Protein AF-A0A9J6DPT8-F1 (afdb_monomer_lite)

Sequence (399 aa):
MNATWRTLDKHESSLDIMFRYYDQLTSLESKVPPNDIQIPFKWKDAFDKGGFFSGTASLTLSSLSYEKLCILFNIAAMQSQIAAGLGADISDDEGLKTCAKYFQQASGIFQQMKHCAPNVHHDLTPDLEADTVSALQALMLAQAQESFFRKATADKMKDMIIAKVASQCEELYGDAAKQMGRDSLKSIWDRIRSLQPIGKAVLAKPLPVPEKFSTTGQDLFGALLPVSVSQAVQKFEVRRTEIVNGEIGRLRQQTQYLNGVLASMNLPAALEDTTGNSLPPSIRDKAEAVRSKGGIQAIRKLISDLPVLLERNREILNEGERLLKEEEESDQELRTQFRERWTRSPSEKLNEPLRNSLAKYKEIMRVATDADKTVQEKFQKHQRYIEMLSASDVSGLLV

Secondary structure (DSSP, 8-state):
--TTSS---SSHHHHHHHHHHHHHHHHHHHHS-GGG--PPEEEE-SS---BTTBPPPEEEE--HHHHHHHHHHHHHHHHHHHHHHHTT-TT-HHHHHHHHHHHHHHHHHHHHHHHHGGGG-SPPPGGGSHHHHHHHHHHHHHHHHHHHHHHHHHTT--HHHHHHHHHHHHHHHHHHHHHHTSTTTTTT-----------------PPPPPS-S-SS---TTTTSPPHHHHHHHHHHHHHHHHHHHHHHHHHHHHHHHHHHHHHHTTTTHHHH-SSSSS--HHHHHHHHHHHHTTHHHHHHHHHHHHHHHHHHHHHHHHHHHHHHHHHHHHHHHHHHHHGGG--SPPHHHHSHHHHHHHHHHHHHHHHHHHHHHHHHHHHHHHHHHHHHHHS-GGGS---

Organism: Rhipicephalus microplus (NCBI:txid6941)

pLDDT: mean 85.17, std 13.57, range [30.81, 97.56]

Structure (mmCIF, N/CA/C/O backbone):
data_AF-A0A9J6DPT8-F1
#
_entry.id   AF-A0A9J6DPT8-F1
#
loop_
_atom_site.group_PDB
_atom_site.id
_atom_site.type_symbol
_atom_site.label_atom_id
_atom_site.label_alt_id
_atom_site.label_comp_id
_atom_site.label_asym_id
_atom_site.label_entity_id
_atom_site.label_seq_id
_atom_site.pdbx_PDB_ins_code
_atom_site.Cartn_x
_atom_site.Cartn_y
_atom_site.Cartn_z
_atom_site.occupancy
_atom_site.B_iso_or_equiv
_atom_site.auth_seq_id
_atom_site.auth_comp_id
_atom_site.auth_asym_id
_atom_site.auth_atom_id
_atom_site.pdbx_PDB_model_num
ATOM 1 N N . MET A 1 1 ? 18.240 -5.782 3.300 1.00 34.09 1 MET A N 1
ATOM 2 C CA . MET A 1 1 ? 19.312 -5.346 2.376 1.00 34.09 1 MET A CA 1
ATOM 3 C C . MET A 1 1 ? 18.772 -5.467 0.961 1.00 34.09 1 MET A C 1
ATOM 5 O O . MET A 1 1 ? 18.344 -6.559 0.611 1.00 34.09 1 MET A O 1
ATOM 9 N N . ASN A 1 2 ? 18.715 -4.369 0.199 1.00 42.44 2 ASN A N 1
ATOM 10 C CA . ASN A 1 2 ? 18.157 -4.349 -1.160 1.00 42.44 2 ASN A CA 1
ATOM 11 C C . ASN A 1 2 ? 18.975 -5.244 -2.104 1.00 42.44 2 ASN A C 1
ATOM 13 O O . ASN A 1 2 ? 20.189 -5.077 -2.220 1.00 42.44 2 ASN A O 1
ATOM 17 N N . ALA A 1 3 ? 18.311 -6.184 -2.780 1.00 44.59 3 ALA A N 1
ATOM 18 C CA . ALA A 1 3 ? 18.941 -7.129 -3.709 1.00 44.59 3 ALA A CA 1
ATOM 19 C C . ALA A 1 3 ? 19.548 -6.447 -4.955 1.00 44.59 3 ALA A C 1
ATOM 21 O O . ALA A 1 3 ? 20.343 -7.051 -5.667 1.00 44.59 3 ALA A O 1
ATOM 22 N N . THR A 1 4 ? 19.210 -5.178 -5.185 1.00 52.84 4 THR A N 1
ATOM 23 C CA . THR A 1 4 ? 19.617 -4.354 -6.331 1.00 52.84 4 THR A CA 1
ATOM 24 C C . THR A 1 4 ? 20.822 -3.447 -6.062 1.00 52.84 4 THR A C 1
ATOM 26 O O . THR A 1 4 ? 21.231 -2.706 -6.948 1.00 52.84 4 THR A O 1
ATOM 29 N N . TRP A 1 5 ? 21.421 -3.485 -4.863 1.00 46.91 5 TRP A N 1
ATOM 30 C CA . TRP A 1 5 ? 22.552 -2.605 -4.520 1.00 46.91 5 TRP A CA 1
ATOM 31 C C . TRP A 1 5 ? 23.904 -3.096 -5.076 1.00 46.91 5 TRP A C 1
ATOM 33 O O . TRP A 1 5 ? 24.865 -2.336 -5.168 1.00 46.91 5 TRP A O 1
ATOM 43 N N . ARG A 1 6 ? 24.020 -4.369 -5.463 1.00 57.00 6 ARG A N 1
ATOM 44 C CA . ARG A 1 6 ? 25.233 -4.856 -6.138 1.00 57.00 6 ARG A CA 1
ATOM 45 C C . ARG A 1 6 ? 25.145 -4.526 -7.622 1.00 57.00 6 ARG A C 1
ATOM 47 O O . ARG A 1 6 ? 24.069 -4.640 -8.196 1.00 57.00 6 ARG A O 1
ATOM 54 N N . THR A 1 7 ? 26.269 -4.164 -8.242 1.00 61.62 7 THR A N 1
ATOM 55 C CA . THR A 1 7 ? 26.364 -4.128 -9.705 1.00 61.62 7 THR A CA 1
ATOM 56 C C . THR A 1 7 ? 25.987 -5.511 -10.217 1.00 61.62 7 THR A C 1
ATOM 58 O O . THR A 1 7 ? 26.681 -6.485 -9.934 1.00 61.62 7 THR A O 1
ATOM 61 N N . LEU A 1 8 ? 24.837 -5.603 -10.872 1.00 68.31 8 LEU A N 1
ATOM 62 C CA . LEU A 1 8 ? 24.326 -6.859 -11.388 1.00 68.31 8 LEU A CA 1
ATOM 63 C C . LEU A 1 8 ? 24.950 -7.133 -12.754 1.00 68.31 8 LEU A C 1
ATOM 65 O O . LEU A 1 8 ? 25.038 -6.233 -13.592 1.00 68.31 8 LEU A O 1
ATOM 69 N N . ASP A 1 9 ? 25.361 -8.379 -12.977 1.00 73.19 9 ASP A N 1
ATOM 70 C CA . ASP A 1 9 ? 25.873 -8.806 -14.275 1.00 73.19 9 ASP A CA 1
ATOM 71 C C . ASP A 1 9 ? 24.775 -8.695 -15.338 1.00 73.19 9 ASP A C 1
ATOM 73 O O . ASP A 1 9 ? 23.590 -8.885 -15.045 1.00 73.19 9 ASP A O 1
ATOM 77 N N . LYS A 1 10 ? 25.166 -8.400 -16.582 1.00 76.44 10 LYS A N 1
ATOM 78 C CA . LYS A 1 10 ? 24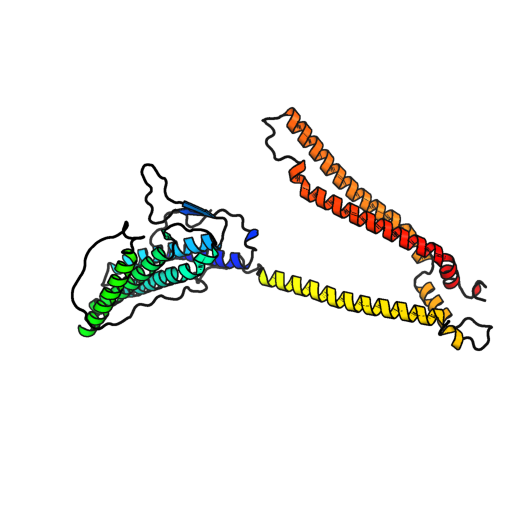.260 -8.215 -17.728 1.00 76.44 10 LYS A CA 1
ATOM 79 C C . LYS A 1 10 ? 23.736 -9.562 -18.231 1.00 76.44 10 LYS A C 1
ATOM 81 O O . LYS A 1 10 ? 24.103 -10.018 -19.309 1.00 76.44 10 LYS A O 1
ATOM 86 N N . HIS A 1 11 ? 22.937 -10.227 -17.408 1.00 81.94 11 HIS A N 1
ATOM 87 C CA . HIS A 1 11 ? 22.482 -11.594 -17.626 1.00 81.94 11 HIS A CA 1
ATOM 88 C C . HIS A 1 11 ? 21.028 -11.772 -17.175 1.00 81.94 11 HIS A C 1
ATOM 90 O O . HIS A 1 11 ? 20.559 -11.090 -16.260 1.00 81.94 11 HIS A O 1
ATOM 96 N N . GLU A 1 12 ? 20.313 -12.723 -17.776 1.00 81.81 12 GLU A N 1
ATOM 97 C CA . GLU A 1 12 ? 18.896 -12.988 -17.481 1.00 81.81 12 GLU A CA 1
ATOM 98 C C . GLU A 1 12 ? 18.644 -13.340 -16.007 1.00 81.81 12 GLU A C 1
ATOM 100 O O . GLU A 1 12 ? 17.617 -12.973 -15.441 1.00 81.81 12 GLU A O 1
ATOM 105 N N . SER A 1 13 ? 19.607 -13.980 -15.340 1.00 85.56 13 SER A N 1
ATOM 106 C CA . SER A 1 13 ? 19.518 -14.288 -13.906 1.00 85.56 13 SER A CA 1
ATOM 107 C C . SER A 1 13 ? 19.438 -13.035 -13.030 1.00 85.56 13 SER A C 1
ATOM 109 O O . SER A 1 13 ? 18.739 -13.031 -12.020 1.00 85.56 13 SER A O 1
ATOM 111 N N . SER A 1 14 ? 20.133 -11.961 -13.412 1.00 86.56 14 SER A N 1
ATOM 112 C CA . SER A 1 14 ? 20.046 -10.667 -12.730 1.00 86.56 14 SER A CA 1
ATOM 113 C C . SER A 1 14 ? 18.691 -10.007 -12.958 1.00 86.56 14 SER A C 1
ATOM 115 O O . SER A 1 14 ? 18.131 -9.399 -12.045 1.00 86.56 14 SER A O 1
ATOM 117 N N . LEU A 1 15 ? 18.149 -10.153 -14.169 1.00 88.44 15 LEU A N 1
ATOM 118 C CA . LEU A 1 15 ? 16.835 -9.641 -14.529 1.00 88.44 15 LEU A CA 1
ATOM 119 C C . LEU A 1 15 ? 15.724 -10.341 -13.728 1.00 88.44 15 LEU A C 1
ATOM 121 O O . LEU A 1 15 ? 14.836 -9.670 -13.209 1.00 88.44 15 LEU A O 1
ATOM 125 N N . ASP A 1 16 ? 15.821 -11.658 -13.530 1.00 89.94 16 ASP A N 1
ATOM 126 C CA . ASP A 1 16 ? 14.881 -12.421 -12.696 1.00 89.94 16 ASP A CA 1
ATOM 127 C C . ASP A 1 16 ? 14.871 -11.963 -11.224 1.00 89.94 16 ASP A C 1
ATOM 129 O O . ASP A 1 16 ? 13.815 -11.919 -10.590 1.00 89.94 16 ASP A O 1
ATOM 133 N N . ILE A 1 17 ? 16.018 -11.556 -10.670 1.00 90.50 17 ILE A N 1
ATOM 134 C CA . ILE A 1 17 ? 16.071 -10.979 -9.315 1.00 90.50 17 ILE A CA 1
ATOM 135 C C . ILE A 1 17 ? 15.268 -9.673 -9.259 1.00 90.50 17 ILE A C 1
ATOM 137 O O . ILE A 1 17 ? 14.491 -9.473 -8.322 1.00 90.50 17 ILE A O 1
ATOM 141 N N . MET A 1 18 ? 15.424 -8.798 -10.258 1.00 92.31 18 MET A N 1
ATOM 142 C CA . MET A 1 18 ? 14.665 -7.545 -10.337 1.00 92.31 18 MET A CA 1
ATOM 143 C C . MET A 1 18 ? 13.166 -7.801 -10.535 1.00 92.31 18 MET A C 1
ATOM 145 O O . MET A 1 18 ? 12.351 -7.152 -9.882 1.00 92.31 18 MET A O 1
ATOM 149 N N . PHE A 1 19 ? 12.804 -8.772 -11.378 1.00 94.25 19 PHE A N 1
ATOM 150 C CA . PHE A 1 19 ? 11.421 -9.202 -11.594 1.00 94.25 19 PHE A CA 1
ATOM 151 C C . PHE A 1 19 ? 10.763 -9.670 -10.302 1.00 94.25 19 PHE A C 1
ATOM 153 O O . PHE A 1 19 ? 9.726 -9.138 -9.911 1.00 94.25 19 PHE A O 1
ATOM 160 N N . ARG A 1 20 ? 11.404 -10.600 -9.586 1.00 92.94 20 ARG A N 1
ATOM 161 C CA . ARG A 1 20 ? 10.899 -11.082 -8.296 1.00 92.94 20 ARG A CA 1
ATOM 162 C C . ARG A 1 20 ? 10.756 -9.947 -7.295 1.00 92.94 20 ARG A C 1
ATOM 164 O O . ARG A 1 20 ? 9.759 -9.888 -6.589 1.00 92.94 20 ARG A O 1
ATOM 171 N N . TYR A 1 21 ? 11.726 -9.038 -7.235 1.00 94.19 21 TYR A N 1
ATOM 172 C CA . TYR A 1 21 ? 11.648 -7.898 -6.328 1.00 94.19 21 TYR A CA 1
ATOM 173 C C . TYR A 1 21 ? 10.458 -6.982 -6.653 1.00 94.19 21 TYR A C 1
ATOM 175 O O . TYR A 1 21 ? 9.679 -6.664 -5.755 1.00 94.19 21 TYR A O 1
ATOM 183 N N . TYR A 1 22 ? 10.264 -6.626 -7.926 1.00 95.00 22 TYR A N 1
ATOM 184 C CA . TYR A 1 22 ? 9.124 -5.816 -8.365 1.00 95.00 22 TYR A CA 1
ATOM 185 C C . TYR A 1 22 ? 7.774 -6.479 -8.055 1.00 95.00 22 TYR A C 1
ATOM 187 O O . TYR A 1 22 ? 6.855 -5.819 -7.556 1.00 95.00 22 TYR A O 1
ATOM 195 N N . ASP A 1 23 ? 7.661 -7.784 -8.308 1.00 94.62 23 ASP A N 1
ATOM 196 C CA . ASP A 1 23 ? 6.441 -8.544 -8.034 1.00 94.62 23 ASP A CA 1
ATOM 197 C C . ASP A 1 23 ? 6.114 -8.538 -6.529 1.00 94.62 23 ASP A C 1
ATOM 199 O O . ASP A 1 23 ? 4.958 -8.329 -6.152 1.00 94.62 23 ASP A O 1
ATOM 203 N N . GLN A 1 24 ? 7.123 -8.650 -5.653 1.00 93.75 24 GLN A N 1
ATOM 204 C CA . GLN A 1 24 ? 6.903 -8.565 -4.204 1.00 93.75 24 GLN A CA 1
ATOM 205 C C . GLN A 1 24 ? 6.519 -7.173 -3.724 1.00 93.75 24 GLN A C 1
ATOM 207 O O . GLN A 1 24 ? 5.681 -7.064 -2.828 1.00 93.75 24 GLN A O 1
ATOM 212 N N . LEU A 1 25 ? 7.082 -6.114 -4.308 1.00 92.94 25 LEU A N 1
ATOM 213 C CA . LEU A 1 25 ? 6.654 -4.748 -3.999 1.00 92.94 25 LEU A CA 1
ATOM 214 C C . LEU A 1 25 ? 5.190 -4.530 -4.391 1.00 92.94 25 LEU A C 1
ATOM 216 O O . LEU A 1 25 ? 4.431 -3.934 -3.630 1.00 92.94 25 LEU A O 1
ATOM 220 N N . THR A 1 26 ? 4.782 -5.056 -5.547 1.00 91.75 26 THR A N 1
ATOM 221 C CA . THR A 1 26 ? 3.394 -4.976 -6.021 1.00 91.75 26 THR A CA 1
ATOM 222 C C . THR A 1 26 ? 2.444 -5.776 -5.136 1.00 91.75 26 THR A C 1
ATOM 224 O O . THR A 1 26 ? 1.362 -5.287 -4.809 1.00 91.75 26 THR A O 1
ATOM 227 N N . SER A 1 27 ? 2.854 -6.966 -4.690 1.00 91.25 27 SER A N 1
ATOM 228 C CA . SER A 1 27 ? 2.077 -7.732 -3.715 1.00 91.25 27 SER A CA 1
ATOM 229 C C . SER A 1 27 ? 1.913 -6.945 -2.412 1.00 91.25 27 SER A C 1
ATOM 231 O O . SER A 1 27 ? 0.783 -6.707 -1.984 1.00 91.25 27 SER A O 1
ATOM 233 N N . 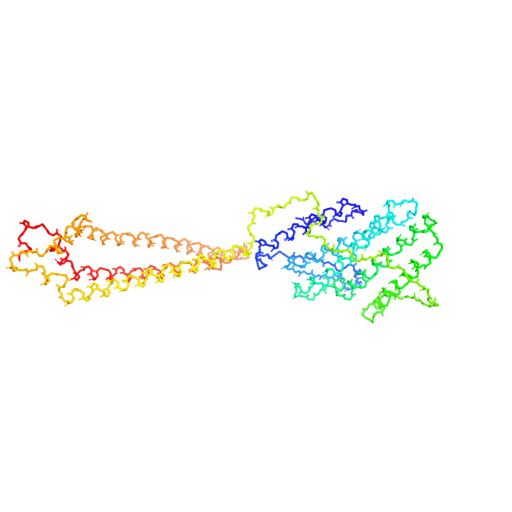LEU A 1 28 ? 3.014 -6.448 -1.837 1.00 91.50 28 LEU A N 1
ATOM 234 C CA . LEU A 1 28 ? 3.030 -5.714 -0.569 1.00 91.50 28 LEU A CA 1
ATOM 235 C C . LEU A 1 28 ? 2.153 -4.453 -0.590 1.00 91.50 28 LEU A C 1
ATOM 237 O O . LEU A 1 28 ? 1.399 -4.226 0.356 1.00 91.50 28 LEU A O 1
ATOM 241 N N . GLU A 1 29 ? 2.213 -3.665 -1.666 1.00 89.94 29 GLU A N 1
ATOM 242 C CA . GLU A 1 29 ? 1.434 -2.428 -1.840 1.00 89.94 29 GLU A CA 1
ATOM 243 C C . GLU A 1 29 ? -0.076 -2.657 -1.668 1.00 89.94 29 GLU A C 1
ATOM 245 O O . GLU A 1 29 ? -0.776 -1.833 -1.086 1.00 89.94 29 GLU A O 1
ATOM 250 N N . SER A 1 30 ? -0.589 -3.809 -2.106 1.00 87.88 30 SER A N 1
ATOM 251 C CA . SER A 1 30 ? -2.013 -4.142 -1.957 1.00 87.88 30 SER A CA 1
ATOM 252 C C . SER A 1 30 ? -2.424 -4.503 -0.520 1.00 87.88 30 SER A C 1
ATOM 254 O O . SER A 1 30 ? -3.613 -4.464 -0.178 1.00 87.88 30 SER A O 1
ATOM 256 N N . LYS A 1 31 ? -1.460 -4.894 0.325 1.00 89.38 31 LYS A N 1
ATOM 257 C CA . LYS A 1 31 ? -1.691 -5.467 1.664 1.00 89.38 31 LYS A CA 1
ATOM 258 C C . LYS A 1 31 ? -1.489 -4.476 2.799 1.00 89.38 31 LYS A C 1
ATOM 260 O O . LYS A 1 31 ? -1.995 -4.722 3.890 1.00 89.38 31 LYS A O 1
ATOM 265 N N . VAL A 1 32 ? -0.771 -3.382 2.562 1.00 88.06 32 VAL A N 1
ATOM 266 C CA . VAL A 1 32 ? -0.379 -2.439 3.615 1.00 88.06 32 VAL A CA 1
ATOM 267 C C . VAL A 1 32 ? -0.829 -1.023 3.253 1.00 88.06 32 VAL A C 1
ATOM 269 O O . VAL A 1 32 ? -0.664 -0.610 2.105 1.00 88.06 32 VAL A O 1
ATOM 272 N N . PRO A 1 33 ? -1.402 -0.254 4.197 1.00 84.69 33 PRO A N 1
ATOM 273 C CA . PRO A 1 33 ? -1.719 1.148 3.963 1.00 84.69 33 PRO A CA 1
ATOM 274 C C . PRO A 1 33 ? -0.459 1.958 3.608 1.00 84.69 33 PRO A C 1
ATOM 276 O O . PRO A 1 33 ? 0.568 1.786 4.266 1.00 84.69 33 PRO A O 1
ATOM 279 N N . PRO A 1 34 ? -0.520 2.895 2.641 1.00 77.00 34 PRO A N 1
ATOM 280 C CA . PRO A 1 34 ? 0.650 3.678 2.233 1.00 77.00 34 PRO A CA 1
ATOM 281 C C . PRO A 1 34 ? 1.339 4.424 3.386 1.00 77.00 34 PRO A C 1
ATOM 283 O O . PRO A 1 34 ? 2.560 4.517 3.416 1.00 77.00 34 PRO A O 1
ATOM 286 N N . ASN A 1 35 ? 0.564 4.902 4.367 1.00 79.19 35 ASN A N 1
ATOM 287 C CA . ASN A 1 35 ? 1.082 5.664 5.508 1.00 79.19 35 ASN A CA 1
ATOM 288 C C . ASN A 1 35 ? 1.839 4.806 6.532 1.00 79.19 35 ASN A C 1
ATOM 290 O O . ASN A 1 35 ? 2.622 5.352 7.309 1.00 79.19 35 ASN A O 1
ATOM 294 N N . ASP A 1 36 ? 1.635 3.489 6.532 1.00 83.31 36 ASP A N 1
ATOM 295 C CA . ASP A 1 36 ? 2.283 2.590 7.492 1.00 83.31 36 ASP A CA 1
ATOM 296 C C . ASP A 1 36 ? 3.705 2.217 7.036 1.00 83.31 36 ASP A C 1
ATOM 298 O O . ASP A 1 36 ? 4.532 1.784 7.840 1.00 83.31 36 ASP A O 1
ATOM 302 N N . ILE A 1 37 ? 4.028 2.424 5.752 1.00 82.31 37 ILE A N 1
ATOM 303 C CA . ILE A 1 37 ? 5.354 2.150 5.191 1.00 82.31 37 ILE A CA 1
ATOM 304 C C . ILE A 1 37 ? 6.202 3.418 5.240 1.00 82.31 37 ILE A C 1
ATOM 306 O O . ILE A 1 37 ? 6.245 4.216 4.310 1.00 82.31 37 ILE A O 1
ATOM 310 N N . GLN A 1 38 ? 6.945 3.565 6.332 1.00 85.94 38 GLN A N 1
ATOM 311 C CA . GLN A 1 38 ? 7.879 4.676 6.553 1.00 85.94 38 GLN A CA 1
ATOM 312 C C . GLN A 1 38 ? 9.331 4.286 6.225 1.00 85.94 38 GLN A C 1
ATOM 314 O O . GLN A 1 38 ? 10.268 4.696 6.908 1.00 85.94 38 GLN A O 1
ATOM 319 N N . ILE A 1 39 ? 9.528 3.444 5.205 1.00 90.19 39 ILE A N 1
ATOM 320 C CA . ILE A 1 39 ? 10.860 2.983 4.788 1.00 90.19 39 ILE A CA 1
ATOM 321 C C . ILE A 1 39 ? 11.424 3.973 3.761 1.00 90.19 39 ILE A C 1
ATOM 323 O O . ILE A 1 39 ? 10.851 4.078 2.679 1.00 90.19 39 ILE A O 1
ATOM 327 N N . PRO A 1 40 ? 12.539 4.671 4.047 1.00 92.62 40 PRO A N 1
ATOM 328 C CA . PRO A 1 40 ? 13.126 5.609 3.101 1.00 92.62 40 PRO A CA 1
ATOM 329 C C . PRO A 1 40 ? 13.866 4.869 1.980 1.00 92.62 40 PRO A C 1
ATOM 331 O O . PRO A 1 40 ? 14.840 4.152 2.226 1.00 92.62 40 PRO A O 1
ATOM 334 N N . PHE A 1 41 ? 13.448 5.095 0.737 1.00 94.19 41 PHE A N 1
ATOM 335 C CA . PHE A 1 41 ? 14.112 4.599 -0.466 1.00 94.19 41 PHE A CA 1
ATOM 336 C C . PHE A 1 41 ? 14.937 5.716 -1.093 1.00 94.19 41 PHE A C 1
ATOM 338 O O . PHE A 1 41 ? 14.392 6.764 -1.431 1.00 94.19 41 PHE A O 1
ATOM 345 N N . LYS A 1 42 ? 16.249 5.511 -1.247 1.00 94.44 42 LYS A N 1
ATOM 346 C CA . LYS A 1 42 ? 17.165 6.491 -1.844 1.00 94.44 42 LYS A CA 1
ATOM 347 C C . LYS A 1 42 ? 17.699 5.988 -3.180 1.00 94.44 42 LYS A C 1
ATOM 349 O O . LYS A 1 42 ? 18.426 4.996 -3.204 1.00 94.44 42 LYS A O 1
ATOM 354 N N . TRP A 1 43 ? 17.426 6.736 -4.246 1.00 94.12 43 TRP A N 1
ATOM 355 C CA . TRP A 1 43 ? 17.953 6.486 -5.590 1.00 94.12 43 TRP A CA 1
ATOM 356 C C . TRP A 1 43 ? 18.769 7.671 -6.096 1.00 94.12 43 TRP A C 1
ATOM 358 O O . TRP A 1 43 ? 18.608 8.801 -5.631 1.00 94.12 43 TRP A O 1
ATOM 368 N N . LYS A 1 44 ? 19.698 7.380 -7.005 1.00 88.75 44 LYS A N 1
ATOM 369 C CA . LYS A 1 44 ? 20.504 8.369 -7.722 1.00 88.75 44 LYS A CA 1
ATOM 370 C C . LYS A 1 44 ? 20.016 8.443 -9.158 1.00 88.75 44 LYS A C 1
ATOM 372 O O . LYS A 1 44 ? 19.605 7.414 -9.687 1.00 88.75 44 LYS A O 1
ATOM 377 N N . ASP A 1 45 ? 20.139 9.621 -9.750 1.00 85.38 45 ASP A N 1
ATOM 378 C CA . ASP A 1 45 ? 19.877 9.813 -11.170 1.00 85.38 45 ASP A CA 1
ATOM 379 C C . ASP A 1 45 ? 20.824 8.941 -12.020 1.00 85.38 45 ASP A C 1
ATOM 381 O O . ASP A 1 45 ? 22.020 8.820 -11.725 1.00 85.38 45 ASP A O 1
ATOM 385 N N . ALA A 1 46 ? 20.278 8.296 -13.049 1.00 82.00 46 ALA A N 1
ATOM 386 C CA . ALA A 1 46 ? 20.995 7.371 -13.923 1.00 82.00 46 ALA A CA 1
ATOM 387 C C . ALA A 1 46 ? 21.987 8.048 -14.886 1.00 82.00 46 ALA A C 1
ATOM 389 O O . ALA A 1 46 ? 22.904 7.387 -15.388 1.00 82.00 46 ALA A O 1
ATOM 390 N N . PHE A 1 47 ? 21.805 9.335 -15.180 1.00 79.44 47 PHE A N 1
ATOM 391 C CA . PHE A 1 47 ? 22.551 10.076 -16.199 1.00 79.44 47 PHE A CA 1
ATOM 392 C C . PHE A 1 47 ? 23.487 11.130 -15.605 1.00 79.44 47 PHE A C 1
ATOM 394 O O . PHE A 1 47 ? 24.482 11.490 -16.245 1.00 79.44 47 PHE A O 1
ATOM 401 N N . ASP A 1 48 ? 23.223 11.583 -14.382 1.00 72.44 48 ASP A N 1
ATOM 402 C CA . ASP A 1 48 ? 24.089 12.506 -13.668 1.00 72.44 48 ASP A CA 1
ATOM 403 C C . ASP A 1 48 ? 25.378 11.813 -13.205 1.00 72.44 48 ASP A C 1
ATOM 405 O O . ASP A 1 48 ? 25.399 10.918 -12.357 1.00 72.44 48 ASP A O 1
ATOM 409 N N . LYS A 1 49 ? 26.505 12.263 -13.756 1.00 62.47 49 LYS A N 1
ATOM 410 C CA . LYS A 1 49 ? 27.839 11.772 -13.384 1.00 62.47 49 LYS A CA 1
ATOM 411 C C . LYS A 1 49 ? 28.438 12.529 -12.196 1.00 62.47 49 LYS A C 1
ATOM 413 O O . LYS A 1 49 ? 29.530 12.172 -11.754 1.00 62.47 49 LYS A O 1
ATOM 418 N N . GLY A 1 50 ? 27.722 13.514 -11.651 1.00 58.28 50 GLY A N 1
ATOM 419 C CA . GLY A 1 50 ? 28.208 14.422 -10.622 1.00 58.28 50 GLY A CA 1
ATOM 420 C C . GLY A 1 50 ? 29.203 15.440 -11.185 1.00 58.28 50 GLY A C 1
ATOM 421 O O . GLY A 1 50 ? 29.991 15.160 -12.090 1.00 58.28 50 GLY A O 1
ATOM 422 N N . GLY A 1 51 ? 29.178 16.650 -10.635 1.00 56.81 51 GLY A N 1
ATOM 423 C CA . GLY A 1 51 ? 30.185 17.675 -10.897 1.00 56.81 51 GLY A CA 1
ATOM 424 C C . GLY A 1 51 ? 31.308 17.633 -9.860 1.00 56.81 51 GLY A C 1
ATOM 425 O O . GLY A 1 51 ? 31.121 17.170 -8.740 1.00 56.81 51 GLY A O 1
ATOM 426 N N . PHE A 1 52 ? 32.468 18.214 -10.180 1.00 54.22 52 PHE A N 1
ATOM 427 C CA . PHE A 1 52 ? 33.588 18.360 -9.230 1.00 54.22 52 PHE A CA 1
ATOM 428 C C . PHE A 1 52 ? 33.205 19.067 -7.911 1.00 54.22 52 PHE A C 1
ATOM 430 O O . PHE A 1 52 ? 33.850 18.846 -6.891 1.00 54.22 52 PHE A O 1
ATOM 437 N N . PHE A 1 53 ? 32.154 19.896 -7.930 1.00 56.62 53 PHE A N 1
ATOM 438 C CA . PHE A 1 53 ? 31.663 20.669 -6.781 1.00 56.62 53 PHE A CA 1
ATOM 439 C C . PHE A 1 53 ? 30.200 20.373 -6.408 1.00 56.62 53 PHE A C 1
ATOM 441 O O . PHE A 1 53 ? 29.699 20.927 -5.434 1.00 56.62 53 PHE A O 1
ATOM 448 N N . SER A 1 54 ? 29.512 19.507 -7.158 1.00 58.22 54 SER A N 1
ATOM 449 C CA . SER A 1 54 ? 28.116 19.131 -6.914 1.00 58.22 54 SER A CA 1
ATOM 450 C C . SER A 1 54 ? 28.015 17.614 -6.927 1.00 58.22 54 SER A C 1
ATOM 452 O O . SER A 1 54 ? 28.339 16.986 -7.932 1.00 58.22 54 SER A O 1
ATOM 454 N N . GLY A 1 55 ? 27.591 17.018 -5.812 1.00 64.44 55 GLY A N 1
ATOM 455 C CA . GLY A 1 55 ? 27.360 15.575 -5.747 1.00 64.44 55 GLY A CA 1
ATOM 456 C C . GLY A 1 55 ? 26.306 15.117 -6.762 1.00 64.44 55 GLY A C 1
ATOM 457 O O . GLY A 1 55 ? 25.548 15.931 -7.282 1.00 64.44 55 GLY A O 1
ATOM 458 N N . THR A 1 56 ? 26.257 13.811 -7.028 1.00 68.81 56 THR A N 1
ATOM 459 C CA . THR A 1 56 ? 25.239 13.205 -7.898 1.00 68.81 56 THR A CA 1
ATOM 460 C C . THR A 1 56 ? 23.832 13.491 -7.376 1.00 68.81 56 THR A C 1
ATOM 462 O O . THR A 1 56 ? 23.559 13.245 -6.193 1.00 68.81 56 THR A O 1
ATOM 465 N N . ALA A 1 57 ? 22.942 13.948 -8.252 1.00 79.25 57 ALA A N 1
ATOM 466 C CA . ALA A 1 57 ? 21.524 14.116 -7.984 1.00 79.25 57 ALA A CA 1
ATOM 467 C C . ALA A 1 57 ? 20.945 12.821 -7.396 1.00 79.25 57 ALA A C 1
ATOM 469 O O . ALA A 1 57 ? 21.130 11.720 -7.920 1.00 79.25 57 ALA A O 1
ATOM 470 N N . SER A 1 58 ? 20.288 12.942 -6.243 1.00 89.62 58 SER A N 1
ATOM 471 C CA . SER A 1 58 ? 19.680 11.809 -5.551 1.00 89.62 58 SER A CA 1
ATOM 472 C C . SER A 1 58 ? 18.406 12.239 -4.851 1.00 89.62 58 SER A C 1
ATOM 474 O O . SER A 1 58 ? 18.353 13.336 -4.295 1.00 89.62 58 SER A O 1
ATOM 476 N N . LEU A 1 59 ? 17.419 11.352 -4.829 1.00 91.94 59 LEU A N 1
ATOM 477 C CA . LEU A 1 59 ? 16.112 11.587 -4.234 1.00 91.94 59 LEU A CA 1
ATOM 478 C C . LEU A 1 59 ? 15.790 10.455 -3.255 1.00 91.94 59 LEU A C 1
ATOM 480 O O . LEU A 1 59 ? 15.969 9.271 -3.561 1.00 91.94 59 LEU A O 1
ATOM 484 N N . THR A 1 60 ? 15.360 10.834 -2.050 1.00 94.94 60 THR A N 1
ATOM 485 C CA . THR A 1 60 ? 14.968 9.904 -0.984 1.00 94.94 60 THR A CA 1
ATOM 486 C C . THR A 1 60 ? 13.497 10.096 -0.655 1.00 94.94 60 THR A C 1
ATOM 488 O O . THR A 1 60 ? 13.132 11.179 -0.207 1.00 94.94 60 THR A O 1
ATOM 491 N N . LEU A 1 61 ? 12.674 9.063 -0.842 1.00 92.81 61 LEU A N 1
ATOM 492 C CA . LEU A 1 61 ? 11.240 9.096 -0.540 1.00 92.81 61 LEU A CA 1
ATOM 493 C C . LEU A 1 61 ? 10.809 7.827 0.197 1.00 92.81 61 LEU A C 1
ATOM 495 O O . LEU A 1 61 ? 11.257 6.729 -0.128 1.00 92.81 61 LEU A O 1
ATOM 499 N N . SER A 1 62 ? 9.888 7.969 1.148 1.00 92.88 62 SER A N 1
ATOM 500 C CA . SER A 1 62 ? 9.218 6.841 1.807 1.00 92.88 62 SER A CA 1
ATOM 501 C C . SER A 1 62 ? 7.949 6.463 1.045 1.00 92.88 62 SER A C 1
ATOM 503 O O . SER A 1 62 ? 6.840 6.724 1.496 1.00 92.88 62 SER A O 1
ATOM 505 N N . SER A 1 63 ? 8.111 5.928 -0.167 1.00 91.81 63 SER A N 1
ATOM 506 C CA . SER A 1 63 ? 6.994 5.594 -1.058 1.00 91.81 63 SER A CA 1
ATOM 507 C C . SER A 1 63 ? 7.275 4.318 -1.846 1.00 91.81 63 SER A C 1
ATOM 509 O O . SER A 1 63 ? 8.268 4.233 -2.570 1.00 91.81 63 SER A O 1
ATOM 511 N N . LEU A 1 64 ? 6.372 3.335 -1.745 1.00 92.44 64 LEU A N 1
ATOM 512 C CA . LEU A 1 64 ? 6.437 2.125 -2.572 1.00 92.44 64 LEU A CA 1
ATOM 513 C C . LEU A 1 64 ? 6.250 2.437 -4.059 1.00 92.44 64 LEU A C 1
ATOM 515 O O . LEU A 1 64 ? 6.897 1.804 -4.890 1.00 92.44 64 LEU A O 1
ATOM 519 N N . SER A 1 65 ? 5.413 3.422 -4.400 1.00 92.69 65 SER A N 1
ATOM 520 C CA . SER A 1 65 ? 5.222 3.868 -5.785 1.00 92.69 65 SER A CA 1
ATOM 521 C C . SER A 1 65 ? 6.536 4.359 -6.389 1.00 92.69 65 SER A C 1
ATOM 523 O O . SER A 1 65 ? 6.850 4.026 -7.531 1.00 92.69 65 SER A O 1
ATOM 525 N N . TYR A 1 66 ? 7.323 5.110 -5.608 1.00 94.50 66 TYR A N 1
ATOM 526 C CA . TYR A 1 66 ? 8.645 5.579 -6.018 1.00 94.50 66 TYR A CA 1
ATOM 527 C C . TYR A 1 66 ? 9.627 4.418 -6.196 1.00 94.50 66 TYR A C 1
ATOM 529 O O . TYR A 1 66 ? 10.240 4.301 -7.255 1.00 94.50 66 TYR A O 1
ATOM 537 N N . GLU A 1 67 ? 9.717 3.510 -5.218 1.00 95.38 67 GLU A N 1
ATOM 538 C CA . GLU A 1 67 ? 10.585 2.330 -5.322 1.00 95.38 67 GLU A CA 1
ATOM 539 C C . GLU A 1 67 ? 10.243 1.495 -6.565 1.00 95.38 67 GLU A C 1
ATOM 541 O O . GLU A 1 67 ? 11.119 1.161 -7.361 1.00 95.38 67 GLU A O 1
ATOM 546 N N . LYS A 1 68 ? 8.955 1.213 -6.794 1.00 94.75 68 LYS A N 1
ATOM 547 C CA . LYS A 1 68 ? 8.481 0.475 -7.973 1.00 94.75 68 LYS A CA 1
ATOM 548 C C . LYS A 1 68 ? 8.856 1.168 -9.280 1.00 94.75 68 LYS A C 1
ATOM 550 O O . LYS A 1 68 ? 9.229 0.480 -10.231 1.00 94.75 68 LYS A O 1
ATOM 555 N N . LEU A 1 69 ? 8.764 2.497 -9.339 1.00 95.56 69 LEU A N 1
ATOM 556 C CA . LEU A 1 69 ? 9.130 3.278 -10.520 1.00 95.56 69 LEU A CA 1
ATOM 557 C C . LEU A 1 69 ? 10.627 3.136 -10.841 1.00 95.56 69 LEU A C 1
ATOM 559 O O . LEU A 1 69 ? 10.976 2.830 -11.981 1.00 95.56 69 LEU A O 1
ATOM 563 N N . CYS A 1 70 ? 11.496 3.261 -9.835 1.00 95.50 70 CYS A N 1
ATOM 564 C CA . CYS A 1 70 ? 12.943 3.083 -9.986 1.00 95.50 70 CYS A CA 1
ATOM 565 C C . CYS A 1 70 ? 13.316 1.649 -10.392 1.00 95.50 70 CYS A C 1
ATOM 567 O O . CYS A 1 70 ? 14.189 1.432 -11.234 1.00 95.50 70 CYS A O 1
ATOM 569 N N . ILE A 1 71 ? 12.638 0.645 -9.831 1.00 95.94 71 ILE A N 1
ATOM 570 C CA . ILE A 1 71 ? 12.872 -0.757 -10.195 1.00 95.94 71 ILE A CA 1
ATOM 571 C C . ILE A 1 71 ? 12.425 -1.048 -11.630 1.00 95.94 71 ILE A C 1
ATOM 573 O O . ILE A 1 71 ? 13.155 -1.728 -12.350 1.00 95.94 71 ILE A O 1
ATOM 577 N N . LEU A 1 72 ? 11.292 -0.502 -12.088 1.00 96.12 72 LEU A N 1
ATOM 578 C CA . LEU A 1 72 ? 10.882 -0.605 -13.495 1.00 96.12 72 LEU A CA 1
ATOM 579 C C . LEU A 1 72 ? 11.913 0.019 -14.437 1.00 96.12 72 LEU A C 1
ATOM 581 O O . LEU A 1 72 ? 12.261 -0.602 -15.442 1.00 96.12 72 LEU A O 1
ATOM 585 N N . PHE A 1 73 ? 12.443 1.197 -14.095 1.00 94.69 73 PHE A N 1
ATOM 586 C CA . PHE A 1 73 ? 13.518 1.821 -14.866 1.00 94.69 73 PHE A CA 1
ATOM 587 C C . PHE A 1 73 ? 14.723 0.882 -14.996 1.00 94.69 73 PHE A C 1
ATOM 589 O O . PHE A 1 73 ? 15.208 0.639 -16.101 1.00 94.69 73 PHE A O 1
ATOM 596 N N . ASN A 1 74 ? 15.165 0.286 -13.885 1.00 94.06 74 ASN A N 1
ATOM 597 C CA . ASN A 1 74 ? 16.300 -0.639 -13.873 1.00 94.06 74 ASN A CA 1
ATOM 598 C C . ASN A 1 74 ? 16.035 -1.921 -14.666 1.00 94.06 74 ASN A C 1
ATOM 600 O O . ASN A 1 74 ? 16.936 -2.407 -15.350 1.00 94.06 74 ASN A O 1
ATOM 604 N N . ILE A 1 75 ? 14.810 -2.449 -14.621 1.00 95.25 75 ILE A N 1
ATOM 605 C CA . ILE A 1 75 ? 14.399 -3.586 -15.449 1.00 95.25 75 ILE A CA 1
ATOM 606 C C . ILE A 1 75 ? 14.528 -3.223 -16.933 1.00 95.25 75 ILE A C 1
ATOM 608 O O . ILE A 1 75 ? 15.164 -3.962 -17.685 1.00 95.25 75 ILE A O 1
ATOM 612 N N . ALA A 1 76 ? 13.978 -2.082 -17.355 1.00 92.75 76 ALA A N 1
ATOM 613 C CA . ALA A 1 76 ? 14.052 -1.631 -18.745 1.00 92.75 76 ALA A CA 1
ATOM 614 C C . ALA A 1 76 ? 15.503 -1.367 -19.188 1.00 92.75 76 ALA A C 1
ATOM 616 O O . ALA A 1 76 ? 15.903 -1.759 -20.285 1.00 92.75 76 ALA A O 1
ATOM 617 N N . ALA A 1 77 ? 16.318 -0.767 -18.316 1.00 87.69 77 ALA A N 1
ATOM 618 C CA . ALA A 1 77 ? 17.737 -0.523 -18.561 1.00 87.69 77 ALA A CA 1
ATOM 619 C C . ALA A 1 77 ? 18.568 -1.817 -18.625 1.00 87.69 77 ALA A C 1
ATOM 621 O O . ALA A 1 77 ? 19.529 -1.897 -19.388 1.00 87.69 77 ALA A O 1
ATOM 622 N N . MET A 1 78 ? 18.227 -2.842 -17.843 1.00 89.38 78 MET A N 1
ATOM 623 C CA . MET A 1 78 ? 18.880 -4.152 -17.909 1.00 89.38 78 MET A CA 1
ATOM 624 C C . MET A 1 78 ? 18.477 -4.897 -19.187 1.00 89.38 78 MET A C 1
ATOM 626 O O . MET A 1 78 ? 19.338 -5.432 -19.885 1.00 89.38 78 MET A O 1
ATOM 630 N N . GLN A 1 79 ? 17.189 -4.875 -19.541 1.00 92.12 79 GLN A N 1
ATOM 631 C CA . GLN A 1 79 ? 16.686 -5.449 -20.793 1.00 92.12 79 GLN A CA 1
ATOM 632 C C . GLN A 1 79 ? 17.359 -4.819 -22.015 1.00 92.12 79 GLN A C 1
ATOM 634 O O . GLN A 1 79 ? 17.776 -5.549 -22.911 1.00 92.12 79 GLN A O 1
ATOM 639 N N . SER A 1 80 ? 17.525 -3.493 -22.040 1.00 88.94 80 SER A N 1
ATOM 640 C CA . SER A 1 80 ? 18.198 -2.808 -23.149 1.00 88.94 80 SER A CA 1
ATOM 641 C C . SER A 1 80 ? 19.678 -3.186 -23.262 1.00 88.94 80 SER A C 1
ATOM 643 O O . SER A 1 80 ? 20.181 -3.384 -24.367 1.00 88.94 80 SER A O 1
ATOM 645 N N . GLN A 1 81 ? 20.371 -3.366 -22.134 1.00 85.94 81 GLN A N 1
ATOM 646 C CA . GLN A 1 81 ? 21.769 -3.804 -22.110 1.00 85.94 81 GLN A CA 1
ATOM 647 C C . GLN A 1 81 ? 21.945 -5.247 -22.591 1.00 85.94 81 GLN A C 1
ATOM 649 O O . GLN A 1 81 ? 22.856 -5.512 -23.376 1.00 85.94 81 GLN A O 1
ATOM 654 N N . ILE A 1 82 ? 21.081 -6.166 -22.147 1.00 86.88 82 ILE A N 1
ATOM 655 C CA . ILE A 1 82 ? 21.083 -7.561 -22.612 1.00 86.88 82 ILE A CA 1
ATOM 656 C C . ILE A 1 82 ? 20.775 -7.599 -24.114 1.00 86.88 82 ILE A C 1
ATOM 658 O O . ILE A 1 82 ? 21.512 -8.219 -24.879 1.00 86.88 82 ILE A O 1
ATOM 662 N N . ALA A 1 83 ? 19.744 -6.873 -24.557 1.00 88.06 83 ALA A N 1
ATOM 663 C CA . ALA A 1 83 ? 19.361 -6.795 -25.964 1.00 88.06 83 ALA A CA 1
ATOM 664 C C . ALA A 1 83 ? 20.493 -6.256 -26.850 1.00 88.06 83 ALA A C 1
ATOM 666 O O . ALA A 1 83 ? 20.748 -6.813 -27.917 1.00 88.06 83 ALA A O 1
ATOM 667 N N . ALA A 1 84 ? 21.202 -5.215 -26.406 1.00 83.19 84 ALA A N 1
ATOM 668 C CA . ALA A 1 84 ? 22.345 -4.664 -27.129 1.00 83.19 84 ALA A CA 1
ATOM 669 C C . ALA A 1 84 ? 23.498 -5.674 -27.270 1.00 83.19 84 ALA A C 1
ATOM 671 O O . ALA A 1 84 ? 24.146 -5.707 -28.315 1.00 83.19 84 ALA A O 1
ATOM 672 N N . GLY A 1 85 ? 23.733 -6.510 -26.251 1.00 82.62 85 GLY A N 1
ATOM 673 C CA . GLY A 1 85 ? 24.715 -7.596 -26.310 1.00 82.62 85 GLY A CA 1
ATOM 674 C C . GLY A 1 85 ? 24.325 -8.691 -27.306 1.00 82.62 85 GLY A C 1
ATOM 675 O O . GLY A 1 85 ? 25.142 -9.074 -28.138 1.00 82.62 85 GLY A O 1
ATOM 676 N N . LEU A 1 86 ? 23.066 -9.139 -27.271 1.00 85.81 86 LEU A N 1
ATOM 677 C CA . LEU A 1 86 ? 22.540 -10.161 -28.187 1.00 85.81 86 LEU A CA 1
ATOM 678 C C . LEU A 1 86 ? 22.521 -9.688 -29.646 1.00 85.81 86 LEU A C 1
ATOM 680 O O . LEU A 1 86 ? 22.808 -10.453 -30.556 1.00 85.81 86 LEU A O 1
ATOM 684 N N . GLY A 1 87 ? 22.216 -8.410 -29.878 1.00 78.62 87 GLY A N 1
ATOM 685 C CA . GLY A 1 87 ? 22.150 -7.836 -31.223 1.00 78.62 87 GLY A CA 1
ATOM 686 C C . GLY A 1 87 ? 23.504 -7.673 -31.924 1.00 78.62 87 GLY A C 1
ATOM 687 O O . GLY A 1 87 ? 23.518 -7.247 -33.082 1.00 78.62 87 GLY A O 1
ATOM 688 N N . ALA A 1 88 ? 24.626 -7.955 -31.249 1.00 80.69 88 ALA A N 1
ATOM 689 C CA . ALA A 1 88 ? 25.969 -7.844 -31.818 1.00 80.69 88 ALA A CA 1
ATOM 690 C C . ALA A 1 88 ? 26.295 -8.975 -32.809 1.00 80.69 88 ALA A C 1
ATOM 692 O O . ALA A 1 88 ? 27.011 -8.732 -33.781 1.00 80.69 88 ALA A O 1
ATOM 693 N N . ASP A 1 89 ? 25.753 -10.177 -32.594 1.00 84.19 89 ASP A N 1
ATOM 694 C CA . ASP A 1 89 ? 25.901 -11.309 -33.508 1.00 84.19 89 ASP A CA 1
ATOM 695 C C . ASP A 1 89 ? 24.648 -11.457 -34.378 1.00 84.19 89 ASP A C 1
ATOM 697 O O . ASP A 1 89 ? 23.599 -11.919 -33.942 1.00 84.19 89 ASP A O 1
ATOM 701 N N . ILE A 1 90 ? 24.760 -11.050 -35.642 1.00 80.56 90 ILE A N 1
ATOM 702 C CA . ILE A 1 90 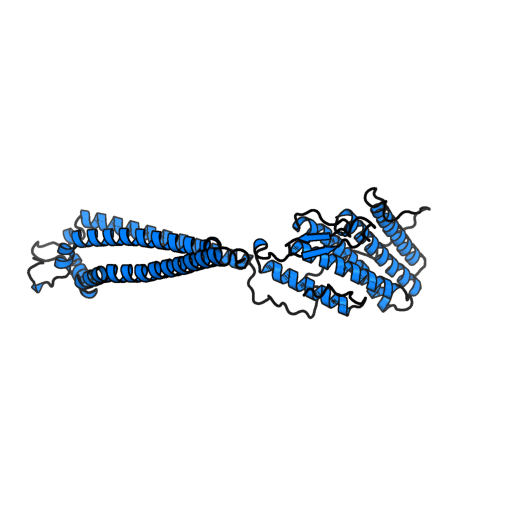? 23.658 -11.125 -36.610 1.00 80.56 90 ILE A CA 1
ATOM 703 C C . ILE A 1 90 ? 23.411 -12.541 -37.150 1.00 80.56 90 ILE A C 1
ATOM 705 O O . ILE A 1 90 ? 22.467 -12.733 -37.916 1.00 80.56 90 ILE A O 1
ATOM 709 N N . SER A 1 91 ? 24.266 -13.511 -36.812 1.00 83.94 91 SER A N 1
ATOM 710 C CA . SER A 1 91 ? 24.113 -14.909 -37.225 1.00 83.94 91 SER A CA 1
ATOM 711 C C . SER A 1 91 ? 23.280 -15.742 -36.246 1.00 83.94 91 SER A C 1
ATOM 713 O O . SER A 1 91 ? 22.766 -16.793 -36.632 1.00 83.94 91 SER A O 1
ATOM 715 N N . ASP A 1 92 ? 23.092 -15.259 -35.015 1.00 88.19 92 ASP A N 1
ATOM 716 C CA . ASP A 1 92 ? 22.255 -15.901 -34.005 1.00 88.19 92 ASP A CA 1
ATOM 717 C C . ASP A 1 92 ? 20.784 -15.471 -34.151 1.00 88.19 92 ASP A C 1
ATOM 719 O O . ASP A 1 92 ? 20.353 -14.418 -33.673 1.00 88.19 92 ASP A O 1
ATOM 723 N N . ASP A 1 93 ? 19.991 -16.304 -34.830 1.00 86.44 93 ASP A N 1
ATOM 724 C CA . ASP A 1 93 ? 18.564 -16.054 -35.057 1.00 86.44 93 ASP A CA 1
ATOM 725 C C . ASP A 1 93 ? 17.759 -15.936 -33.748 1.00 86.44 93 ASP A C 1
ATOM 727 O O . ASP A 1 93 ? 16.880 -15.074 -33.625 1.00 86.44 93 ASP A O 1
ATOM 731 N N . GLU A 1 94 ? 18.059 -16.775 -32.753 1.00 87.62 94 GLU A N 1
ATOM 732 C CA . GLU A 1 94 ? 17.370 -16.735 -31.457 1.00 87.62 94 GLU A CA 1
ATOM 733 C C . GLU A 1 94 ? 17.806 -15.520 -30.632 1.00 87.62 94 GLU A C 1
ATOM 735 O O . GLU A 1 94 ? 16.966 -14.851 -30.010 1.00 87.62 94 GLU A O 1
ATOM 740 N N . GLY A 1 95 ? 19.087 -15.154 -30.710 1.00 88.19 95 GLY A N 1
ATOM 741 C CA . GLY A 1 95 ? 19.621 -13.908 -30.166 1.00 88.19 95 GLY A CA 1
ATOM 742 C C . GLY A 1 95 ? 18.921 -12.673 -30.736 1.00 88.19 95 GLY A C 1
ATOM 743 O O . GLY A 1 95 ? 18.469 -11.813 -29.974 1.00 88.19 95 GLY A O 1
ATOM 744 N N . LEU A 1 96 ? 18.724 -12.599 -32.057 1.00 86.81 96 LEU A N 1
ATOM 745 C CA . LEU A 1 96 ? 18.040 -11.478 -32.719 1.00 86.81 96 LEU A CA 1
ATOM 746 C C . LEU A 1 96 ? 16.546 -11.385 -32.372 1.00 86.81 96 LEU A C 1
ATOM 748 O O . LEU A 1 96 ? 16.030 -10.280 -32.162 1.00 86.81 96 LEU A O 1
ATOM 752 N N . LYS A 1 97 ? 15.839 -12.518 -32.266 1.00 89.06 97 LYS A N 1
ATOM 753 C CA . LYS A 1 97 ? 14.441 -12.544 -31.790 1.00 89.06 97 LYS A CA 1
ATOM 754 C C . LYS A 1 97 ? 14.337 -12.039 -30.353 1.00 89.06 97 LYS A C 1
ATOM 756 O O . LYS A 1 97 ? 13.466 -11.222 -30.041 1.00 89.06 97 LYS A O 1
ATOM 761 N N . THR A 1 98 ? 15.234 -12.502 -29.488 1.00 90.56 98 THR A N 1
ATOM 762 C CA . THR A 1 98 ? 15.267 -12.125 -28.070 1.00 90.56 98 THR A CA 1
ATOM 763 C C . THR A 1 98 ? 15.659 -10.657 -27.892 1.00 90.56 98 THR A C 1
ATOM 765 O O . THR A 1 98 ? 15.029 -9.941 -27.114 1.00 90.56 98 THR A O 1
ATOM 768 N N . CYS A 1 99 ? 16.601 -10.164 -28.697 1.00 90.00 99 CYS A N 1
ATOM 769 C CA . CYS A 1 99 ? 16.964 -8.752 -28.809 1.00 90.00 99 CYS A CA 1
ATOM 770 C C . CYS A 1 99 ? 15.737 -7.877 -29.129 1.00 90.00 99 CYS A C 1
ATOM 772 O O . CYS A 1 99 ? 15.404 -6.966 -28.366 1.00 90.00 99 CYS A O 1
ATOM 774 N N . ALA A 1 100 ? 14.995 -8.208 -30.195 1.00 91.44 100 ALA A N 1
ATOM 775 C CA . ALA A 1 100 ? 13.779 -7.484 -30.573 1.00 91.44 100 ALA A CA 1
ATOM 776 C C . ALA A 1 100 ? 12.704 -7.538 -29.473 1.00 91.44 100 ALA A C 1
ATOM 778 O O . ALA A 1 100 ? 11.996 -6.558 -29.228 1.00 91.44 100 ALA A O 1
ATOM 779 N N . LYS A 1 101 ? 12.560 -8.681 -28.792 1.00 94.94 101 LYS A N 1
ATOM 780 C CA . LYS A 1 101 ? 11.622 -8.848 -27.674 1.00 94.94 101 LYS A CA 1
ATOM 781 C C . LYS A 1 101 ? 11.979 -7.933 -26.502 1.00 94.94 101 LYS A C 1
ATOM 783 O O . LYS A 1 101 ? 11.101 -7.216 -26.025 1.00 94.94 101 LYS A O 1
ATOM 788 N N . TYR A 1 102 ? 13.232 -7.927 -26.052 1.00 94.19 102 TYR A N 1
ATOM 789 C CA . TYR A 1 102 ? 13.648 -7.129 -24.898 1.00 94.19 102 TYR A CA 1
ATOM 790 C C . TYR A 1 102 ? 13.562 -5.626 -25.149 1.00 94.19 102 TYR A C 1
ATOM 792 O O . TYR A 1 102 ? 13.086 -4.905 -24.276 1.00 94.19 102 TYR A O 1
ATOM 800 N N . PHE A 1 103 ? 13.907 -5.147 -26.346 1.00 95.12 103 PHE A N 1
ATOM 801 C CA . PHE A 1 103 ? 13.705 -3.737 -26.687 1.00 95.12 103 PHE A CA 1
ATOM 802 C C . PHE A 1 103 ? 12.218 -3.340 -26.702 1.00 95.12 103 PHE A C 1
ATOM 804 O O . PHE A 1 103 ? 11.849 -2.288 -26.178 1.00 95.12 103 PHE A O 1
ATOM 811 N N . GLN A 1 104 ? 11.329 -4.199 -27.215 1.00 96.44 104 GLN A N 1
ATOM 812 C CA . GLN A 1 104 ? 9.883 -3.944 -27.157 1.00 96.44 104 GLN A CA 1
ATOM 813 C C . GLN A 1 104 ? 9.331 -3.961 -25.722 1.00 96.44 104 GLN A C 1
ATOM 815 O O . GLN A 1 104 ? 8.454 -3.156 -25.397 1.00 96.44 104 GLN A O 1
ATOM 820 N N . GLN A 1 105 ? 9.840 -4.850 -24.860 1.00 96.69 105 GLN A N 1
ATOM 821 C CA . GLN A 1 105 ? 9.492 -4.890 -23.435 1.00 96.69 105 GLN A CA 1
ATOM 822 C C . GLN A 1 105 ? 9.977 -3.636 -22.702 1.00 96.69 105 GLN A C 1
ATOM 824 O O . GLN A 1 105 ? 9.176 -2.997 -22.025 1.00 96.69 105 GLN A O 1
ATOM 829 N N . ALA A 1 106 ? 11.232 -3.228 -22.901 1.00 94.00 106 ALA A N 1
ATOM 830 C CA . ALA A 1 106 ? 11.787 -2.015 -22.304 1.00 94.00 106 ALA A CA 1
ATOM 831 C C . ALA A 1 106 ? 11.001 -0.764 -22.735 1.00 94.00 106 ALA A C 1
ATOM 833 O O . ALA A 1 106 ? 10.645 0.063 -21.898 1.00 94.00 106 ALA A O 1
ATOM 834 N N . SER A 1 107 ? 10.644 -0.657 -24.023 1.00 94.81 107 SER A N 1
ATOM 835 C CA . SER A 1 107 ? 9.766 0.412 -24.526 1.00 94.81 107 SER A CA 1
ATOM 836 C C . SER A 1 107 ? 8.403 0.412 -23.818 1.00 94.81 107 SER A C 1
ATOM 838 O O . SER A 1 107 ? 7.924 1.454 -23.371 1.00 94.81 107 SER A O 1
ATOM 840 N N . GLY A 1 108 ? 7.798 -0.764 -23.651 1.00 96.75 108 GLY A N 1
ATOM 841 C CA . GLY A 1 108 ? 6.551 -0.945 -22.910 1.00 96.75 108 GLY A CA 1
ATOM 842 C C . GLY A 1 108 ? 6.623 -0.525 -21.444 1.00 96.75 108 GLY A C 1
ATOM 843 O O . GLY A 1 108 ? 5.724 0.148 -20.938 1.00 96.75 108 GLY A O 1
ATOM 844 N N . ILE A 1 109 ? 7.722 -0.860 -20.769 1.00 97.25 109 ILE A N 1
ATOM 845 C CA . ILE A 1 109 ? 7.969 -0.455 -19.384 1.00 97.25 109 ILE A CA 1
ATOM 846 C C . ILE A 1 109 ? 8.088 1.064 -19.281 1.00 97.25 109 ILE A C 1
ATOM 848 O O . ILE A 1 109 ? 7.388 1.663 -18.467 1.00 97.25 109 ILE A O 1
ATOM 852 N N . PHE A 1 110 ? 8.886 1.711 -20.134 1.00 95.19 110 PHE A N 1
ATOM 853 C CA . PHE A 1 110 ? 8.969 3.174 -20.150 1.00 95.19 110 PHE A CA 1
ATOM 854 C C . PHE A 1 110 ? 7.606 3.816 -20.449 1.00 95.19 110 PHE A C 1
ATOM 856 O O . PHE A 1 110 ? 7.240 4.816 -19.836 1.00 95.19 110 PHE A O 1
ATOM 863 N N . GLN A 1 111 ? 6.783 3.214 -21.311 1.00 94.94 111 GLN A N 1
ATOM 864 C CA . GLN A 1 111 ? 5.411 3.677 -21.521 1.00 94.94 111 GLN A CA 1
ATOM 865 C C . GLN A 1 111 ? 4.560 3.591 -20.242 1.00 94.94 111 GLN A C 1
ATOM 867 O O . GLN A 1 111 ? 3.847 4.545 -19.918 1.00 94.94 111 GLN A O 1
ATOM 872 N N . GLN A 1 112 ? 4.633 2.479 -19.510 1.00 94.38 112 GLN A N 1
ATOM 873 C CA . GLN A 1 112 ? 3.925 2.274 -18.242 1.00 94.38 112 GLN A CA 1
ATOM 874 C C . GLN A 1 112 ? 4.386 3.267 -17.170 1.00 94.38 112 GLN A C 1
ATOM 876 O O . GLN A 1 112 ? 3.557 3.846 -16.471 1.00 94.38 112 GLN A O 1
ATOM 881 N N . MET A 1 113 ? 5.693 3.518 -17.074 1.00 94.75 113 MET A N 1
ATOM 882 C CA . MET A 1 113 ? 6.272 4.442 -16.097 1.00 94.75 113 MET A CA 1
ATOM 883 C C . MET A 1 113 ? 5.645 5.838 -16.170 1.00 94.75 113 MET A C 1
ATOM 885 O O . MET A 1 113 ? 5.366 6.426 -15.131 1.00 94.75 113 MET A O 1
ATOM 889 N N . LYS A 1 114 ? 5.317 6.332 -17.370 1.00 91.88 114 LYS A N 1
ATOM 890 C CA . LYS A 1 114 ? 4.636 7.630 -17.543 1.00 91.88 114 LYS A CA 1
ATOM 891 C C . LYS A 1 114 ? 3.247 7.677 -16.907 1.00 91.88 114 LYS A C 1
ATOM 893 O O . LYS A 1 114 ? 2.820 8.733 -16.458 1.00 91.88 114 LYS A O 1
ATOM 898 N N . HIS A 1 115 ? 2.549 6.543 -16.862 1.00 91.06 115 HIS A N 1
ATOM 899 C CA . HIS A 1 115 ? 1.234 6.432 -16.230 1.00 91.06 115 HIS A CA 1
ATOM 900 C C . HIS A 1 115 ? 1.342 6.271 -14.709 1.00 91.06 115 HIS A C 1
ATOM 902 O O . HIS A 1 115 ? 0.443 6.688 -13.986 1.00 91.06 115 HIS A O 1
ATOM 908 N N . CYS A 1 116 ? 2.432 5.673 -14.217 1.00 90.62 116 CYS A N 1
ATOM 909 C CA . CYS A 1 116 ? 2.647 5.431 -12.790 1.00 90.62 116 CYS A CA 1
ATOM 910 C C . CYS A 1 116 ? 3.333 6.600 -12.066 1.00 90.62 116 CYS A C 1
ATOM 912 O O . CYS A 1 116 ? 3.091 6.785 -10.876 1.00 90.62 116 CYS A O 1
ATOM 914 N N . ALA A 1 117 ? 4.160 7.391 -12.757 1.00 90.62 117 ALA A N 1
ATOM 915 C CA . ALA A 1 117 ? 4.912 8.508 -12.180 1.00 90.62 117 ALA A CA 1
ATOM 916 C C . ALA A 1 117 ? 4.046 9.521 -11.395 1.00 90.62 117 ALA A C 1
ATOM 918 O O . ALA A 1 117 ? 4.453 9.897 -10.294 1.00 90.62 117 ALA A O 1
ATOM 919 N N . PRO A 1 118 ? 2.829 9.902 -11.847 1.00 91.62 118 PRO A N 1
ATOM 920 C CA . PRO A 1 118 ? 1.960 10.802 -11.082 1.00 91.62 118 PRO A CA 1
ATOM 921 C C . PRO A 1 118 ? 1.577 10.294 -9.681 1.00 91.62 118 PRO A C 1
ATOM 923 O O . PRO A 1 118 ? 1.317 11.107 -8.797 1.00 91.62 118 PRO A O 1
ATOM 926 N N . ASN A 1 119 ? 1.586 8.975 -9.446 1.00 88.19 119 ASN A N 1
ATOM 927 C CA . ASN A 1 119 ? 1.246 8.375 -8.147 1.00 88.19 119 ASN A CA 1
ATOM 928 C C . ASN A 1 119 ? 2.345 8.564 -7.086 1.00 88.19 119 ASN A C 1
ATOM 930 O O . ASN A 1 119 ? 2.156 8.186 -5.930 1.00 88.19 119 ASN A O 1
ATOM 934 N N . VAL A 1 120 ? 3.514 9.093 -7.463 1.00 88.69 120 VAL A N 1
ATOM 935 C CA . VAL A 1 120 ? 4.603 9.394 -6.522 1.00 88.69 120 VAL A CA 1
ATOM 936 C C . VAL A 1 120 ? 4.347 10.709 -5.776 1.00 88.69 120 VAL A C 1
ATOM 938 O O . VAL A 1 120 ? 4.827 10.864 -4.656 1.00 88.69 120 VAL A O 1
ATOM 941 N N . HIS A 1 121 ? 3.549 11.621 -6.352 1.00 86.81 121 HIS A N 1
ATOM 942 C CA . HIS A 1 121 ? 3.191 12.924 -5.768 1.00 86.81 121 HIS A CA 1
ATOM 943 C C . HIS A 1 121 ? 4.397 13.773 -5.318 1.00 86.81 121 HIS A C 1
ATOM 945 O O . HIS A 1 121 ? 4.314 14.517 -4.343 1.00 86.81 121 HIS A O 1
ATOM 951 N N . HIS A 1 122 ? 5.520 13.657 -6.026 1.00 89.94 122 HIS A N 1
ATOM 952 C CA . HIS A 1 122 ? 6.745 14.404 -5.766 1.00 89.94 122 HIS A CA 1
ATOM 953 C C . HIS A 1 122 ? 7.490 14.642 -7.081 1.00 89.94 122 HIS A C 1
ATOM 955 O O . HIS A 1 122 ? 7.378 13.827 -8.000 1.00 89.94 122 HIS A O 1
ATOM 961 N N . ASP A 1 123 ? 8.275 15.717 -7.148 1.00 88.81 123 ASP A N 1
ATOM 962 C CA . ASP A 1 123 ? 9.187 15.952 -8.266 1.00 88.81 123 ASP A CA 1
ATOM 963 C C . ASP A 1 123 ? 10.240 14.841 -8.310 1.00 88.81 123 ASP A C 1
ATOM 965 O O . ASP A 1 123 ? 10.824 14.474 -7.281 1.00 88.81 123 ASP A O 1
ATOM 969 N N . LEU A 1 124 ? 10.427 14.272 -9.498 1.00 91.50 124 LEU A N 1
ATOM 970 C CA . LEU A 1 124 ? 11.322 13.148 -9.744 1.00 91.50 124 LEU A CA 1
ATOM 971 C C . LEU A 1 124 ? 12.698 13.643 -10.194 1.00 91.50 124 LEU A C 1
ATOM 973 O O . LEU A 1 124 ? 12.873 14.800 -10.567 1.00 91.50 124 LEU A O 1
ATOM 977 N N . THR A 1 125 ? 13.688 12.756 -10.161 1.00 88.69 125 THR A N 1
ATOM 978 C CA . THR A 1 125 ? 14.976 13.016 -10.809 1.00 88.69 125 THR A CA 1
ATOM 979 C C . THR A 1 125 ? 14.813 13.061 -12.339 1.00 88.69 125 THR A C 1
ATOM 981 O O . THR A 1 125 ? 13.913 12.397 -12.867 1.00 88.69 125 THR A O 1
ATOM 984 N N . PRO A 1 126 ? 15.649 13.836 -13.061 1.00 85.81 126 PRO A N 1
ATOM 985 C CA . PRO A 1 126 ? 15.536 14.025 -14.512 1.00 85.81 126 PRO A CA 1
ATOM 986 C C . PRO A 1 126 ? 15.458 12.733 -15.334 1.00 85.81 126 PRO A C 1
ATOM 988 O O . PRO A 1 126 ? 14.772 12.688 -16.356 1.00 85.81 126 PRO A O 1
ATOM 991 N N . ASP A 1 127 ? 16.129 11.667 -14.904 1.00 83.88 127 ASP A N 1
ATOM 992 C CA . ASP A 1 127 ? 16.060 10.339 -15.520 1.00 83.88 127 ASP A CA 1
ATOM 993 C C . ASP A 1 127 ? 14.659 9.698 -15.524 1.00 83.88 127 ASP A C 1
ATOM 995 O O . ASP A 1 127 ? 14.315 8.968 -16.460 1.00 83.88 127 ASP A O 1
ATOM 999 N N . LEU A 1 128 ? 13.840 9.994 -14.515 1.00 91.50 128 LEU A N 1
ATOM 1000 C CA . LEU A 1 128 ? 12.483 9.472 -14.334 1.00 91.50 128 LEU A CA 1
ATOM 1001 C C . LEU A 1 128 ? 11.390 10.440 -14.816 1.00 91.50 128 LEU A C 1
ATOM 1003 O O . LEU A 1 128 ? 10.205 10.090 -14.788 1.00 91.50 128 LEU A O 1
ATOM 1007 N N . GLU A 1 129 ? 11.755 11.640 -15.274 1.00 89.38 129 GLU A N 1
ATOM 1008 C CA . GLU A 1 129 ? 10.806 12.613 -15.816 1.00 89.38 129 GLU A CA 1
ATOM 1009 C C . GLU A 1 129 ? 10.151 12.136 -17.122 1.00 89.38 129 GLU A C 1
ATOM 1011 O O . GLU A 1 129 ? 10.717 11.386 -17.922 1.00 89.38 129 GLU A O 1
ATOM 1016 N N . ALA A 1 130 ? 8.928 12.613 -17.372 1.00 90.06 130 ALA A N 1
ATOM 1017 C CA . ALA A 1 130 ? 8.097 12.157 -18.485 1.00 90.06 130 ALA A CA 1
ATOM 1018 C C . ALA A 1 130 ? 8.744 12.362 -19.867 1.00 90.06 130 ALA A C 1
ATOM 1020 O O . ALA A 1 130 ? 8.550 11.528 -20.759 1.00 90.06 130 ALA A O 1
ATOM 1021 N N . ASP A 1 131 ? 9.504 13.444 -20.049 1.00 87.12 131 ASP A N 1
ATOM 1022 C CA . ASP A 1 131 ? 10.213 13.736 -21.297 1.00 87.12 131 ASP A CA 1
ATOM 1023 C C . ASP A 1 131 ? 11.370 12.755 -21.521 1.00 87.12 131 ASP A C 1
ATOM 1025 O O . ASP A 1 131 ? 11.459 12.149 -22.594 1.00 87.12 131 ASP A O 1
ATOM 1029 N N . THR A 1 132 ? 12.196 12.517 -20.498 1.00 86.56 132 THR A N 1
ATOM 1030 C CA . THR A 1 132 ? 13.309 11.558 -20.553 1.00 86.56 132 THR A CA 1
ATOM 1031 C C . THR A 1 132 ? 12.808 10.141 -20.799 1.00 86.56 132 THR A C 1
ATOM 1033 O O . THR A 1 132 ? 13.257 9.466 -21.728 1.00 86.56 132 THR A O 1
ATOM 1036 N N . VAL A 1 133 ? 11.802 9.705 -20.042 1.00 90.75 133 VAL A N 1
ATOM 1037 C CA . VAL A 1 133 ? 11.182 8.384 -20.201 1.00 90.75 133 VAL A CA 1
ATOM 1038 C C . VAL A 1 133 ? 10.533 8.234 -21.585 1.00 90.75 133 VAL A C 1
ATOM 1040 O O . VAL A 1 133 ? 10.602 7.159 -22.182 1.00 90.75 133 VAL A O 1
ATOM 1043 N N . SER A 1 134 ? 9.947 9.297 -22.149 1.00 90.94 134 SER A N 1
ATOM 1044 C CA . SER A 1 134 ? 9.404 9.268 -23.519 1.00 90.94 134 SER A CA 1
ATOM 1045 C C . SER A 1 134 ? 10.500 9.127 -24.575 1.00 90.94 134 SER A C 1
ATOM 1047 O O . SER A 1 134 ? 10.359 8.319 -25.495 1.00 90.94 134 SER A O 1
ATOM 1049 N N . ALA A 1 135 ? 11.615 9.842 -24.413 1.00 85.25 135 ALA A N 1
ATOM 1050 C CA . ALA A 1 135 ? 12.762 9.720 -25.304 1.00 85.25 135 ALA A CA 1
ATOM 1051 C C . ALA A 1 135 ? 13.369 8.306 -25.256 1.00 85.25 135 ALA A C 1
ATOM 1053 O O . ALA A 1 135 ? 13.639 7.714 -26.304 1.00 85.25 135 ALA A O 1
ATOM 1054 N N . LEU A 1 136 ? 13.512 7.726 -24.059 1.00 87.38 136 LEU A N 1
ATOM 1055 C CA . LEU A 1 136 ? 13.974 6.346 -23.877 1.00 87.38 136 LEU A CA 1
ATOM 1056 C C . LEU A 1 136 ? 12.994 5.336 -24.484 1.00 87.38 136 LEU A C 1
ATOM 1058 O O . LEU A 1 136 ? 13.422 4.434 -25.201 1.00 87.38 136 LEU A O 1
ATOM 1062 N N . GLN A 1 137 ? 11.684 5.509 -24.279 1.00 94.00 137 GLN A N 1
ATOM 1063 C CA . GLN A 1 137 ? 10.659 4.676 -24.914 1.00 94.00 137 GLN A CA 1
ATOM 1064 C C . GLN A 1 137 ? 10.817 4.661 -26.441 1.00 94.00 137 GLN A C 1
ATOM 1066 O O . GLN A 1 137 ? 10.774 3.585 -27.050 1.00 94.00 137 GLN A O 1
ATOM 1071 N N . ALA A 1 138 ? 10.962 5.843 -27.051 1.00 87.25 138 ALA A N 1
ATOM 1072 C CA . ALA A 1 138 ? 11.108 5.999 -28.494 1.00 87.25 138 ALA A CA 1
ATOM 1073 C C . ALA A 1 138 ? 12.405 5.353 -29.001 1.00 87.25 138 ALA A C 1
ATOM 1075 O O . ALA A 1 138 ? 12.381 4.651 -30.013 1.00 87.25 138 ALA A O 1
ATOM 1076 N N . LEU A 1 139 ? 13.509 5.513 -28.264 1.00 86.50 139 LEU A N 1
ATOM 1077 C CA . LEU A 1 139 ? 14.786 4.873 -28.578 1.00 86.50 139 LEU A CA 1
ATOM 1078 C C . LEU A 1 139 ? 14.684 3.344 -28.547 1.00 86.50 139 LEU A C 1
ATOM 1080 O O . LEU A 1 139 ? 15.099 2.690 -29.501 1.00 86.50 139 LEU A O 1
ATOM 1084 N N . MET A 1 140 ? 14.100 2.776 -27.488 1.00 93.50 140 MET A N 1
ATOM 1085 C CA . MET A 1 140 ? 13.920 1.324 -27.371 1.00 93.50 140 MET A CA 1
ATOM 1086 C C . MET A 1 140 ? 13.064 0.781 -28.521 1.00 93.50 140 MET A C 1
ATOM 1088 O O . MET A 1 140 ? 13.353 -0.277 -29.075 1.00 93.50 140 MET A O 1
ATOM 1092 N N . LEU A 1 141 ? 12.026 1.518 -28.928 1.00 92.12 141 LEU A N 1
ATOM 1093 C CA . LEU A 1 141 ? 11.174 1.117 -30.046 1.00 92.12 141 LEU A CA 1
ATOM 1094 C C . LEU A 1 141 ? 11.921 1.149 -31.389 1.00 92.12 141 LEU A C 1
ATOM 1096 O O . LEU A 1 141 ? 11.752 0.243 -32.207 1.00 92.12 141 LEU A O 1
ATOM 1100 N N . ALA A 1 142 ? 12.765 2.160 -31.604 1.00 87.69 142 ALA A N 1
ATOM 1101 C CA . ALA A 1 142 ? 13.616 2.251 -32.787 1.00 87.69 142 ALA A CA 1
ATOM 1102 C C . ALA A 1 142 ? 14.627 1.093 -32.846 1.00 87.69 142 ALA A C 1
ATOM 1104 O O . ALA A 1 142 ? 14.743 0.434 -33.879 1.00 87.69 142 ALA A O 1
ATOM 1105 N N . GLN A 1 143 ? 15.275 0.775 -31.721 1.00 87.94 143 GLN A N 1
ATOM 1106 C CA . GLN A 1 143 ? 16.212 -0.349 -31.609 1.00 87.94 143 GLN A CA 1
ATOM 1107 C C . GLN A 1 143 ? 15.533 -1.704 -31.843 1.00 87.94 143 GLN A C 1
ATOM 1109 O O . GLN A 1 143 ? 16.087 -2.555 -32.534 1.00 87.94 143 GLN A O 1
ATOM 1114 N N . ALA A 1 144 ? 14.298 -1.894 -31.368 1.00 92.25 144 ALA A N 1
ATOM 1115 C CA . ALA A 1 144 ? 13.516 -3.087 -31.691 1.00 92.25 144 ALA A CA 1
ATOM 1116 C C . ALA A 1 144 ? 13.248 -3.224 -33.200 1.00 92.25 144 ALA A C 1
ATOM 1118 O O . ALA A 1 144 ? 13.356 -4.318 -33.758 1.00 92.25 144 ALA A O 1
ATOM 1119 N N . GLN A 1 145 ? 12.896 -2.122 -33.871 1.00 90.19 145 GLN A N 1
ATOM 1120 C CA . GLN A 1 145 ? 12.689 -2.110 -35.321 1.00 90.19 145 GLN A CA 1
ATOM 1121 C C . GLN A 1 145 ? 13.996 -2.408 -36.073 1.00 90.19 145 GLN A C 1
ATOM 1123 O O . GLN A 1 145 ? 13.978 -3.120 -37.080 1.00 90.19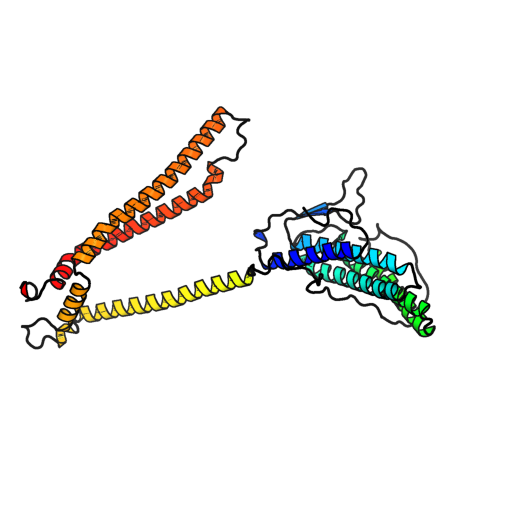 145 GLN A O 1
ATOM 1128 N N . GLU A 1 146 ? 15.129 -1.924 -35.564 1.00 89.56 146 GLU A N 1
ATOM 1129 C CA . GLU A 1 146 ? 16.452 -2.237 -36.102 1.00 89.56 146 GLU A CA 1
ATOM 1130 C C . GLU A 1 146 ? 16.777 -3.732 -35.993 1.00 89.56 146 GLU A C 1
ATOM 1132 O O . GLU A 1 146 ? 17.278 -4.319 -36.952 1.00 89.56 146 GLU A O 1
ATOM 1137 N N . SER A 1 147 ? 16.438 -4.386 -34.878 1.00 90.00 147 SER A N 1
ATOM 1138 C CA . SER A 1 147 ? 16.604 -5.839 -34.730 1.00 90.00 147 SER A CA 1
ATOM 1139 C C . SER A 1 147 ? 15.838 -6.606 -35.814 1.00 90.00 147 SER A C 1
ATOM 1141 O O . SER A 1 147 ? 16.379 -7.539 -36.409 1.00 90.00 147 SER A O 1
ATOM 1143 N N . PHE A 1 148 ? 14.611 -6.180 -36.145 1.00 92.00 148 PHE A N 1
ATOM 1144 C CA . PHE A 1 148 ? 13.850 -6.760 -37.258 1.00 92.00 148 PHE A CA 1
ATOM 1145 C C . PHE A 1 148 ? 14.490 -6.487 -38.622 1.00 92.00 148 PHE A C 1
ATOM 1147 O O . PHE A 1 148 ? 14.471 -7.364 -39.483 1.00 92.00 148 PHE A O 1
ATOM 1154 N N . PHE A 1 149 ? 15.078 -5.306 -38.831 1.00 91.38 149 PHE A N 1
ATOM 1155 C CA . PHE A 1 149 ? 15.826 -4.992 -40.052 1.00 91.38 149 PHE A CA 1
ATOM 1156 C C . PHE A 1 149 ? 17.057 -5.894 -40.216 1.00 91.38 149 PHE A C 1
ATOM 1158 O O . PHE A 1 149 ? 17.258 -6.482 -41.285 1.00 91.38 149 PHE A O 1
ATOM 1165 N N . ARG A 1 150 ? 17.854 -6.047 -39.151 1.00 88.94 150 ARG A N 1
ATOM 1166 C CA . ARG A 1 150 ? 19.030 -6.929 -39.132 1.00 88.94 150 ARG A CA 1
ATOM 1167 C C . ARG A 1 150 ? 18.623 -8.370 -39.419 1.00 88.94 150 ARG A C 1
ATOM 1169 O O . ARG A 1 150 ? 19.219 -9.001 -40.288 1.00 88.94 150 ARG A O 1
ATOM 1176 N N . LYS A 1 151 ? 17.546 -8.845 -38.787 1.00 89.88 151 LYS A N 1
ATOM 1177 C CA . LYS A 1 151 ? 16.981 -10.174 -39.040 1.00 89.88 151 LYS A CA 1
ATOM 1178 C C . LYS A 1 151 ? 16.501 -10.351 -40.481 1.00 89.88 151 LYS A C 1
ATOM 1180 O O . LYS A 1 151 ? 16.883 -11.317 -41.125 1.00 89.88 151 LYS A O 1
ATOM 1185 N N . ALA A 1 152 ? 15.726 -9.412 -41.023 1.00 90.56 152 ALA A N 1
ATOM 1186 C CA . ALA A 1 152 ? 15.254 -9.484 -42.409 1.00 90.56 152 ALA A CA 1
ATOM 1187 C C . ALA A 1 152 ? 16.414 -9.540 -43.421 1.00 90.56 152 ALA A C 1
ATOM 1189 O O . ALA A 1 152 ? 16.311 -10.201 -44.456 1.00 90.56 152 ALA A O 1
ATOM 1190 N N . THR A 1 153 ? 17.522 -8.866 -43.102 1.00 89.75 153 THR A N 1
ATOM 1191 C CA . THR A 1 153 ? 18.758 -8.893 -43.893 1.00 89.75 153 THR A CA 1
ATOM 1192 C C . THR A 1 153 ? 19.480 -10.237 -43.764 1.00 89.75 153 THR A C 1
ATOM 1194 O O . THR A 1 153 ? 19.861 -10.817 -44.780 1.00 89.75 153 THR A O 1
ATOM 1197 N N . ALA A 1 154 ? 19.621 -10.763 -42.543 1.00 88.31 154 ALA A N 1
ATOM 1198 C CA . ALA A 1 154 ? 20.221 -12.074 -42.281 1.00 88.31 154 ALA A CA 1
ATOM 1199 C C . ALA A 1 154 ? 19.441 -13.213 -42.965 1.00 88.31 154 ALA A C 1
ATOM 1201 O O . ALA A 1 154 ? 20.038 -14.081 -43.603 1.00 88.31 154 ALA A O 1
ATOM 1202 N N . ASP A 1 155 ? 18.108 -13.136 -42.939 1.00 90.19 155 ASP A N 1
ATOM 1203 C CA . ASP A 1 155 ? 17.189 -14.084 -43.580 1.00 90.19 155 ASP A CA 1
ATOM 1204 C C . ASP A 1 155 ? 17.139 -13.942 -45.116 1.00 90.19 155 ASP A C 1
ATOM 1206 O O . ASP A 1 155 ? 16.437 -14.701 -45.787 1.00 90.19 155 ASP A O 1
ATOM 1210 N N . LYS A 1 156 ? 17.856 -12.965 -45.695 1.00 91.38 156 LYS A N 1
ATOM 1211 C CA . LYS A 1 156 ? 17.860 -12.647 -47.137 1.00 91.38 156 LYS A CA 1
ATOM 1212 C C . LYS A 1 156 ? 16.444 -12.472 -47.699 1.00 91.38 156 LYS A C 1
ATOM 1214 O O . LYS A 1 156 ? 16.106 -12.984 -48.771 1.00 91.38 156 LYS A O 1
ATOM 1219 N N . MET A 1 157 ? 15.595 -11.755 -46.960 1.00 93.31 157 MET A N 1
ATOM 1220 C CA . MET A 1 157 ? 14.257 -11.396 -47.430 1.00 93.31 157 MET A CA 1
ATOM 1221 C C . MET A 1 157 ? 14.336 -10.521 -48.692 1.00 93.31 157 MET A C 1
ATOM 1223 O O . MET A 1 157 ? 15.373 -9.956 -49.020 1.00 93.31 157 MET A O 1
ATOM 1227 N N . LYS A 1 158 ? 13.216 -10.371 -49.411 1.00 94.56 158 LYS A N 1
ATOM 1228 C CA . LYS A 1 158 ? 13.160 -9.518 -50.612 1.00 94.56 158 LYS A CA 1
ATOM 1229 C C . LYS A 1 158 ? 13.603 -8.085 -50.286 1.00 94.56 158 LYS A C 1
ATOM 1231 O O . LYS A 1 158 ? 13.089 -7.509 -49.327 1.00 94.56 158 LYS A O 1
ATOM 1236 N N . ASP A 1 159 ? 14.414 -7.473 -51.149 1.00 91.62 159 ASP A N 1
ATOM 1237 C CA . ASP A 1 159 ? 14.944 -6.107 -50.972 1.00 91.62 159 ASP A CA 1
ATOM 1238 C C . ASP A 1 159 ? 13.861 -5.065 -50.667 1.00 91.62 159 ASP A C 1
ATOM 1240 O O . ASP A 1 159 ? 14.036 -4.196 -49.821 1.00 91.62 159 ASP A O 1
ATOM 1244 N N . MET A 1 160 ? 12.688 -5.191 -51.296 1.00 87.06 160 MET A N 1
ATOM 1245 C CA . MET A 1 160 ? 11.530 -4.328 -51.031 1.00 87.06 160 MET A CA 1
ATOM 1246 C C . MET A 1 160 ? 11.041 -4.409 -49.573 1.00 87.06 160 MET A C 1
ATOM 1248 O O . MET A 1 160 ? 10.569 -3.416 -49.026 1.00 87.06 160 MET A O 1
ATOM 1252 N N . ILE A 1 161 ? 11.114 -5.582 -48.937 1.00 89.25 161 ILE A N 1
ATOM 1253 C CA . ILE A 1 161 ? 10.749 -5.763 -47.524 1.00 89.25 161 ILE A CA 1
ATOM 1254 C C . ILE A 1 161 ? 11.822 -5.123 -46.647 1.00 89.25 161 ILE A C 1
ATOM 1256 O O . ILE A 1 161 ? 11.489 -4.306 -45.793 1.00 89.25 161 ILE A O 1
ATOM 1260 N N . ILE A 1 162 ? 13.095 -5.429 -46.907 1.00 92.12 162 ILE A N 1
ATOM 1261 C CA . ILE A 1 162 ? 14.238 -4.870 -46.172 1.00 92.12 162 ILE A CA 1
ATOM 1262 C C . ILE A 1 162 ? 14.206 -3.334 -46.217 1.00 92.12 162 ILE A C 1
ATOM 1264 O O . ILE A 1 162 ? 14.278 -2.688 -45.172 1.00 92.12 162 ILE A O 1
ATOM 1268 N N . ALA A 1 163 ? 13.985 -2.744 -47.395 1.00 87.31 163 ALA A N 1
ATOM 1269 C CA . ALA A 1 163 ? 13.879 -1.299 -47.581 1.00 87.31 163 ALA A CA 1
ATOM 1270 C C . ALA A 1 163 ? 12.721 -0.674 -46.784 1.00 87.31 163 ALA A C 1
ATOM 1272 O O . ALA A 1 163 ? 12.889 0.388 -46.186 1.00 87.31 163 ALA A O 1
ATOM 1273 N N . LYS A 1 164 ? 11.556 -1.335 -46.717 1.00 87.69 164 LYS A N 1
ATOM 1274 C CA . LYS A 1 164 ? 10.409 -0.850 -45.928 1.00 87.69 164 LYS A CA 1
ATOM 1275 C C . LYS A 1 164 ? 10.660 -0.896 -44.422 1.00 87.69 164 LYS A C 1
ATOM 1277 O O . LYS A 1 164 ? 10.247 0.017 -43.705 1.00 87.69 164 LYS A O 1
ATOM 1282 N N . VAL A 1 165 ? 11.321 -1.950 -43.940 1.00 88.81 165 VAL A N 1
ATOM 1283 C CA . VAL A 1 165 ? 11.686 -2.094 -42.521 1.00 88.81 165 VAL A CA 1
ATOM 1284 C C . VAL A 1 165 ? 12.755 -1.063 -42.144 1.00 88.81 165 VAL A C 1
ATOM 1286 O O . VAL A 1 165 ? 12.612 -0.405 -41.114 1.00 88.81 165 VAL A O 1
ATOM 1289 N N . ALA A 1 166 ? 13.758 -0.857 -43.005 1.00 87.56 166 ALA A N 1
ATOM 1290 C CA . ALA A 1 166 ? 14.791 0.167 -42.844 1.00 87.56 166 ALA A CA 1
ATOM 1291 C C . ALA A 1 166 ? 14.203 1.584 -42.823 1.00 87.56 166 ALA A C 1
ATOM 1293 O O . ALA A 1 166 ? 14.547 2.382 -41.955 1.00 87.56 166 ALA A O 1
ATOM 1294 N N . SER A 1 167 ? 13.268 1.885 -43.730 1.00 83.69 167 SER A N 1
ATOM 1295 C CA . SER A 1 167 ? 12.599 3.187 -43.768 1.00 83.69 167 SER A CA 1
ATOM 1296 C C . SER A 1 167 ? 11.810 3.474 -42.492 1.00 83.69 167 SER A C 1
ATOM 1298 O O . SER A 1 167 ? 11.801 4.608 -42.027 1.00 83.69 167 SER A O 1
ATOM 1300 N N . GLN A 1 168 ? 11.152 2.467 -41.912 1.00 87.75 168 GLN A N 1
ATOM 1301 C CA . GLN A 1 168 ? 10.475 2.641 -40.628 1.00 87.75 168 GLN A CA 1
ATOM 1302 C C . GLN A 1 168 ? 11.470 2.822 -39.476 1.00 87.75 168 GLN A C 1
ATOM 1304 O O . GLN A 1 168 ? 11.204 3.580 -38.546 1.00 87.75 168 GLN A O 1
ATOM 1309 N N . CYS A 1 169 ? 12.603 2.121 -39.529 1.00 87.56 169 CYS A N 1
ATOM 1310 C CA . CYS A 1 169 ? 13.675 2.257 -38.550 1.00 87.56 169 CYS A CA 1
ATOM 1311 C C . CYS A 1 169 ? 14.248 3.684 -38.547 1.00 87.56 169 CYS A C 1
ATOM 1313 O O . CYS A 1 169 ? 14.421 4.264 -37.477 1.00 87.56 169 CYS A O 1
ATOM 1315 N N . GLU A 1 170 ? 14.486 4.263 -39.729 1.00 86.00 170 GLU A N 1
ATOM 1316 C CA . GLU A 1 170 ? 14.949 5.649 -39.890 1.00 86.00 170 GLU A CA 1
ATOM 1317 C C . GLU A 1 170 ? 13.964 6.651 -39.286 1.00 86.00 170 GLU A C 1
ATOM 1319 O O . GLU A 1 170 ? 14.381 7.514 -38.519 1.00 86.00 170 GLU A O 1
ATOM 1324 N N . GLU A 1 171 ? 12.664 6.499 -39.543 1.00 84.94 171 GLU A N 1
ATOM 1325 C CA . GLU A 1 171 ? 11.650 7.377 -38.956 1.00 84.94 171 GLU A CA 1
ATOM 1326 C C . GLU A 1 171 ? 11.621 7.283 -37.427 1.00 84.94 171 GLU A C 1
ATOM 1328 O O . GLU A 1 171 ? 11.626 8.314 -36.756 1.00 84.94 171 GLU A O 1
ATOM 1333 N N . LEU A 1 172 ? 11.626 6.066 -36.870 1.00 84.25 172 LEU A N 1
ATOM 1334 C CA . LEU A 1 172 ? 11.590 5.864 -35.418 1.00 84.25 172 LEU A CA 1
ATOM 1335 C C . LEU A 1 172 ? 12.824 6.465 -34.737 1.00 84.25 172 LEU A C 1
ATOM 1337 O O . LEU A 1 172 ? 12.689 7.140 -33.715 1.00 84.25 172 LEU A O 1
ATOM 1341 N N . TYR A 1 173 ? 14.013 6.293 -35.321 1.00 84.75 173 TYR A N 1
ATOM 1342 C CA . TYR A 1 173 ? 15.219 6.977 -34.849 1.00 84.75 173 TYR A CA 1
ATOM 1343 C C . TYR A 1 173 ? 15.135 8.491 -35.043 1.00 84.75 173 TYR A C 1
ATOM 1345 O O . TYR A 1 173 ? 15.551 9.251 -34.171 1.00 84.75 173 TYR A O 1
ATOM 1353 N N . GLY A 1 174 ? 14.554 8.946 -36.150 1.00 81.38 174 GLY A N 1
ATOM 1354 C CA . GLY A 1 174 ? 14.310 10.352 -36.430 1.00 81.38 174 GLY A CA 1
ATOM 1355 C C . GLY A 1 174 ? 13.369 11.009 -35.421 1.00 81.38 174 GLY A C 1
ATOM 1356 O O . GLY A 1 174 ? 13.556 12.189 -35.120 1.00 81.38 174 GLY A O 1
ATOM 1357 N N . ASP A 1 175 ? 12.389 10.281 -34.894 1.00 82.50 175 ASP A N 1
ATOM 1358 C CA . ASP A 1 175 ? 11.473 10.743 -33.852 1.00 82.50 175 ASP A CA 1
ATOM 1359 C C . ASP A 1 175 ? 12.092 10.654 -32.456 1.00 82.50 175 ASP A C 1
ATOM 1361 O O . ASP A 1 175 ? 11.950 11.601 -31.681 1.00 82.50 175 ASP A O 1
ATOM 1365 N N . ALA A 1 176 ? 12.848 9.593 -32.157 1.00 79.56 176 ALA A N 1
ATOM 1366 C CA . ALA A 1 176 ? 13.650 9.509 -30.936 1.00 79.56 176 ALA A CA 1
ATOM 1367 C C . ALA A 1 176 ? 14.641 10.684 -30.852 1.00 79.56 176 ALA A C 1
ATOM 1369 O O . ALA A 1 176 ? 14.677 11.391 -29.848 1.00 79.56 176 ALA A O 1
ATOM 1370 N N . ALA A 1 177 ? 15.351 10.981 -31.945 1.00 76.00 177 ALA A N 1
ATOM 1371 C CA . ALA A 1 177 ? 16.276 12.108 -32.036 1.00 76.00 177 ALA A CA 1
ATOM 1372 C C . ALA A 1 177 ? 15.579 13.469 -31.870 1.00 76.00 177 ALA A C 1
ATOM 1374 O O . ALA A 1 177 ? 16.121 14.356 -31.220 1.00 76.00 177 ALA A O 1
ATOM 1375 N N . LYS A 1 178 ? 14.363 13.658 -32.410 1.00 80.62 178 LYS A N 1
ATOM 1376 C CA . LYS A 1 178 ? 13.575 14.887 -32.168 1.00 80.62 178 LYS A CA 1
ATOM 1377 C C . LYS A 1 178 ? 13.186 15.031 -30.699 1.00 80.62 178 LYS A C 1
ATOM 1379 O O . LYS A 1 178 ? 13.228 16.140 -30.177 1.00 80.62 178 LYS A O 1
ATOM 1384 N N . GLN A 1 179 ? 12.778 13.939 -30.051 1.00 76.62 179 GLN A N 1
ATOM 1385 C CA . GLN A 1 179 ? 12.418 13.953 -28.631 1.00 76.62 179 GLN A CA 1
ATOM 1386 C C . GLN A 1 179 ? 13.640 14.263 -27.764 1.00 76.62 179 GLN A C 1
ATOM 1388 O O . GLN A 1 179 ? 13.549 15.117 -26.892 1.00 76.62 179 GLN A O 1
ATOM 1393 N N . MET A 1 180 ? 14.791 13.666 -28.078 1.00 69.88 180 MET A N 1
ATOM 1394 C CA . MET A 1 180 ? 16.075 13.955 -27.426 1.00 69.88 180 MET A CA 1
ATOM 1395 C C . MET A 1 180 ? 16.608 15.365 -27.726 1.00 69.88 180 MET A C 1
ATOM 1397 O O . MET A 1 180 ? 17.344 15.920 -26.923 1.00 69.88 180 MET A O 1
ATOM 1401 N N . GLY A 1 181 ? 16.227 15.961 -28.860 1.00 58.81 181 GLY A N 1
ATOM 1402 C CA . GLY A 1 181 ? 16.617 17.312 -29.277 1.00 58.81 181 GLY A CA 1
ATOM 1403 C C . GLY A 1 181 ? 15.710 18.444 -28.775 1.00 58.81 181 GLY A C 1
ATOM 1404 O O . GLY A 1 181 ? 15.865 19.579 -29.233 1.00 58.81 181 GLY A O 1
ATOM 1405 N N . ARG A 1 182 ? 14.748 18.173 -27.878 1.00 65.56 182 ARG A N 1
ATOM 1406 C CA . ARG A 1 182 ? 13.987 19.222 -27.167 1.00 65.56 182 ARG A CA 1
ATOM 1407 C C . ARG A 1 182 ? 14.939 20.056 -26.305 1.00 65.56 182 ARG A C 1
ATOM 1409 O O . ARG A 1 182 ? 15.897 19.513 -25.769 1.00 65.56 182 ARG A O 1
ATOM 1416 N N . ASP A 1 183 ? 14.683 21.358 -26.146 1.00 58.81 183 ASP A N 1
ATOM 1417 C CA . ASP A 1 183 ? 15.596 22.276 -25.433 1.00 58.81 183 ASP A CA 1
ATOM 1418 C C . ASP A 1 183 ? 15.945 21.821 -24.000 1.00 58.81 183 ASP A C 1
ATOM 1420 O O . ASP A 1 183 ? 17.052 22.084 -23.539 1.00 58.81 183 ASP A O 1
ATOM 1424 N N . SER A 1 184 ? 15.056 21.069 -23.336 1.00 56.81 184 SER A N 1
ATOM 1425 C CA . SER A 1 184 ? 15.283 20.430 -22.029 1.00 56.81 184 SER A CA 1
ATOM 1426 C C . SER A 1 184 ? 16.305 19.280 -22.044 1.00 56.81 184 SER A C 1
ATOM 1428 O O . SER A 1 184 ? 16.943 19.021 -21.029 1.00 56.81 184 SER A O 1
ATOM 1430 N N . LEU A 1 185 ? 16.496 18.608 -23.182 1.00 57.16 185 LEU A N 1
ATOM 1431 C CA . LEU A 1 185 ? 17.352 17.423 -23.356 1.00 57.16 185 LEU A CA 1
ATOM 1432 C C . LEU A 1 185 ? 18.574 17.691 -24.262 1.00 57.16 185 LEU A C 1
ATOM 1434 O O . LEU A 1 185 ? 19.470 16.852 -24.378 1.00 57.16 185 LEU A O 1
ATOM 1438 N N . LYS A 1 186 ? 18.656 18.891 -24.856 1.00 52.69 186 LYS A N 1
ATOM 1439 C CA . LYS A 1 186 ? 19.726 19.324 -25.774 1.00 52.69 186 LYS A CA 1
ATOM 1440 C C . LYS A 1 186 ? 21.135 19.298 -25.187 1.00 52.69 186 LYS A C 1
ATOM 1442 O O . LYS A 1 186 ? 22.081 19.124 -25.948 1.00 52.69 186 LYS A O 1
ATOM 1447 N N . SER A 1 187 ? 21.312 19.441 -23.869 1.00 57.09 187 SER A N 1
ATOM 1448 C CA . SER A 1 187 ? 22.652 19.333 -23.262 1.00 57.09 187 SER A CA 1
ATOM 1449 C C . SER A 1 187 ? 23.239 17.921 -23.371 1.00 57.09 187 SER A C 1
ATOM 1451 O O . SER A 1 187 ? 24.431 17.739 -23.126 1.00 57.09 187 SER A O 1
ATOM 1453 N N . ILE A 1 188 ? 22.417 16.934 -23.750 1.00 57.66 188 ILE A N 1
ATOM 1454 C CA . ILE A 1 188 ? 22.760 15.529 -23.623 1.00 57.66 188 ILE A CA 1
ATOM 1455 C C . ILE A 1 188 ? 23.244 14.906 -24.967 1.00 57.66 188 ILE A C 1
ATOM 1457 O O . ILE A 1 188 ? 24.158 14.089 -24.890 1.00 57.66 188 ILE A O 1
ATOM 1461 N N . TRP A 1 189 ? 22.764 15.269 -26.189 1.00 61.44 189 TRP A N 1
ATOM 1462 C CA . TRP A 1 189 ? 23.005 14.409 -27.398 1.00 61.44 189 TRP A CA 1
ATOM 1463 C C . TRP A 1 189 ? 22.934 14.982 -28.872 1.00 61.44 189 TRP A C 1
ATOM 1465 O O . TRP A 1 189 ? 22.231 14.418 -29.709 1.00 61.44 189 TRP A O 1
ATOM 1475 N N . ASP A 1 190 ? 23.685 16.006 -29.315 1.00 43.41 190 ASP A N 1
ATOM 1476 C CA . ASP A 1 190 ? 23.585 16.564 -30.707 1.00 43.41 190 ASP A CA 1
ATOM 1477 C C . ASP A 1 190 ? 24.438 15.889 -31.838 1.00 43.41 190 ASP A C 1
ATOM 1479 O O . ASP A 1 190 ? 25.667 15.936 -31.743 1.00 43.41 190 ASP A O 1
ATOM 1483 N N . ARG A 1 191 ? 23.831 15.413 -32.972 1.00 44.66 191 ARG A N 1
ATOM 1484 C CA . ARG A 1 191 ? 24.183 15.743 -34.411 1.00 44.66 191 ARG A CA 1
ATOM 1485 C C . ARG A 1 191 ? 23.540 14.909 -35.579 1.00 44.66 191 ARG A C 1
ATOM 1487 O O . ARG A 1 191 ? 23.717 13.701 -35.656 1.00 44.66 191 ARG A O 1
ATOM 1494 N N . ILE A 1 192 ? 23.039 15.653 -36.597 1.00 38.78 192 ILE A N 1
ATOM 1495 C CA . ILE A 1 192 ? 22.973 15.435 -38.089 1.00 38.78 192 ILE A CA 1
ATOM 1496 C C . ILE A 1 192 ? 21.717 14.790 -38.764 1.00 38.78 192 ILE A C 1
ATOM 1498 O O . ILE A 1 192 ? 21.198 13.765 -38.341 1.00 38.78 192 ILE A O 1
ATOM 1502 N N . ARG A 1 193 ? 21.272 15.403 -39.891 1.00 38.47 193 ARG A N 1
ATOM 1503 C CA . ARG A 1 193 ? 20.237 14.993 -40.896 1.00 38.47 193 ARG A CA 1
ATOM 1504 C C . ARG A 1 193 ? 20.696 15.461 -42.316 1.00 38.47 193 ARG A C 1
ATOM 1506 O O . ARG A 1 193 ? 21.560 16.332 -42.351 1.00 38.47 193 ARG A O 1
ATOM 1513 N N . SER A 1 194 ? 20.254 15.003 -43.512 1.00 40.59 194 SER A N 1
ATOM 1514 C CA . SER A 1 194 ? 18.939 14.532 -44.049 1.00 40.59 194 SER A CA 1
ATOM 1515 C C . SER A 1 194 ? 19.013 13.984 -45.512 1.00 40.59 194 SER A C 1
ATOM 1517 O O . SER A 1 194 ? 19.953 14.389 -46.192 1.00 40.59 194 SER A O 1
ATOM 1519 N N . LEU A 1 195 ? 18.010 13.200 -46.009 1.00 35.75 195 LEU A N 1
ATOM 1520 C CA . LEU A 1 195 ? 17.489 13.081 -47.419 1.00 35.75 195 LEU A CA 1
ATOM 1521 C C . LEU A 1 195 ? 16.179 12.205 -47.528 1.00 35.75 195 LEU A C 1
ATOM 1523 O O . LEU A 1 195 ? 15.719 11.704 -46.512 1.00 35.75 195 LEU A O 1
ATOM 1527 N N . GLN A 1 196 ? 15.548 12.097 -48.723 1.00 30.81 196 GLN A N 1
ATOM 1528 C CA . GLN A 1 196 ? 14.105 11.818 -49.038 1.00 30.81 196 GLN A CA 1
ATOM 1529 C C . GLN A 1 196 ? 13.478 10.415 -48.725 1.00 30.81 196 GLN A C 1
ATOM 1531 O O . GLN A 1 196 ? 14.195 9.419 -48.718 1.00 30.81 196 GLN A O 1
ATOM 1536 N N . PRO A 1 197 ? 12.129 10.312 -48.538 1.00 42.88 197 PRO A N 1
ATOM 1537 C CA . PRO A 1 197 ? 11.475 9.180 -47.853 1.00 42.88 197 PRO A CA 1
ATOM 1538 C C . PRO A 1 197 ? 10.996 7.999 -48.730 1.00 42.88 197 PRO A C 1
ATOM 1540 O O . PRO A 1 197 ? 10.496 8.168 -49.842 1.00 42.88 197 PRO A O 1
ATOM 1543 N N . ILE A 1 198 ? 11.073 6.795 -48.152 1.00 40.72 198 ILE A N 1
ATOM 1544 C CA . ILE A 1 198 ? 10.662 5.486 -48.697 1.00 40.72 198 ILE A CA 1
ATOM 1545 C C . ILE A 1 198 ? 9.357 5.022 -47.994 1.00 40.72 198 ILE A C 1
ATOM 1547 O O . ILE A 1 198 ? 8.966 5.552 -46.954 1.00 40.72 198 ILE A O 1
ATOM 1551 N N . GLY A 1 199 ? 8.622 4.063 -48.573 1.00 51.84 199 GLY A N 1
ATOM 1552 C CA . GLY A 1 199 ? 7.446 3.446 -47.931 1.00 51.84 199 GLY A CA 1
ATOM 1553 C C . GLY A 1 199 ? 7.807 2.597 -46.699 1.00 51.84 199 GLY A C 1
ATOM 1554 O O . GLY A 1 199 ? 8.918 2.091 -46.603 1.00 51.84 199 GLY A O 1
ATOM 1555 N N . LYS A 1 200 ? 6.866 2.405 -45.765 1.00 72.06 200 LYS A N 1
ATOM 1556 C CA . LYS A 1 200 ? 7.162 1.994 -44.376 1.00 72.06 200 LYS A CA 1
ATOM 1557 C C . LYS A 1 200 ? 6.514 0.667 -43.965 1.00 72.06 200 LYS A C 1
ATOM 1559 O O . LYS A 1 200 ? 5.425 0.340 -44.437 1.00 72.06 200 LYS A O 1
ATOM 1564 N N . ALA A 1 201 ? 7.160 -0.082 -43.069 1.00 70.12 201 ALA A N 1
ATOM 1565 C CA . ALA A 1 201 ? 6.596 -1.271 -42.421 1.00 70.12 201 ALA A CA 1
ATOM 1566 C C . ALA A 1 201 ? 6.914 -1.294 -40.915 1.00 70.12 201 ALA A C 1
ATOM 1568 O O . ALA A 1 201 ? 8.062 -1.502 -40.527 1.00 70.12 201 ALA A O 1
ATOM 1569 N N . VAL A 1 202 ? 5.892 -1.118 -40.071 1.00 78.06 202 VAL A N 1
ATOM 1570 C CA . VAL A 1 202 ? 5.998 -1.195 -38.603 1.00 78.06 202 VAL A CA 1
ATOM 1571 C C . VAL A 1 202 ? 5.948 -2.653 -38.161 1.00 78.06 202 VAL A C 1
ATOM 1573 O O . VAL A 1 202 ? 4.933 -3.320 -38.353 1.00 78.06 202 VAL A O 1
ATOM 1576 N N . LEU A 1 203 ? 7.040 -3.145 -37.575 1.00 79.81 203 LEU A N 1
ATOM 1577 C CA . LEU A 1 203 ? 7.128 -4.495 -37.007 1.00 79.81 203 LEU A CA 1
ATOM 1578 C C . LEU A 1 203 ? 7.261 -4.453 -35.482 1.00 79.81 203 LEU A C 1
ATOM 1580 O O . LEU A 1 203 ? 6.703 -5.308 -34.797 1.00 79.81 203 LEU A O 1
ATOM 1584 N N . ALA A 1 204 ? 7.950 -3.443 -34.950 1.00 78.00 204 ALA A N 1
ATOM 1585 C CA . ALA A 1 204 ? 8.090 -3.236 -33.519 1.00 78.00 204 ALA A CA 1
ATOM 1586 C C . ALA A 1 204 ? 6.894 -2.479 -32.926 1.00 78.00 204 ALA A C 1
ATOM 1588 O O . ALA A 1 204 ? 6.420 -1.486 -33.482 1.00 78.00 204 ALA A O 1
ATOM 1589 N N . LYS A 1 205 ? 6.441 -2.920 -31.752 1.00 90.31 205 LYS A N 1
ATOM 1590 C CA . LYS A 1 205 ? 5.458 -2.210 -30.924 1.00 90.31 205 LYS A CA 1
ATOM 1591 C C . LYS A 1 205 ? 5.834 -2.308 -29.442 1.00 90.31 205 LYS A C 1
ATOM 1593 O O . LYS A 1 205 ? 6.392 -3.330 -29.043 1.00 90.31 205 LYS A O 1
ATOM 1598 N N . PRO A 1 206 ? 5.509 -1.306 -28.607 1.00 85.75 206 PRO A N 1
ATOM 1599 C CA . PRO A 1 206 ? 5.643 -1.446 -27.161 1.00 85.75 206 PRO A CA 1
ATOM 1600 C C . PRO A 1 206 ? 4.807 -2.633 -26.668 1.00 85.75 206 PRO A C 1
ATOM 1602 O O . PRO A 1 206 ? 3.640 -2.775 -27.048 1.00 85.75 206 PRO A O 1
ATOM 1605 N N . LEU A 1 207 ? 5.399 -3.504 -25.851 1.00 91.94 207 LEU A N 1
ATOM 1606 C CA . LEU A 1 207 ? 4.673 -4.621 -25.245 1.00 91.94 207 LEU A CA 1
ATOM 1607 C C . LEU A 1 207 ? 4.045 -4.186 -23.916 1.00 91.94 207 LEU A C 1
ATOM 1609 O O . LEU A 1 207 ? 4.688 -3.463 -23.162 1.00 91.94 207 LEU A O 1
ATOM 1613 N N . PRO A 1 208 ? 2.814 -4.613 -23.591 1.00 91.12 208 PRO A N 1
ATOM 1614 C CA . PRO A 1 208 ? 2.226 -4.294 -22.297 1.00 91.12 208 PRO A CA 1
ATOM 1615 C C . PRO A 1 208 ? 3.081 -4.882 -21.170 1.00 91.12 208 PRO A C 1
ATOM 1617 O O . PRO A 1 208 ? 3.595 -5.999 -21.285 1.00 91.12 208 PRO A O 1
ATOM 1620 N N . VAL A 1 209 ? 3.215 -4.129 -20.078 1.00 90.56 209 VAL A N 1
ATOM 1621 C CA . VAL A 1 209 ? 3.855 -4.627 -18.860 1.00 90.56 209 VAL A CA 1
ATOM 1622 C C . VAL A 1 209 ? 3.012 -5.784 -18.312 1.00 90.56 209 VAL A C 1
ATOM 1624 O O . VAL A 1 209 ? 1.802 -5.613 -18.147 1.00 90.56 209 VAL A O 1
ATOM 1627 N N . PRO A 1 210 ? 3.602 -6.970 -18.081 1.00 89.75 210 PRO A N 1
ATOM 1628 C CA . PRO A 1 210 ? 2.858 -8.102 -17.548 1.00 89.75 210 PRO A CA 1
ATOM 1629 C C . PRO A 1 210 ? 2.420 -7.832 -16.102 1.00 89.75 210 PRO A C 1
ATOM 1631 O O . PRO A 1 210 ? 3.073 -7.090 -15.376 1.00 89.75 210 PRO A O 1
ATOM 1634 N N . GLU A 1 211 ? 1.333 -8.473 -15.666 1.00 85.94 211 GLU A N 1
ATOM 1635 C CA . GLU A 1 211 ? 0.853 -8.372 -14.276 1.00 85.94 211 GLU A CA 1
ATOM 1636 C C . GLU A 1 211 ? 1.856 -8.965 -13.271 1.00 85.94 211 GLU A C 1
ATOM 1638 O O . GLU A 1 211 ? 1.990 -8.469 -12.154 1.00 85.94 211 GLU A O 1
ATOM 1643 N N . LYS A 1 212 ? 2.584 -10.008 -13.689 1.00 89.06 212 LYS A N 1
ATOM 1644 C CA . LYS A 1 212 ? 3.717 -10.594 -12.969 1.00 89.06 212 LYS A CA 1
ATOM 1645 C C . LYS A 1 212 ? 4.884 -10.777 -13.921 1.00 89.06 212 LYS A C 1
ATOM 1647 O O . LYS A 1 212 ? 4.705 -11.326 -15.011 1.00 89.06 212 LYS A O 1
ATOM 1652 N N . PHE A 1 213 ? 6.068 -10.346 -13.511 1.00 89.38 213 PHE A N 1
ATOM 1653 C CA . PHE A 1 213 ? 7.271 -10.511 -14.318 1.00 89.38 213 PHE A CA 1
ATOM 1654 C C . PHE A 1 213 ? 7.922 -11.884 -14.130 1.00 89.38 213 PHE A C 1
ATOM 1656 O O . PHE A 1 213 ? 8.371 -12.487 -15.106 1.00 89.38 213 PHE A O 1
ATOM 1663 N N . SER A 1 214 ? 7.980 -12.388 -12.897 1.00 87.44 214 SER A N 1
ATOM 1664 C CA . SER A 1 214 ? 8.567 -13.689 -12.584 1.00 87.44 214 SER A CA 1
ATOM 1665 C C . SER A 1 214 ? 7.523 -14.799 -12.690 1.00 87.44 214 SER A C 1
ATOM 1667 O O . SER A 1 214 ? 6.443 -14.736 -12.103 1.00 87.44 214 SER A O 1
ATOM 1669 N N . THR A 1 215 ? 7.865 -15.868 -13.408 1.00 79.56 215 THR A N 1
ATOM 1670 C CA . THR A 1 215 ? 7.022 -17.068 -13.535 1.00 79.56 215 THR A CA 1
ATOM 1671 C C . THR A 1 215 ? 7.246 -18.082 -12.411 1.00 79.56 215 THR A C 1
ATOM 1673 O O . THR A 1 215 ? 6.476 -19.030 -12.284 1.00 79.56 215 THR A O 1
ATOM 1676 N N . THR A 1 216 ? 8.302 -17.916 -11.610 1.00 78.44 216 THR A N 1
ATOM 1677 C CA . THR A 1 216 ? 8.730 -18.864 -10.563 1.00 78.44 216 THR A CA 1
ATOM 1678 C C . THR A 1 216 ? 8.671 -18.274 -9.152 1.00 78.44 216 THR A C 1
ATOM 1680 O O . THR A 1 216 ? 8.819 -19.006 -8.173 1.00 78.44 216 THR A O 1
ATOM 1683 N N . GLY A 1 217 ? 8.451 -16.963 -9.023 1.00 75.88 217 GLY A N 1
ATOM 1684 C CA . GLY A 1 217 ? 8.383 -16.272 -7.739 1.00 75.88 217 GLY A CA 1
ATOM 1685 C C . GLY A 1 217 ? 7.155 -16.658 -6.910 1.00 75.88 217 GLY A C 1
ATOM 1686 O O . GLY A 1 217 ? 6.016 -16.494 -7.347 1.00 75.88 217 GLY A O 1
ATOM 1687 N N . GLN A 1 218 ? 7.381 -17.122 -5.679 1.00 87.69 218 GLN A N 1
ATOM 1688 C CA . GLN A 1 218 ? 6.322 -17.268 -4.681 1.00 87.69 218 GLN A CA 1
ATOM 1689 C C . GLN A 1 218 ? 5.942 -15.894 -4.112 1.00 87.69 218 GLN A C 1
ATOM 1691 O O . GLN A 1 218 ? 6.810 -15.124 -3.697 1.00 87.69 218 GLN A O 1
ATOM 1696 N N . ASP A 1 219 ? 4.643 -15.616 -4.019 1.00 88.31 219 ASP A N 1
ATOM 1697 C CA . ASP A 1 219 ? 4.135 -14.451 -3.293 1.00 88.31 219 ASP A CA 1
ATOM 1698 C C . ASP A 1 219 ? 4.294 -14.667 -1.779 1.00 88.31 219 ASP A C 1
ATOM 1700 O O . ASP A 1 219 ? 3.607 -15.499 -1.180 1.00 88.31 219 ASP A O 1
ATOM 1704 N N . LEU A 1 220 ? 5.209 -13.918 -1.157 1.00 90.75 220 LEU A N 1
ATOM 1705 C CA . LEU A 1 220 ? 5.492 -14.010 0.279 1.00 90.75 220 LEU A CA 1
ATOM 1706 C C . LEU A 1 220 ? 4.340 -13.451 1.126 1.00 90.75 220 LEU A C 1
ATOM 1708 O O . LEU A 1 220 ? 4.223 -13.794 2.301 1.00 90.75 220 LEU A O 1
ATOM 1712 N N . PHE A 1 221 ? 3.482 -12.617 0.536 1.00 90.25 221 PHE A N 1
ATOM 1713 C CA . PHE A 1 221 ? 2.376 -11.939 1.210 1.00 90.25 221 PHE A CA 1
ATOM 1714 C C . PHE A 1 221 ? 1.008 -12.488 0.791 1.00 90.25 221 PHE A C 1
ATOM 1716 O O . PHE A 1 221 ? -0.021 -11.901 1.127 1.00 90.25 221 PHE A O 1
ATOM 1723 N N . GLY A 1 222 ? 0.971 -13.639 0.110 1.00 87.31 222 GLY A N 1
ATOM 1724 C CA . GLY A 1 222 ? -0.270 -14.234 -0.391 1.00 87.31 222 GLY A CA 1
ATOM 1725 C C . GLY A 1 222 ? -1.282 -14.569 0.710 1.00 87.31 222 GLY A C 1
ATOM 1726 O O . GLY A 1 222 ? -2.487 -14.506 0.479 1.00 87.31 222 GLY A O 1
ATOM 1727 N N . ALA A 1 223 ? -0.805 -14.860 1.924 1.00 89.75 223 ALA A N 1
ATOM 1728 C CA . ALA A 1 223 ? -1.650 -15.109 3.093 1.00 89.75 223 ALA A CA 1
ATOM 1729 C C . ALA A 1 223 ? -2.226 -13.828 3.731 1.00 89.75 223 ALA A C 1
ATOM 1731 O O . ALA A 1 223 ? -3.174 -13.911 4.511 1.00 89.75 223 ALA A O 1
ATOM 1732 N N . LEU A 1 224 ? -1.672 -12.648 3.428 1.00 89.38 224 LEU A N 1
ATOM 1733 C CA . LEU A 1 224 ? -2.192 -11.381 3.938 1.00 89.38 224 LEU A CA 1
ATOM 1734 C C . LEU A 1 224 ? -3.419 -10.954 3.134 1.00 89.38 224 LEU A C 1
ATOM 1736 O O . LEU A 1 224 ? -3.463 -11.073 1.908 1.00 89.38 224 LEU A O 1
ATOM 1740 N N . LEU A 1 225 ? -4.423 -10.410 3.814 1.00 87.88 225 LEU A N 1
ATOM 1741 C CA . LEU A 1 225 ? -5.604 -9.858 3.157 1.00 87.88 225 LEU A CA 1
ATOM 1742 C C . LEU A 1 225 ? -5.315 -8.444 2.633 1.00 87.88 225 LEU A C 1
ATOM 1744 O O . LEU A 1 225 ? -4.678 -7.659 3.335 1.00 87.88 225 LEU A O 1
ATOM 1748 N N . PRO A 1 226 ? -5.785 -8.088 1.423 1.00 92.56 226 PRO A N 1
ATOM 1749 C CA . PRO A 1 226 ? -5.694 -6.717 0.937 1.00 92.56 226 PRO A CA 1
ATOM 1750 C C . PRO A 1 226 ? -6.414 -5.724 1.854 1.00 92.56 226 PRO A C 1
ATOM 1752 O O . PRO A 1 226 ? -7.477 -6.030 2.406 1.00 92.56 226 PRO A O 1
ATOM 1755 N N . VAL A 1 227 ? -5.889 -4.500 1.948 1.00 89.75 227 VAL A N 1
ATOM 1756 C CA . VAL A 1 227 ? -6.465 -3.438 2.798 1.00 89.75 227 VAL A CA 1
ATOM 1757 C C . VAL A 1 227 ? -7.906 -3.124 2.398 1.00 89.75 227 VAL A C 1
ATOM 1759 O O . VAL A 1 227 ? -8.761 -2.925 3.260 1.00 89.75 227 VAL A O 1
ATOM 1762 N N . SER A 1 228 ? -8.200 -3.139 1.097 1.00 89.94 228 SER A N 1
ATOM 1763 C CA . SER A 1 228 ? -9.543 -2.904 0.558 1.00 89.94 228 SER A CA 1
ATOM 1764 C C . SER A 1 228 ? -10.574 -3.901 1.095 1.00 89.94 228 SER A C 1
ATOM 1766 O O . SER A 1 228 ? -11.698 -3.512 1.411 1.00 89.94 228 SER A O 1
ATOM 1768 N N . VAL A 1 229 ? -10.181 -5.168 1.265 1.00 91.69 229 VAL A N 1
ATOM 1769 C CA . VAL A 1 229 ? -11.038 -6.220 1.824 1.00 91.69 229 VAL A CA 1
ATOM 1770 C C . VAL A 1 229 ? -11.247 -5.986 3.316 1.00 91.69 229 VAL A C 1
ATOM 1772 O O . VAL A 1 229 ? -12.388 -5.965 3.771 1.00 91.69 229 VAL A O 1
ATOM 1775 N N . SER A 1 230 ? -10.176 -5.727 4.071 1.00 88.38 230 SER A N 1
ATOM 1776 C CA . SER A 1 230 ? -10.268 -5.429 5.507 1.00 88.38 230 SER A CA 1
ATOM 1777 C C . SER A 1 230 ? -11.160 -4.212 5.787 1.00 88.38 230 SER A C 1
ATOM 1779 O O . SER A 1 230 ? -12.024 -4.263 6.662 1.00 88.38 230 SER A O 1
ATOM 1781 N N . GLN A 1 231 ? -11.027 -3.141 5.000 1.00 90.56 231 GLN A N 1
ATOM 1782 C CA . GLN A 1 231 ? -11.880 -1.953 5.098 1.00 90.56 231 GLN A CA 1
ATOM 1783 C C . GLN A 1 231 ? -13.339 -2.246 4.727 1.00 90.56 231 GLN A C 1
ATOM 1785 O O . GLN A 1 231 ? -14.252 -1.736 5.378 1.00 90.56 231 GLN A O 1
ATOM 1790 N N . ALA A 1 232 ? -13.585 -3.059 3.696 1.00 92.81 232 ALA A N 1
ATOM 1791 C CA . ALA A 1 232 ? -14.937 -3.458 3.312 1.00 92.81 232 ALA A CA 1
ATOM 1792 C C . ALA A 1 232 ? -15.622 -4.276 4.418 1.00 92.81 232 ALA A C 1
ATOM 1794 O O . ALA A 1 232 ? -16.779 -4.007 4.748 1.00 92.81 232 ALA A O 1
ATOM 1795 N N . VAL A 1 233 ? -14.897 -5.209 5.043 1.00 94.38 233 VAL A N 1
ATOM 1796 C CA . VAL A 1 233 ? -15.394 -6.002 6.178 1.00 94.38 233 VAL A CA 1
ATOM 1797 C C . VAL A 1 233 ? -15.706 -5.105 7.375 1.00 94.38 233 VAL A C 1
ATOM 1799 O O . VAL A 1 233 ? -16.794 -5.207 7.934 1.00 94.38 233 VAL A O 1
ATOM 1802 N N . GLN A 1 234 ? -14.821 -4.171 7.735 1.00 93.00 234 GLN A N 1
ATOM 1803 C CA . GLN A 1 234 ? -15.084 -3.220 8.824 1.00 93.00 234 GLN A CA 1
ATOM 1804 C C . GLN A 1 234 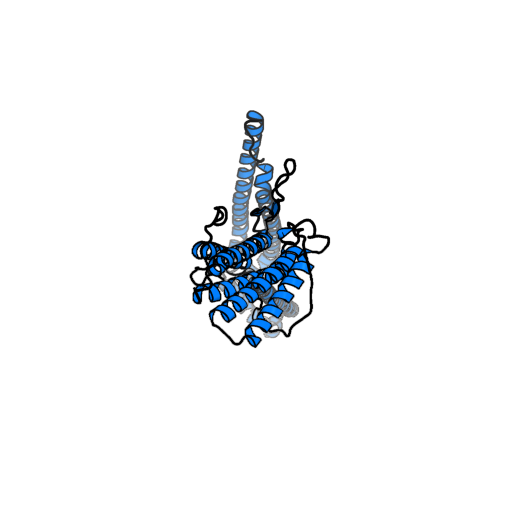? -16.334 -2.366 8.564 1.00 93.00 234 GLN A C 1
ATOM 1806 O O . GLN A 1 234 ? -17.172 -2.213 9.452 1.00 93.00 234 GLN A O 1
ATOM 1811 N N . LYS A 1 235 ? -16.505 -1.849 7.340 1.00 94.31 235 LYS A N 1
ATOM 1812 C CA . LYS A 1 235 ? -17.707 -1.087 6.955 1.00 94.31 235 LYS A CA 1
ATOM 1813 C C . LYS A 1 235 ? -18.975 -1.932 7.062 1.00 94.31 235 LYS A C 1
ATOM 1815 O O . LYS A 1 235 ? -19.989 -1.451 7.568 1.00 94.31 235 LYS A O 1
ATOM 1820 N N . PHE A 1 236 ? -18.918 -3.181 6.605 1.00 97.00 236 PHE A N 1
ATOM 1821 C CA . PHE A 1 236 ? -20.024 -4.126 6.735 1.00 97.00 236 PHE A CA 1
ATOM 1822 C C . PHE A 1 236 ? -20.383 -4.374 8.206 1.00 97.00 236 PHE A C 1
ATOM 1824 O O . PHE A 1 236 ? -21.554 -4.304 8.569 1.00 97.00 236 PHE A O 1
ATOM 1831 N N . GLU A 1 237 ? -19.386 -4.605 9.058 1.00 96.31 237 GLU A N 1
ATOM 1832 C CA . GLU A 1 237 ? -19.560 -4.862 10.489 1.00 96.31 237 GLU A CA 1
ATOM 1833 C C . GLU A 1 237 ? -20.206 -3.685 11.231 1.00 96.31 237 GLU A C 1
ATOM 1835 O O . GLU A 1 237 ? -21.159 -3.871 11.998 1.00 96.31 237 GLU A O 1
ATOM 1840 N N . VAL A 1 238 ? -19.755 -2.460 10.944 1.00 96.75 238 VAL A N 1
ATOM 1841 C CA . VAL A 1 238 ? -20.373 -1.234 11.471 1.00 96.75 238 VAL A CA 1
ATOM 1842 C C . VAL A 1 238 ? -21.828 -1.146 11.023 1.00 96.75 238 VAL A C 1
ATOM 1844 O O . VAL A 1 238 ? -22.724 -1.018 11.858 1.00 96.75 238 VAL A O 1
ATOM 1847 N N . ARG A 1 239 ? -22.093 -1.308 9.721 1.00 96.69 239 ARG A N 1
ATOM 1848 C CA . ARG A 1 239 ? -23.449 -1.192 9.178 1.00 96.69 239 ARG A CA 1
ATOM 1849 C C . ARG A 1 239 ? -24.399 -2.252 9.729 1.00 96.69 239 ARG A C 1
ATOM 1851 O O . ARG A 1 239 ? -25.551 -1.952 10.040 1.00 96.69 239 ARG A O 1
ATOM 1858 N N . ARG A 1 240 ? -23.921 -3.489 9.872 1.00 97.44 240 ARG A N 1
ATOM 1859 C CA . ARG A 1 240 ? -24.669 -4.585 10.495 1.00 97.44 240 ARG A CA 1
ATOM 1860 C C . ARG A 1 240 ? -25.047 -4.220 11.926 1.00 97.44 240 ARG A C 1
ATOM 1862 O O . ARG A 1 240 ? -26.205 -4.362 12.306 1.00 97.44 240 ARG A O 1
ATOM 1869 N N . THR A 1 241 ? -24.081 -3.729 12.696 1.00 96.75 241 THR A N 1
ATOM 1870 C CA . THR A 1 241 ? -24.276 -3.354 14.100 1.00 96.75 241 THR A CA 1
ATOM 1871 C C . THR A 1 241 ? -25.272 -2.205 14.242 1.00 96.75 241 THR A C 1
ATOM 1873 O O . THR A 1 241 ? -26.153 -2.273 15.094 1.00 96.75 241 THR A O 1
ATOM 1876 N N . GLU A 1 242 ? -25.197 -1.189 13.381 1.00 96.62 242 GLU A N 1
ATOM 1877 C CA . GLU A 1 242 ? -26.162 -0.082 13.341 1.00 96.62 242 GLU A CA 1
ATOM 1878 C C . GLU A 1 242 ? -27.591 -0.562 13.088 1.00 96.62 242 GLU A C 1
ATOM 1880 O O . GLU A 1 242 ? -28.500 -0.186 13.824 1.00 96.62 242 GLU A O 1
ATOM 1885 N N . ILE A 1 243 ? -27.795 -1.403 12.070 1.00 97.38 243 ILE A N 1
ATOM 1886 C CA . ILE A 1 243 ? -29.128 -1.903 11.707 1.00 97.38 243 ILE A CA 1
ATOM 1887 C C . ILE A 1 243 ? -29.694 -2.759 12.840 1.00 97.38 243 ILE A C 1
ATOM 1889 O O . ILE A 1 243 ? -30.826 -2.549 13.274 1.00 97.38 243 ILE A O 1
ATOM 1893 N N . VAL A 1 244 ? -28.895 -3.697 13.354 1.00 97.56 244 VAL A N 1
ATOM 1894 C CA . VAL A 1 244 ? -29.323 -4.600 14.429 1.00 97.56 244 VAL A CA 1
ATOM 1895 C C . VAL A 1 244 ? -29.648 -3.813 15.698 1.00 97.56 244 VAL A C 1
ATOM 1897 O O . VAL A 1 244 ? -30.720 -3.997 16.273 1.00 97.56 244 VAL A O 1
ATOM 1900 N N . ASN A 1 245 ? -28.775 -2.897 16.120 1.00 95.94 245 ASN A N 1
ATOM 1901 C CA . ASN A 1 245 ? -29.015 -2.089 17.315 1.00 95.94 245 ASN A CA 1
ATOM 1902 C C . ASN A 1 245 ? -30.171 -1.102 17.127 1.00 95.94 245 ASN A C 1
ATOM 1904 O O . ASN A 1 245 ? -30.911 -0.858 18.081 1.00 95.94 245 ASN A O 1
ATOM 1908 N N . GLY A 1 246 ? -30.358 -0.573 15.916 1.00 97.12 246 GLY A N 1
ATOM 1909 C CA . GLY A 1 246 ? -31.491 0.277 15.562 1.00 97.12 246 GLY A CA 1
ATOM 1910 C C . GLY A 1 246 ? -32.822 -0.455 15.721 1.00 97.12 246 GLY A C 1
ATOM 1911 O O . GLY A 1 246 ? -33.706 0.024 16.434 1.00 97.12 246 GLY A O 1
ATOM 1912 N N . GLU A 1 247 ? -32.945 -1.654 15.148 1.00 96.94 247 GLU A N 1
ATOM 1913 C CA . GLU A 1 247 ? -34.166 -2.458 15.271 1.00 96.94 247 GLU A CA 1
ATOM 1914 C C . GLU A 1 247 ? -34.399 -2.952 16.703 1.00 96.94 247 GLU A C 1
ATOM 1916 O O . GLU A 1 247 ? -35.518 -2.859 17.212 1.00 96.94 247 GLU A O 1
ATOM 1921 N N . ILE A 1 248 ? -33.352 -3.401 17.406 1.00 96.88 248 ILE A N 1
ATOM 1922 C CA . ILE A 1 248 ? -33.457 -3.776 18.826 1.00 96.88 248 ILE A CA 1
ATOM 1923 C C . ILE A 1 248 ? -33.916 -2.579 19.667 1.00 96.88 248 ILE A C 1
ATOM 1925 O O . ILE A 1 248 ? -34.792 -2.727 20.522 1.00 96.88 248 ILE A O 1
ATOM 1929 N N . GLY A 1 249 ? -33.348 -1.394 19.433 1.00 95.69 249 GLY A N 1
ATOM 1930 C CA . GLY A 1 249 ? -33.723 -0.160 20.118 1.00 95.69 249 GLY A CA 1
ATOM 1931 C C . GLY A 1 249 ? -35.189 0.195 19.886 1.00 95.69 249 GLY A C 1
ATOM 1932 O O . GLY A 1 249 ? -35.926 0.420 20.849 1.00 95.69 249 GLY A O 1
ATOM 1933 N N . ARG A 1 250 ? -35.638 0.152 18.626 1.00 96.81 250 ARG A N 1
ATOM 1934 C CA . ARG A 1 250 ? -37.028 0.420 18.235 1.00 96.81 250 ARG A CA 1
ATOM 1935 C C . ARG A 1 250 ? -38.005 -0.548 18.904 1.00 96.81 250 ARG A C 1
ATOM 1937 O O . ARG A 1 250 ? -38.986 -0.109 19.504 1.00 96.81 250 ARG A O 1
ATOM 1944 N N . LEU A 1 251 ? -37.717 -1.851 18.868 1.00 97.00 251 LEU A N 1
ATOM 1945 C CA . LEU A 1 251 ? -38.555 -2.876 19.499 1.00 97.00 251 LEU A CA 1
ATOM 1946 C C . LEU A 1 251 ? -38.611 -2.717 21.024 1.00 97.00 251 LEU A C 1
ATOM 1948 O O . LEU A 1 251 ? -39.690 -2.827 21.613 1.00 97.00 251 LEU A O 1
ATOM 1952 N N . ARG A 1 252 ? -37.481 -2.411 21.677 1.00 95.56 252 ARG A N 1
ATOM 1953 C CA . ARG A 1 252 ? -37.434 -2.154 23.128 1.00 95.56 252 ARG A CA 1
ATOM 1954 C C . ARG A 1 252 ? -38.263 -0.932 23.515 1.00 95.56 252 ARG A C 1
ATOM 1956 O O . ARG A 1 252 ? -39.041 -1.022 24.462 1.00 95.56 252 ARG A O 1
ATOM 1963 N N . GLN A 1 253 ? -38.146 0.170 22.774 1.00 95.06 253 GLN A N 1
ATOM 1964 C CA . GLN A 1 253 ? -38.922 1.391 23.017 1.00 95.06 253 GLN A CA 1
ATOM 1965 C C . GLN A 1 253 ? -40.425 1.153 22.852 1.00 95.06 253 GLN A C 1
ATOM 1967 O O . GLN A 1 253 ? -41.200 1.530 23.729 1.00 95.06 253 GLN A O 1
ATOM 1972 N N . GLN A 1 254 ? -40.842 0.480 21.775 1.00 95.75 254 GLN A N 1
ATOM 1973 C CA . GLN A 1 254 ? -42.253 0.156 21.540 1.00 95.75 254 GLN A CA 1
ATOM 1974 C C . GLN A 1 254 ? -42.813 -0.785 22.610 1.00 95.75 254 GLN A C 1
ATOM 1976 O O . GLN A 1 254 ? -43.914 -0.560 23.106 1.00 95.75 254 GLN A O 1
ATOM 1981 N N . THR A 1 255 ? -42.039 -1.792 23.023 1.00 95.44 255 THR A N 1
ATOM 1982 C CA . THR A 1 255 ? -42.429 -2.704 24.109 1.00 95.44 255 THR A CA 1
ATOM 1983 C C . THR A 1 255 ? -42.564 -1.956 25.436 1.00 95.44 255 THR A C 1
ATOM 1985 O O . THR A 1 255 ? -43.534 -2.157 26.164 1.00 95.44 255 THR A O 1
ATOM 1988 N N . GLN A 1 256 ? -41.623 -1.063 25.756 1.00 93.69 256 GLN A N 1
ATOM 1989 C CA . GLN A 1 256 ? -41.677 -0.253 26.973 1.00 93.69 256 GLN A CA 1
ATOM 1990 C C . GLN A 1 256 ? -42.871 0.710 26.964 1.00 93.69 256 GLN A C 1
ATOM 1992 O O . GLN A 1 256 ? -43.555 0.832 27.979 1.00 93.69 256 GLN A O 1
ATOM 1997 N N . TYR A 1 257 ? -43.145 1.350 25.825 1.00 93.69 257 TYR A N 1
ATOM 1998 C CA . TYR A 1 257 ? -44.304 2.220 25.645 1.00 93.69 257 TYR A CA 1
ATOM 1999 C C . TYR A 1 257 ? -45.614 1.447 25.830 1.00 93.69 257 TYR A C 1
ATOM 2001 O O . TYR A 1 257 ? -46.440 1.840 26.650 1.00 93.69 257 TYR A O 1
ATOM 2009 N N . LEU A 1 258 ? -45.770 0.310 25.144 1.00 94.75 258 LEU A N 1
ATOM 2010 C CA . LEU A 1 258 ? -46.963 -0.530 25.244 1.00 94.75 258 LEU A CA 1
ATOM 2011 C C . LEU A 1 258 ? -47.189 -1.026 26.677 1.00 94.75 258 LEU A C 1
ATOM 2013 O O . LEU A 1 258 ? -48.296 -0.913 27.194 1.00 94.75 258 LEU A O 1
ATOM 2017 N N . ASN A 1 259 ? -46.140 -1.513 27.346 1.00 90.62 259 ASN A N 1
ATOM 2018 C CA . ASN A 1 259 ? -46.225 -1.934 28.745 1.00 90.62 259 ASN A CA 1
ATOM 2019 C C . ASN A 1 259 ? -46.618 -0.776 29.672 1.00 90.62 259 ASN A C 1
ATOM 2021 O O . ASN A 1 259 ? -47.381 -0.986 30.612 1.00 90.62 259 ASN A O 1
ATOM 2025 N N . GLY A 1 260 ? -46.130 0.440 29.403 1.00 90.69 260 GLY A N 1
ATOM 2026 C CA . GLY A 1 260 ? -46.526 1.646 30.129 1.00 90.69 260 GLY A CA 1
ATOM 2027 C C . GLY A 1 260 ? -48.008 1.983 29.945 1.00 90.69 260 GLY A C 1
ATOM 2028 O O . GLY A 1 260 ? -48.698 2.231 30.932 1.00 90.69 260 GLY A O 1
ATOM 2029 N N . VAL A 1 261 ? -48.515 1.923 28.708 1.00 93.19 261 VAL A N 1
ATOM 2030 C CA . VAL A 1 261 ? -49.939 2.143 28.397 1.00 93.19 261 VAL A CA 1
ATOM 2031 C C . VAL A 1 261 ? -50.814 1.089 29.080 1.00 93.19 261 VAL A C 1
ATOM 2033 O O . VAL A 1 261 ? -51.748 1.446 29.795 1.00 93.19 261 VAL A O 1
ATOM 2036 N N . LEU A 1 262 ? -50.480 -0.197 28.941 1.00 90.38 262 LEU A N 1
ATOM 2037 C CA . LEU A 1 262 ? -51.228 -1.291 29.569 1.00 90.38 262 LEU A CA 1
ATOM 2038 C C . LEU A 1 262 ? -51.261 -1.159 31.096 1.00 90.38 262 LEU A C 1
ATOM 2040 O O . LEU A 1 262 ? -52.332 -1.259 31.690 1.00 90.38 262 LEU A O 1
ATOM 2044 N N . ALA A 1 263 ? -50.124 -0.848 31.724 1.00 87.00 263 ALA A N 1
ATOM 2045 C CA . ALA A 1 263 ? -50.058 -0.607 33.162 1.00 87.00 263 ALA A CA 1
ATOM 2046 C C . ALA A 1 263 ? -50.915 0.598 33.585 1.00 87.00 263 ALA A C 1
ATOM 2048 O O . ALA A 1 263 ? -51.619 0.521 34.588 1.00 87.00 263 ALA A O 1
ATOM 2049 N N . SER A 1 264 ? -50.911 1.687 32.806 1.00 91.31 264 SER A N 1
ATOM 2050 C CA . SER A 1 264 ? -51.719 2.881 33.103 1.00 91.31 264 SER A CA 1
ATOM 2051 C C . SER A 1 264 ? -53.231 2.639 33.018 1.00 91.31 264 SER A C 1
ATOM 2053 O O . SER A 1 264 ? -53.998 3.314 33.698 1.00 91.31 264 SER A O 1
ATOM 2055 N N . MET A 1 265 ? -53.654 1.652 32.223 1.00 88.94 265 MET A N 1
ATOM 2056 C CA . MET A 1 265 ? -55.052 1.234 32.083 1.00 88.94 265 MET A CA 1
ATOM 2057 C C . MET A 1 265 ? -55.411 0.048 32.992 1.00 88.94 265 MET A C 1
ATOM 2059 O O . MET A 1 265 ? -56.509 -0.491 32.885 1.00 88.94 265 MET A O 1
ATOM 2063 N N . ASN A 1 266 ? -54.488 -0.381 33.862 1.00 82.31 266 ASN A N 1
ATOM 2064 C CA . ASN A 1 266 ? -54.606 -1.583 34.687 1.00 82.31 266 ASN A CA 1
ATOM 2065 C C . ASN A 1 266 ? -54.924 -2.857 33.873 1.00 82.31 266 ASN A C 1
ATOM 2067 O O . ASN A 1 266 ? -55.575 -3.772 34.363 1.00 82.31 266 ASN A O 1
ATOM 2071 N N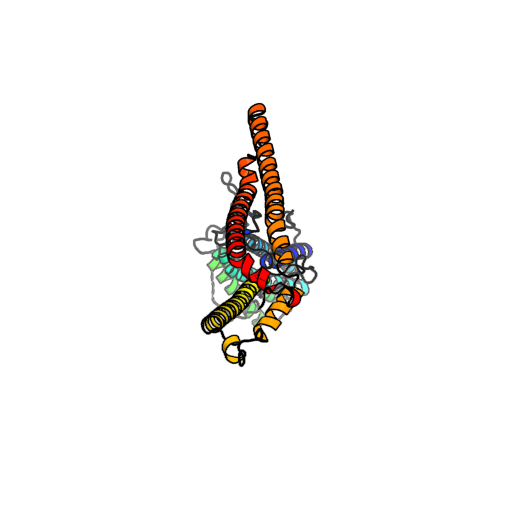 . LEU A 1 267 ? -54.486 -2.934 32.615 1.00 80.31 267 LEU A N 1
ATOM 2072 C CA . LEU A 1 267 ? -54.722 -4.081 31.741 1.00 80.31 267 LEU A CA 1
ATOM 2073 C C . LEU A 1 267 ? -53.540 -5.065 31.782 1.00 80.31 267 LEU A C 1
ATOM 2075 O O . LEU A 1 267 ? -52.381 -4.640 31.825 1.00 80.31 267 LEU A O 1
ATOM 2079 N N . PRO A 1 268 ? -53.801 -6.384 31.733 1.00 81.31 268 PRO A N 1
ATOM 2080 C CA . PRO A 1 268 ? -55.116 -7.029 31.606 1.00 81.31 268 PRO A CA 1
ATOM 2081 C C . PRO A 1 268 ? -55.852 -7.261 32.943 1.00 81.31 268 PRO A C 1
ATOM 2083 O O . PRO A 1 268 ? -56.973 -7.759 32.930 1.00 81.31 268 PRO A O 1
ATOM 2086 N N . ALA A 1 269 ? -55.277 -6.862 34.084 1.00 76.50 269 ALA A N 1
ATOM 2087 C CA . ALA A 1 269 ? -55.836 -7.120 35.416 1.00 76.50 269 ALA A CA 1
ATOM 2088 C C . ALA A 1 269 ? -57.294 -6.639 35.585 1.00 76.50 269 ALA A C 1
ATOM 2090 O O . ALA A 1 269 ? -58.110 -7.356 36.154 1.00 76.50 269 ALA A O 1
ATOM 2091 N N . ALA A 1 270 ? -57.647 -5.481 35.022 1.00 75.50 270 ALA A N 1
ATOM 2092 C CA . ALA A 1 270 ? -58.991 -4.907 35.066 1.00 75.50 270 ALA A CA 1
ATOM 2093 C C . ALA A 1 270 ? -60.058 -5.736 34.327 1.00 75.50 270 ALA A C 1
ATOM 2095 O O . ALA A 1 270 ? -61.240 -5.587 34.617 1.00 75.50 270 ALA A O 1
ATOM 2096 N N . LEU A 1 271 ? -59.667 -6.580 33.365 1.00 74.88 271 LEU A N 1
ATOM 2097 C CA . LEU A 1 271 ? -60.586 -7.483 32.654 1.00 74.88 271 LEU A CA 1
ATOM 2098 C C . LEU A 1 271 ? -60.669 -8.860 33.319 1.00 74.88 271 LEU A C 1
ATOM 2100 O O . LEU A 1 271 ? -61.664 -9.564 33.168 1.00 74.88 271 LEU A O 1
ATOM 2104 N N . GLU A 1 272 ? -59.611 -9.254 34.022 1.00 74.50 272 GLU A N 1
ATOM 2105 C CA . GLU A 1 272 ? -59.498 -10.557 34.673 1.00 74.50 272 GLU A CA 1
ATOM 2106 C C . GLU A 1 272 ? -60.148 -10.577 36.066 1.00 74.50 272 GLU A C 1
ATOM 2108 O O . GLU A 1 272 ? -60.596 -11.633 36.520 1.00 74.50 272 GLU A O 1
ATOM 2113 N N . ASP A 1 273 ? -60.240 -9.423 36.732 1.00 68.12 273 ASP A N 1
ATOM 2114 C CA . ASP A 1 273 ? -60.853 -9.295 38.054 1.00 68.12 273 ASP A CA 1
ATOM 2115 C C . ASP A 1 273 ? -62.390 -9.235 37.985 1.00 68.12 273 ASP A C 1
ATOM 2117 O O . ASP A 1 273 ? -63.028 -8.192 38.110 1.00 68.12 273 ASP A O 1
ATOM 2121 N N . THR A 1 274 ? -63.001 -10.393 37.742 1.00 63.25 274 THR A N 1
ATOM 2122 C CA . THR A 1 274 ? -64.462 -10.548 37.618 1.00 63.25 274 THR A CA 1
ATOM 2123 C C . THR A 1 274 ? -65.186 -10.713 38.960 1.00 63.25 274 THR A C 1
ATOM 2125 O O . THR A 1 274 ? -66.416 -10.696 38.991 1.00 63.25 274 THR A O 1
ATOM 2128 N N . THR A 1 275 ? -64.456 -10.882 40.071 1.00 62.59 275 THR A N 1
ATOM 2129 C CA . THR A 1 275 ? -65.029 -11.229 41.390 1.00 62.59 275 THR A CA 1
ATOM 2130 C C . THR A 1 275 ? -64.481 -10.411 42.566 1.00 62.59 275 THR A C 1
ATOM 2132 O O . THR A 1 275 ? -65.067 -10.481 43.645 1.00 62.59 275 THR A O 1
ATOM 2135 N N . GLY A 1 276 ? -63.400 -9.636 42.395 1.00 61.44 276 GLY A N 1
ATOM 2136 C CA . GLY A 1 276 ? -62.817 -8.744 43.409 1.00 61.44 276 GLY A CA 1
ATOM 2137 C C . GLY A 1 276 ? -62.081 -9.437 44.561 1.00 61.44 276 GLY A C 1
ATOM 2138 O O . GLY A 1 276 ? -61.493 -8.760 45.397 1.00 61.44 276 GLY A O 1
ATOM 2139 N N . ASN A 1 277 ? -62.111 -10.774 44.625 1.00 62.09 277 ASN A N 1
ATOM 2140 C CA . ASN A 1 277 ? -61.626 -11.558 45.770 1.00 62.09 277 ASN A CA 1
ATOM 2141 C C . ASN A 1 277 ? -60.406 -12.443 45.452 1.00 62.09 277 ASN A C 1
ATOM 2143 O O . ASN A 1 277 ? -59.962 -13.199 46.316 1.00 62.09 277 ASN A O 1
ATOM 2147 N N . SER A 1 278 ? -59.872 -12.410 44.227 1.00 67.00 278 SER A N 1
ATOM 2148 C CA . SER A 1 278 ? -58.748 -13.267 43.827 1.00 67.00 278 SER A CA 1
ATOM 2149 C C . SER A 1 278 ? -57.723 -12.523 42.982 1.00 67.00 278 SER A C 1
ATOM 2151 O O . SER A 1 278 ? -58.094 -11.799 42.063 1.00 67.00 278 SER A O 1
ATOM 2153 N N . LEU A 1 279 ? -56.435 -12.773 43.240 1.00 70.62 279 LEU A N 1
ATOM 2154 C CA . LEU A 1 279 ? -55.336 -12.202 42.463 1.00 70.62 279 LEU A CA 1
ATOM 2155 C C . LEU A 1 279 ? -55.493 -12.534 40.959 1.00 70.62 279 LEU A C 1
ATOM 2157 O O . LEU A 1 279 ? -55.613 -13.723 40.629 1.00 70.62 279 LEU A O 1
ATOM 2161 N N . PRO A 1 280 ? -55.444 -11.534 40.055 1.00 78.81 280 PRO A N 1
ATOM 2162 C CA . PRO A 1 280 ? -55.562 -11.753 38.615 1.00 78.81 280 PRO A CA 1
ATOM 2163 C C . PRO A 1 280 ? -54.513 -12.747 38.075 1.00 78.81 280 PRO A C 1
ATOM 2165 O O . PRO A 1 280 ? -53.342 -12.661 38.474 1.00 78.81 280 PRO A O 1
ATOM 2168 N N . PRO A 1 281 ? -54.879 -13.658 37.149 1.00 80.19 281 PRO A N 1
ATOM 2169 C CA . PRO A 1 281 ? -53.960 -14.629 36.547 1.00 80.19 281 PRO A CA 1
ATOM 2170 C C . PRO A 1 281 ? -52.687 -13.994 35.978 1.00 80.19 281 PRO A C 1
ATOM 2172 O O . PRO A 1 281 ? -51.588 -14.460 36.263 1.00 80.19 281 PRO A O 1
ATOM 2175 N N . SER A 1 282 ? -52.796 -12.861 35.281 1.00 80.88 282 SER A N 1
ATOM 2176 C CA . SER A 1 282 ? -51.641 -12.165 34.697 1.00 80.88 282 SER A CA 1
ATOM 2177 C C . SER A 1 282 ? -50.618 -11.652 35.721 1.00 80.88 282 SER A C 1
ATOM 2179 O O . SER A 1 282 ? -49.421 -11.571 35.421 1.00 80.88 282 SER A O 1
ATOM 2181 N N . ILE A 1 283 ? -51.056 -11.293 36.932 1.00 80.88 283 ILE A N 1
ATOM 2182 C CA . ILE A 1 283 ? -50.167 -10.894 38.033 1.00 80.88 283 ILE A CA 1
ATOM 2183 C C . ILE A 1 283 ? -49.546 -12.131 38.681 1.00 80.88 283 ILE A C 1
ATOM 2185 O O . ILE A 1 283 ? -48.354 -12.108 38.994 1.00 80.88 283 ILE A O 1
ATOM 2189 N N . ARG A 1 284 ? -50.308 -13.224 38.815 1.00 82.06 284 ARG A N 1
ATOM 2190 C CA . ARG A 1 284 ? -49.807 -14.508 39.324 1.00 82.06 284 ARG A CA 1
ATOM 2191 C C . ARG A 1 284 ? -48.699 -15.077 38.433 1.00 82.06 284 ARG A C 1
ATOM 2193 O O . ARG A 1 284 ? -47.637 -15.423 38.949 1.00 82.06 284 ARG A O 1
ATOM 2200 N N . ASP A 1 285 ? -48.894 -15.066 37.117 1.00 85.44 285 ASP A N 1
ATOM 2201 C CA . ASP A 1 285 ? -47.906 -15.542 36.141 1.00 85.44 285 ASP A CA 1
ATOM 2202 C C . ASP A 1 285 ? -46.619 -14.702 36.192 1.00 85.44 285 ASP A C 1
ATOM 2204 O O . ASP A 1 285 ? -45.503 -15.228 36.180 1.00 85.44 285 ASP A O 1
ATOM 2208 N N . LYS A 1 286 ? -46.748 -13.371 36.316 1.00 86.06 286 LYS A N 1
ATOM 2209 C CA . LYS A 1 286 ? -45.597 -12.469 36.499 1.00 86.06 286 LYS A CA 1
ATOM 2210 C C . LYS A 1 286 ? -44.880 -12.719 37.827 1.00 86.06 286 LYS A C 1
ATOM 2212 O O . LYS A 1 286 ? -43.650 -12.696 37.851 1.00 86.06 286 LYS A O 1
ATOM 2217 N N . ALA A 1 287 ? -45.616 -12.968 38.909 1.00 86.00 287 ALA A N 1
ATOM 2218 C CA . ALA A 1 287 ? -45.045 -13.308 40.209 1.00 86.00 287 ALA A CA 1
ATOM 2219 C C . ALA A 1 287 ? -44.250 -14.619 40.139 1.00 86.00 287 ALA A C 1
ATOM 2221 O O . ALA A 1 287 ? -43.109 -14.688 40.597 1.00 86.00 287 ALA A O 1
ATOM 2222 N N . GLU A 1 288 ? -44.791 -15.644 39.484 1.00 86.62 288 GLU A N 1
ATOM 2223 C CA . GLU A 1 288 ? -44.102 -16.918 39.271 1.00 86.62 288 GLU A CA 1
ATOM 2224 C C . GLU A 1 288 ? -42.858 -16.777 38.380 1.00 86.62 288 GLU A C 1
ATOM 2226 O O . GLU A 1 288 ? -41.792 -17.315 38.699 1.00 86.62 288 GLU A O 1
ATOM 2231 N N . ALA A 1 289 ? -42.931 -15.969 37.321 1.00 89.00 289 ALA A N 1
ATOM 2232 C CA . ALA A 1 289 ? -41.777 -15.651 36.481 1.00 89.00 289 ALA A CA 1
ATOM 2233 C C . ALA A 1 289 ? -40.662 -14.914 37.253 1.00 89.00 289 ALA A C 1
ATOM 2235 O O . ALA A 1 289 ? -39.477 -15.144 37.007 1.00 89.00 289 ALA A O 1
ATOM 2236 N N . VAL A 1 290 ? -41.012 -14.038 38.200 1.00 89.00 290 VAL A N 1
ATOM 2237 C CA . VAL A 1 290 ? -40.036 -13.362 39.074 1.00 89.00 290 VAL A CA 1
ATOM 2238 C C . VAL A 1 290 ? -39.436 -14.342 40.084 1.00 89.00 290 VAL A C 1
ATOM 2240 O O . VAL A 1 290 ? -38.216 -14.356 40.266 1.00 89.00 290 VAL A O 1
ATOM 2243 N N . ARG A 1 291 ? -40.253 -15.213 40.689 1.00 88.06 291 ARG A N 1
ATOM 2244 C CA . ARG A 1 291 ? -39.792 -16.245 41.635 1.00 88.06 291 ARG A CA 1
ATOM 2245 C C . ARG A 1 291 ? -38.851 -17.257 40.981 1.00 88.06 291 ARG A C 1
ATOM 2247 O O . ARG A 1 291 ? -37.791 -17.536 41.536 1.00 88.06 291 ARG A O 1
ATOM 2254 N N . SER A 1 292 ? -39.175 -17.741 39.781 1.00 90.19 292 SER A N 1
ATOM 2255 C CA . SER A 1 292 ? -38.322 -18.685 39.035 1.00 90.19 292 SER A CA 1
ATOM 2256 C C . SER A 1 292 ? -36.951 -18.102 38.664 1.00 90.19 292 SER A C 1
ATOM 2258 O O . SER A 1 292 ? -35.980 -18.844 38.545 1.00 90.19 292 SER A O 1
ATOM 2260 N N . LYS A 1 293 ? -36.831 -16.771 38.561 1.00 89.94 293 LYS A N 1
ATOM 2261 C CA . LYS A 1 293 ? -35.558 -16.058 38.343 1.00 89.94 293 LYS A CA 1
ATOM 2262 C C . LYS A 1 293 ? -34.790 -15.725 39.632 1.00 89.94 293 LYS A C 1
ATOM 2264 O O . LYS A 1 293 ? -33.812 -14.983 39.580 1.00 89.94 293 LYS A O 1
ATOM 2269 N N . GLY A 1 294 ? -35.209 -16.259 40.781 1.00 87.81 294 GLY A N 1
ATOM 2270 C CA . GLY A 1 294 ? -34.558 -16.045 42.080 1.00 87.81 294 GLY A CA 1
ATOM 2271 C C . GLY A 1 294 ? -35.073 -14.835 42.868 1.00 87.81 294 GLY A C 1
ATOM 2272 O O . GLY A 1 294 ? -34.470 -14.469 43.880 1.00 87.81 294 GLY A O 1
ATOM 2273 N N . GLY A 1 295 ? -36.179 -14.222 42.429 1.00 89.56 295 GLY A N 1
ATOM 2274 C CA . GLY A 1 295 ? -36.886 -13.163 43.149 1.00 89.56 295 GLY A CA 1
ATOM 2275 C C . GLY A 1 295 ? -36.027 -11.941 43.480 1.00 89.56 295 GLY A C 1
ATOM 2276 O O . GLY A 1 295 ? -35.057 -11.608 42.794 1.00 89.56 295 GLY A O 1
ATOM 2277 N N . ILE A 1 296 ? -36.378 -11.260 44.571 1.00 90.38 296 ILE A N 1
ATOM 2278 C CA . ILE A 1 296 ? -35.651 -10.079 45.049 1.00 90.38 296 ILE A CA 1
ATOM 2279 C C . ILE A 1 296 ? -34.205 -10.400 45.478 1.00 90.38 296 ILE A C 1
ATOM 2281 O O . ILE A 1 296 ? -33.324 -9.550 45.341 1.00 90.38 296 ILE A O 1
ATOM 2285 N N . GLN A 1 297 ? -33.923 -11.625 45.933 1.00 90.31 297 GLN A N 1
ATOM 2286 C CA . GLN A 1 297 ? -32.592 -12.063 46.373 1.00 90.31 297 GLN A CA 1
ATOM 2287 C C . GLN A 1 297 ? -31.567 -12.048 45.238 1.00 90.31 297 GLN A C 1
ATOM 2289 O O . GLN A 1 297 ? -30.436 -11.616 45.458 1.00 90.31 297 GLN A O 1
ATOM 2294 N N . ALA A 1 298 ? -31.956 -12.452 44.026 1.00 92.25 298 ALA A N 1
ATOM 2295 C CA . ALA A 1 298 ? -31.072 -12.390 42.864 1.00 92.25 298 ALA A CA 1
ATOM 2296 C C . ALA A 1 298 ? -30.645 -10.945 42.552 1.00 92.25 298 ALA A C 1
ATOM 2298 O O . ALA A 1 298 ? -29.464 -10.678 42.332 1.00 92.25 298 ALA A O 1
ATOM 2299 N N . ILE A 1 299 ? -31.586 -9.997 42.608 1.00 91.50 299 ILE A N 1
ATOM 2300 C CA . ILE A 1 299 ? -31.302 -8.575 42.366 1.00 91.50 299 ILE A CA 1
ATOM 2301 C C . ILE A 1 299 ? -30.446 -7.989 43.498 1.00 91.50 299 ILE A C 1
ATOM 2303 O O . ILE A 1 299 ? -29.486 -7.273 43.223 1.00 91.50 299 ILE A O 1
ATOM 2307 N N . ARG A 1 300 ? -30.737 -8.334 44.764 1.00 92.44 300 ARG A N 1
ATOM 2308 C CA . ARG A 1 300 ? -29.915 -7.928 45.921 1.00 92.44 300 ARG A CA 1
ATOM 2309 C C . ARG A 1 300 ? -28.472 -8.411 45.784 1.00 92.44 300 ARG A C 1
ATOM 2311 O O . ARG A 1 300 ? -27.563 -7.640 46.071 1.00 92.44 300 ARG A O 1
ATOM 2318 N N . LYS A 1 301 ? -28.262 -9.645 45.312 1.00 93.69 301 LYS A N 1
ATOM 2319 C CA . LYS A 1 301 ? -26.923 -10.182 45.046 1.00 93.69 301 LYS A CA 1
ATOM 2320 C C . LYS A 1 301 ? -26.199 -9.369 43.972 1.00 93.69 301 LYS A C 1
ATOM 2322 O O . LYS A 1 301 ? -25.108 -8.886 44.231 1.00 93.69 301 LYS A O 1
ATOM 2327 N N . LEU A 1 302 ? -26.830 -9.140 42.818 1.00 93.44 302 LEU A N 1
ATOM 2328 C CA . LEU A 1 302 ? -26.223 -8.352 41.737 1.00 93.44 302 LEU A CA 1
ATOM 2329 C C . LEU A 1 302 ? -25.850 -6.933 42.187 1.00 93.44 302 LEU A C 1
ATOM 2331 O O . LEU A 1 302 ? -24.768 -6.456 41.864 1.00 93.44 302 LEU A O 1
ATOM 2335 N N . ILE A 1 303 ? -26.710 -6.275 42.970 1.00 92.88 303 ILE A N 1
ATOM 2336 C CA . ILE A 1 303 ? -26.419 -4.943 43.522 1.00 92.88 303 ILE A CA 1
ATOM 2337 C C . ILE A 1 303 ? -25.293 -4.987 44.557 1.00 92.88 303 ILE A C 1
ATOM 2339 O O . ILE A 1 303 ? -24.494 -4.058 44.616 1.00 92.88 303 ILE A O 1
ATOM 2343 N N . SER A 1 304 ? -25.207 -6.053 45.353 1.00 92.56 304 SER A N 1
ATOM 2344 C CA . SER A 1 304 ? -24.106 -6.250 46.299 1.00 92.56 304 SER A CA 1
ATOM 2345 C C . SER A 1 304 ? -22.769 -6.515 45.602 1.00 92.56 304 SER A C 1
ATOM 2347 O O . SER A 1 304 ? -21.729 -6.155 46.149 1.00 92.56 304 SER A O 1
ATOM 2349 N N . ASP A 1 305 ? -22.786 -7.134 44.420 1.00 93.50 305 ASP A N 1
ATOM 2350 C CA . ASP A 1 305 ? -21.580 -7.475 43.658 1.00 93.50 305 ASP A CA 1
ATOM 2351 C C . ASP A 1 305 ? -21.022 -6.263 42.875 1.00 93.50 305 ASP A C 1
ATOM 2353 O O . ASP A 1 305 ? -19.814 -6.190 42.639 1.00 93.50 305 ASP A O 1
ATOM 2357 N N . LEU A 1 306 ? -21.865 -5.284 42.503 1.00 91.38 306 LEU A N 1
ATOM 2358 C CA . LEU A 1 306 ? -21.469 -4.104 41.711 1.00 91.38 306 LEU A CA 1
ATOM 2359 C C . LEU A 1 306 ? -20.272 -3.324 42.302 1.00 91.38 306 LEU A C 1
ATOM 2361 O O . LEU A 1 306 ? -19.290 -3.133 41.578 1.00 91.38 306 LEU A O 1
ATOM 2365 N N . PRO A 1 307 ? -20.267 -2.924 43.594 1.00 91.94 307 PRO A N 1
ATOM 2366 C CA . PRO A 1 307 ? -19.140 -2.191 44.173 1.00 91.94 307 PRO A CA 1
ATOM 2367 C C . PRO A 1 307 ? -17.830 -2.984 44.153 1.00 91.94 307 PRO A C 1
ATOM 2369 O O . PRO A 1 307 ? -16.768 -2.410 43.939 1.00 91.94 307 PRO A O 1
ATOM 2372 N N . VAL A 1 308 ? -17.902 -4.308 44.334 1.00 93.12 308 VAL A N 1
ATOM 2373 C CA . VAL A 1 308 ? -16.723 -5.189 44.343 1.00 93.12 308 VAL A CA 1
ATOM 2374 C C . VAL A 1 308 ? -16.084 -5.247 42.954 1.00 93.12 308 VAL A C 1
ATOM 2376 O O . VAL A 1 308 ? -14.861 -5.190 42.819 1.00 93.12 308 VAL A O 1
ATOM 2379 N N . LEU A 1 309 ? -16.905 -5.325 41.904 1.00 92.94 309 LEU A N 1
ATOM 2380 C CA . LEU A 1 309 ? -16.427 -5.309 40.520 1.00 92.94 309 LEU A CA 1
ATOM 2381 C C . LEU A 1 309 ? -15.835 -3.948 40.132 1.00 92.94 309 LEU A C 1
ATOM 2383 O O . LEU A 1 309 ? -14.822 -3.903 39.428 1.00 92.94 309 LEU A O 1
ATOM 2387 N N . LEU A 1 310 ? -16.441 -2.850 40.590 1.00 91.81 310 LEU A N 1
ATOM 2388 C CA . LEU A 1 310 ? -15.918 -1.502 40.373 1.00 91.81 310 LEU A CA 1
ATOM 2389 C C . LEU A 1 310 ? -14.553 -1.322 41.048 1.00 91.81 310 LEU A C 1
ATOM 2391 O O . LEU A 1 310 ? -13.621 -0.843 40.401 1.00 91.81 310 LEU A O 1
ATOM 2395 N N . GLU A 1 311 ? -14.421 -1.750 42.306 1.00 93.12 311 GLU A N 1
ATOM 2396 C CA . GLU A 1 311 ? -13.174 -1.612 43.062 1.00 93.12 311 GLU A CA 1
ATOM 2397 C C . GLU A 1 311 ? -12.040 -2.416 42.424 1.00 93.12 311 GLU A C 1
ATOM 2399 O O . GLU A 1 311 ? -10.958 -1.881 42.206 1.00 93.12 311 GLU A O 1
ATOM 2404 N N . ARG A 1 312 ? -12.312 -3.644 41.969 1.00 95.12 312 ARG A N 1
ATOM 2405 C CA . ARG A 1 312 ? -11.318 -4.442 41.238 1.00 95.12 312 ARG A CA 1
ATOM 2406 C C . ARG A 1 312 ? -10.794 -3.732 39.984 1.00 95.12 312 ARG A C 1
ATOM 2408 O O . ARG A 1 312 ? -9.597 -3.762 39.708 1.00 95.12 312 ARG A O 1
ATOM 2415 N N . ASN A 1 313 ? -11.674 -3.110 39.196 1.00 94.31 313 ASN A N 1
ATOM 2416 C CA . ASN A 1 313 ? -11.244 -2.342 38.021 1.00 94.31 313 ASN A CA 1
ATOM 2417 C C . ASN A 1 313 ? -10.428 -1.106 38.424 1.00 94.31 313 ASN A C 1
ATOM 2419 O O . ASN A 1 313 ? -9.472 -0.746 37.736 1.00 94.31 313 ASN A O 1
ATOM 2423 N N . ARG A 1 314 ? -10.780 -0.484 39.554 1.00 94.31 314 ARG A N 1
ATOM 2424 C CA . ARG A 1 314 ? -10.069 0.665 40.118 1.00 94.31 314 ARG A CA 1
ATOM 2425 C C . ARG A 1 314 ? -8.653 0.312 40.541 1.00 94.31 314 ARG A C 1
ATOM 2427 O O . ARG A 1 314 ? -7.731 1.041 40.194 1.00 94.31 314 ARG A O 1
ATOM 2434 N N . GLU A 1 315 ? -8.479 -0.802 41.240 1.00 95.94 315 GLU A N 1
ATOM 2435 C CA . GLU A 1 315 ? -7.174 -1.300 41.680 1.00 95.94 315 GLU A CA 1
ATOM 2436 C C . GLU A 1 315 ? -6.239 -1.533 40.490 1.00 95.94 315 GLU A C 1
ATOM 2438 O O . GLU A 1 315 ? -5.115 -1.037 40.488 1.00 95.94 315 GLU A O 1
ATOM 2443 N N . ILE A 1 316 ? -6.723 -2.205 39.438 1.00 95.50 316 ILE A N 1
ATOM 2444 C CA . ILE A 1 316 ? -5.938 -2.463 38.218 1.00 95.50 316 ILE A CA 1
ATOM 2445 C C . ILE A 1 316 ? -5.512 -1.148 37.551 1.00 95.50 316 ILE A C 1
ATOM 2447 O O . ILE A 1 316 ? -4.368 -1.011 37.114 1.00 95.50 316 ILE A O 1
ATOM 2451 N N . LEU A 1 317 ? -6.422 -0.174 37.470 1.00 94.69 317 LEU A N 1
ATOM 2452 C CA . LEU A 1 317 ? -6.144 1.112 36.837 1.00 94.69 317 LEU A CA 1
ATOM 2453 C C . LEU A 1 317 ? -5.150 1.952 37.650 1.00 94.69 317 LEU A C 1
ATOM 2455 O O . LEU A 1 317 ? -4.225 2.527 37.077 1.00 94.69 317 LEU A O 1
ATOM 2459 N N . ASN A 1 318 ? -5.330 1.995 38.970 1.00 94.88 318 ASN A N 1
ATOM 2460 C CA . ASN A 1 318 ? -4.449 2.708 39.890 1.00 94.88 318 ASN A CA 1
ATOM 2461 C C . ASN A 1 318 ? -3.039 2.112 39.878 1.00 94.88 318 ASN A C 1
ATOM 2463 O O . ASN A 1 318 ? -2.064 2.857 39.892 1.00 94.88 318 ASN A O 1
ATOM 2467 N N . GLU A 1 319 ? -2.923 0.786 39.811 1.00 96.00 319 GLU A N 1
ATOM 2468 C CA . GLU A 1 319 ? -1.628 0.116 39.721 1.00 96.00 319 GLU A CA 1
ATOM 2469 C C . GLU A 1 319 ? -0.923 0.431 38.395 1.00 96.00 319 GLU A C 1
ATOM 2471 O O . GLU A 1 319 ? 0.263 0.756 38.385 1.00 96.00 319 GLU A O 1
ATOM 2476 N N . GLY A 1 320 ? -1.657 0.433 37.277 1.00 94.75 320 GLY A N 1
ATOM 2477 C CA . GLY A 1 320 ? -1.117 0.861 35.985 1.00 94.75 320 GLY A CA 1
ATOM 2478 C C . GLY A 1 320 ? -0.622 2.312 35.998 1.00 94.75 320 GLY A C 1
ATOM 2479 O O . GLY A 1 320 ? 0.439 2.611 35.453 1.00 94.75 320 GLY A O 1
ATOM 2480 N N . GLU A 1 321 ? -1.355 3.213 36.653 1.00 95.12 321 GLU A N 1
ATOM 2481 C CA . GLU A 1 321 ? -0.936 4.607 36.834 1.00 95.12 321 GLU A CA 1
ATOM 2482 C C . GLU A 1 321 ? 0.297 4.736 37.739 1.00 95.12 321 GLU A C 1
ATOM 2484 O O . GLU A 1 321 ? 1.216 5.489 37.409 1.00 95.12 321 GLU A O 1
ATOM 2489 N N . ARG A 1 322 ? 0.352 3.974 38.839 1.00 96.31 322 ARG A N 1
ATOM 2490 C CA . ARG A 1 322 ? 1.499 3.940 39.757 1.00 96.31 322 ARG A CA 1
ATOM 2491 C C . ARG A 1 322 ? 2.776 3.531 39.027 1.00 96.31 322 ARG A C 1
ATOM 2493 O O . ARG A 1 322 ? 3.776 4.233 39.137 1.00 96.31 322 ARG A O 1
ATOM 2500 N N . LEU A 1 323 ? 2.725 2.459 38.235 1.00 95.56 323 LEU A N 1
ATOM 2501 C CA . LEU A 1 323 ? 3.881 1.960 37.482 1.00 95.56 323 LEU A CA 1
ATOM 2502 C C . LEU A 1 323 ? 4.421 2.991 36.480 1.00 95.56 323 LEU A C 1
ATOM 2504 O O . LEU A 1 323 ? 5.633 3.166 36.380 1.00 95.56 323 LEU A O 1
ATOM 2508 N N . LEU A 1 324 ? 3.541 3.701 35.762 1.00 94.50 324 LEU A N 1
ATOM 2509 C CA . LEU A 1 324 ? 3.971 4.758 34.835 1.00 94.50 324 LEU A CA 1
ATOM 2510 C C . LEU A 1 324 ? 4.598 5.948 35.560 1.00 94.50 324 LEU A C 1
ATOM 2512 O O . LEU A 1 324 ? 5.523 6.567 35.034 1.00 94.50 324 LEU A O 1
ATOM 2516 N N . LYS A 1 325 ? 4.087 6.280 36.748 1.00 94.38 325 LYS A N 1
ATOM 2517 C CA . LYS A 1 325 ? 4.609 7.379 37.556 1.00 94.38 325 LYS A CA 1
ATOM 2518 C C . LYS A 1 325 ? 5.983 7.044 38.136 1.00 94.38 325 LYS A C 1
ATOM 2520 O O . LYS A 1 325 ? 6.883 7.867 38.052 1.00 94.38 325 LYS A O 1
ATOM 2525 N N . GLU A 1 326 ? 6.157 5.839 38.669 1.00 95.44 326 GLU A N 1
ATOM 2526 C CA . GLU A 1 326 ? 7.436 5.384 39.233 1.00 95.44 326 GLU A CA 1
ATOM 2527 C C . GLU A 1 326 ? 8.542 5.296 38.177 1.00 95.44 326 GLU A C 1
ATOM 2529 O O . GLU A 1 326 ? 9.688 5.667 38.442 1.00 95.44 326 GLU A O 1
ATOM 2534 N N . GLU A 1 327 ? 8.210 4.841 36.966 1.00 93.94 327 GLU A N 1
ATOM 2535 C CA . GLU A 1 327 ? 9.159 4.803 35.852 1.00 93.94 327 GLU A CA 1
ATOM 2536 C C . GLU A 1 327 ? 9.551 6.214 35.391 1.00 93.94 327 GLU A C 1
ATOM 2538 O O . GLU A 1 327 ? 10.736 6.480 35.192 1.00 93.94 327 GLU A O 1
ATOM 2543 N N . GLU A 1 328 ? 8.592 7.140 35.302 1.00 93.31 328 GLU A N 1
ATOM 2544 C CA . GLU A 1 328 ? 8.855 8.542 34.958 1.00 93.31 328 GLU A CA 1
ATOM 2545 C C . GLU A 1 328 ? 9.688 9.265 36.027 1.00 93.31 328 GLU A C 1
ATOM 2547 O O . GLU A 1 328 ? 10.644 9.965 35.687 1.00 93.31 328 GLU A O 1
ATOM 2552 N N . GLU A 1 329 ? 9.366 9.079 37.310 1.00 94.38 329 GLU A N 1
ATOM 2553 C CA . GLU A 1 329 ? 10.146 9.618 38.431 1.00 94.38 329 GLU A CA 1
ATOM 2554 C C . GLU A 1 329 ? 11.592 9.091 38.370 1.00 94.38 329 GLU A C 1
ATOM 2556 O O . GLU A 1 329 ? 12.542 9.874 38.448 1.00 94.38 329 GLU A O 1
ATOM 2561 N N . SER A 1 330 ? 11.772 7.795 38.090 1.00 93.06 330 SER A N 1
ATOM 2562 C CA . SER A 1 330 ? 13.093 7.176 37.914 1.00 93.06 330 SER A CA 1
ATOM 2563 C C . SER A 1 330 ? 13.861 7.721 36.696 1.00 93.06 330 SER A C 1
ATOM 2565 O O . SER A 1 330 ? 15.062 7.986 36.800 1.00 93.06 330 SER A O 1
ATOM 2567 N N . ASP A 1 331 ? 13.210 7.918 35.539 1.00 92.62 331 ASP A N 1
ATOM 2568 C CA . ASP A 1 331 ? 13.834 8.547 34.356 1.00 92.62 331 ASP A CA 1
ATOM 2569 C C . ASP A 1 331 ? 14.300 9.968 34.675 1.00 92.62 331 ASP A C 1
ATOM 2571 O O . ASP A 1 331 ? 15.413 10.360 34.312 1.00 92.62 331 ASP A O 1
ATOM 2575 N N . GLN A 1 332 ? 13.479 10.730 35.396 1.00 92.06 332 GLN A N 1
ATOM 2576 C CA . GLN A 1 332 ? 13.783 12.110 35.745 1.00 92.06 332 GLN A CA 1
ATOM 2577 C C . GLN A 1 332 ? 14.932 12.214 36.755 1.00 92.06 332 GLN A C 1
ATOM 2579 O O . GLN A 1 332 ? 15.812 13.075 36.607 1.00 92.06 332 GLN A O 1
ATOM 2584 N N . GLU A 1 333 ? 14.983 11.322 37.743 1.00 94.12 333 GLU A N 1
ATOM 2585 C CA . GLU A 1 333 ? 16.108 11.212 38.673 1.00 94.12 333 GLU A CA 1
ATOM 2586 C C . GLU A 1 333 ? 17.409 10.878 37.936 1.00 94.12 333 GLU A C 1
ATOM 2588 O O . GLU A 1 333 ? 18.418 11.573 38.101 1.00 94.12 333 GLU A O 1
ATOM 2593 N N . LEU A 1 334 ? 17.390 9.871 37.061 1.00 91.56 334 LEU A N 1
ATOM 2594 C CA . LEU A 1 334 ? 18.573 9.433 36.319 1.00 91.56 334 LEU A CA 1
ATOM 2595 C C . LEU A 1 334 ? 19.026 10.480 35.296 1.00 91.56 334 LEU A C 1
ATOM 2597 O O . LEU A 1 334 ? 20.228 10.719 35.155 1.00 91.56 334 LEU A O 1
ATOM 2601 N N . ARG A 1 335 ? 18.097 11.192 34.652 1.00 91.44 335 ARG A N 1
ATOM 2602 C CA . ARG A 1 335 ? 18.421 12.335 33.786 1.00 91.44 335 ARG A CA 1
ATOM 2603 C C . ARG A 1 335 ? 19.066 13.474 34.580 1.00 91.44 335 ARG A C 1
ATOM 2605 O O . ARG A 1 335 ? 20.019 14.087 34.097 1.00 91.44 335 ARG A O 1
ATOM 2612 N N . THR A 1 336 ? 18.611 13.725 35.807 1.00 91.56 336 THR A N 1
ATOM 2613 C CA . THR A 1 336 ? 19.188 14.753 36.691 1.00 91.56 336 THR A CA 1
ATOM 2614 C C . THR A 1 336 ? 20.596 14.376 37.164 1.00 91.56 336 THR A C 1
ATOM 2616 O O . THR A 1 336 ? 21.494 15.223 37.149 1.00 91.56 336 THR A O 1
ATOM 2619 N N . GLN A 1 337 ? 20.804 13.109 37.538 1.00 94.25 337 GLN A N 1
ATOM 2620 C CA . GLN A 1 337 ? 22.085 12.587 38.031 1.00 94.25 337 GLN A CA 1
ATOM 2621 C C . GLN A 1 337 ? 23.136 12.456 36.922 1.00 94.25 337 GLN A C 1
ATOM 2623 O O . GLN A 1 337 ? 24.286 12.854 37.106 1.00 94.25 337 GLN A O 1
ATOM 2628 N N . PHE A 1 338 ? 22.755 11.908 35.766 1.00 90.12 338 PHE A N 1
ATOM 2629 C CA . PHE A 1 338 ? 23.698 11.494 34.724 1.00 90.12 338 PHE A CA 1
ATOM 2630 C C . PHE A 1 338 ? 23.755 12.433 33.511 1.00 90.12 338 PHE A C 1
ATOM 2632 O O . PHE A 1 338 ? 24.682 12.295 32.711 1.00 90.12 338 PHE A O 1
ATOM 2639 N N . ARG A 1 339 ? 22.832 13.401 33.387 1.00 88.62 339 ARG A N 1
ATOM 2640 C CA . ARG A 1 339 ? 22.793 14.470 32.364 1.00 88.62 339 ARG A CA 1
ATOM 2641 C C . ARG A 1 339 ? 23.212 13.986 30.969 1.00 88.62 339 ARG A C 1
ATOM 2643 O O . ARG A 1 339 ? 22.470 13.263 30.319 1.00 88.62 339 ARG A O 1
ATOM 2650 N N . GLU A 1 340 ? 24.420 14.339 30.530 1.00 83.62 340 GLU A N 1
ATOM 2651 C CA . GLU A 1 340 ? 24.972 14.030 29.203 1.00 83.62 340 GLU A CA 1
ATOM 2652 C C . GLU A 1 340 ? 25.157 12.527 28.936 1.00 83.62 340 GLU A C 1
ATOM 2654 O O . GLU A 1 340 ? 25.236 12.114 27.782 1.00 83.62 340 GLU A O 1
ATOM 2659 N N . ARG A 1 341 ? 25.198 11.688 29.978 1.00 84.75 341 ARG A N 1
ATOM 2660 C CA . ARG A 1 341 ? 25.245 10.222 29.847 1.00 84.75 341 ARG A CA 1
ATOM 2661 C C . ARG A 1 341 ? 23.856 9.589 29.721 1.00 84.75 341 ARG A C 1
ATOM 2663 O O . ARG A 1 341 ? 23.766 8.410 29.389 1.00 84.75 341 ARG A O 1
ATOM 2670 N N . TRP A 1 342 ? 22.784 10.346 29.967 1.00 86.31 342 TRP A N 1
ATOM 2671 C CA . TRP A 1 342 ? 21.400 9.879 29.893 1.00 86.31 342 TRP A CA 1
ATOM 2672 C C . TRP A 1 342 ? 20.661 10.494 28.702 1.00 86.31 342 TRP A C 1
ATOM 2674 O O . TRP A 1 342 ? 19.831 11.392 28.826 1.00 86.31 342 TRP A O 1
ATOM 2684 N N . THR A 1 343 ? 20.975 9.992 27.511 1.00 86.31 343 THR A N 1
ATOM 2685 C CA . THR A 1 343 ? 20.507 10.535 26.223 1.00 86.31 343 THR A CA 1
ATOM 2686 C C . THR A 1 343 ? 19.230 9.875 25.696 1.00 86.31 343 THR A C 1
ATOM 2688 O O . THR A 1 343 ? 18.866 10.047 24.533 1.00 86.31 343 THR A O 1
ATOM 2691 N N . ARG A 1 344 ? 18.536 9.097 26.534 1.00 87.62 344 ARG A N 1
ATOM 2692 C CA . ARG A 1 344 ? 17.285 8.432 26.155 1.00 87.62 344 ARG A CA 1
ATOM 2693 C C . ARG A 1 344 ? 16.141 9.433 26.026 1.00 87.62 344 ARG A C 1
ATOM 2695 O O . ARG A 1 344 ? 16.138 10.483 26.673 1.00 87.62 344 ARG A O 1
ATOM 2702 N N . SER A 1 345 ? 15.158 9.075 25.198 1.00 88.81 345 SER A N 1
ATOM 2703 C CA . SER A 1 345 ? 13.920 9.849 25.073 1.00 88.81 345 SER A CA 1
ATOM 2704 C C . SER A 1 345 ? 13.208 9.927 26.430 1.00 88.81 345 SER A C 1
ATOM 2706 O O . SER A 1 345 ? 13.182 8.912 27.124 1.00 88.81 345 SER A O 1
ATOM 2708 N N . PRO A 1 346 ? 12.644 11.089 26.812 1.00 90.38 346 PRO A N 1
ATOM 2709 C CA . PRO A 1 346 ? 11.894 11.236 28.056 1.00 90.38 346 PRO A CA 1
ATOM 2710 C C . PRO A 1 346 ? 10.753 10.241 28.182 1.00 90.38 346 PRO A C 1
ATOM 2712 O O . PRO A 1 346 ? 9.952 10.101 27.251 1.00 90.38 346 PRO A O 1
ATOM 2715 N N . SER A 1 347 ? 10.661 9.609 29.349 1.00 91.38 347 SER A N 1
ATOM 2716 C CA . SER A 1 347 ? 9.578 8.681 29.666 1.00 91.38 347 SER A CA 1
ATOM 2717 C C . SER A 1 347 ? 8.208 9.354 29.597 1.00 91.38 347 SER A C 1
ATOM 2719 O O . SER A 1 347 ? 7.272 8.759 29.075 1.00 91.38 347 SER A O 1
ATOM 2721 N N . GLU A 1 348 ? 8.104 10.634 29.974 1.00 88.38 348 GLU A N 1
ATOM 2722 C CA . GLU A 1 348 ? 6.891 11.453 29.804 1.00 88.38 348 GLU A CA 1
ATOM 2723 C C . GLU A 1 348 ? 6.351 11.395 28.363 1.00 88.38 348 GLU A C 1
ATOM 2725 O O . GLU A 1 348 ? 5.168 11.137 28.134 1.00 88.38 348 GLU A O 1
ATOM 2730 N N . LYS A 1 349 ? 7.245 11.552 27.377 1.00 90.00 349 LYS A N 1
ATOM 2731 C CA . LYS A 1 349 ? 6.901 11.535 25.951 1.00 90.00 349 LYS A CA 1
ATOM 2732 C C . LYS A 1 349 ? 6.613 10.123 25.438 1.00 90.00 349 LYS A C 1
ATOM 2734 O O . LYS A 1 349 ? 5.721 9.941 24.616 1.00 90.00 349 LYS A O 1
ATOM 2739 N N . LEU A 1 350 ? 7.364 9.119 25.892 1.00 92.06 350 LEU A N 1
ATOM 2740 C CA . LEU A 1 350 ? 7.144 7.724 25.483 1.00 92.06 350 LEU A CA 1
ATOM 2741 C C . LEU A 1 350 ? 5.835 7.152 26.045 1.00 92.06 350 LEU A C 1
ATOM 2743 O O . LEU A 1 350 ? 5.161 6.378 25.365 1.00 92.06 350 LEU A O 1
ATOM 2747 N N . ASN A 1 351 ? 5.455 7.562 27.256 1.00 92.69 351 ASN A N 1
ATOM 2748 C CA . ASN A 1 351 ? 4.290 7.048 27.974 1.00 92.69 351 ASN A CA 1
ATOM 2749 C C . ASN A 1 351 ? 2.992 7.808 27.643 1.00 92.69 351 ASN A C 1
ATOM 2751 O O . ASN A 1 351 ? 1.918 7.407 28.097 1.00 92.69 351 ASN A O 1
ATOM 2755 N N . GLU A 1 352 ? 3.048 8.868 26.832 1.00 92.44 352 GLU A N 1
ATOM 2756 C CA . GLU A 1 352 ? 1.890 9.681 26.433 1.00 92.44 352 GLU A CA 1
ATOM 2757 C C . GLU A 1 352 ? 0.700 8.842 25.898 1.00 92.44 352 GLU A C 1
ATOM 2759 O O . GLU A 1 352 ? -0.421 9.023 26.390 1.00 92.44 352 GLU A O 1
ATOM 2764 N N . PRO A 1 353 ? 0.875 7.851 24.992 1.00 93.69 353 PRO A N 1
ATOM 2765 C CA . PRO A 1 353 ? -0.241 7.023 24.517 1.00 93.69 353 PRO A CA 1
ATOM 2766 C C . PRO A 1 353 ? -0.894 6.178 25.624 1.00 93.69 353 PRO A C 1
ATOM 2768 O O . PRO A 1 353 ? -2.110 5.943 25.614 1.00 93.69 353 PRO A O 1
ATOM 2771 N N . LEU A 1 354 ? -0.097 5.732 26.599 1.00 93.88 354 LEU A N 1
ATOM 2772 C CA . LEU A 1 354 ? -0.581 4.967 27.748 1.00 93.88 354 LEU A CA 1
ATOM 2773 C C . LEU A 1 354 ? -1.354 5.872 28.712 1.00 93.88 354 LEU A C 1
ATOM 2775 O O . LEU A 1 354 ? -2.431 5.487 29.164 1.00 93.88 354 LEU A O 1
ATOM 2779 N N . ARG A 1 355 ? -0.888 7.107 28.946 1.00 91.62 355 ARG A N 1
ATOM 2780 C CA . ARG A 1 355 ? -1.619 8.115 29.738 1.00 91.62 355 ARG A CA 1
ATOM 2781 C C . ARG A 1 355 ? -2.956 8.485 29.108 1.00 91.62 355 ARG A C 1
ATOM 2783 O O . ARG A 1 355 ? -3.964 8.540 29.810 1.00 91.62 355 ARG A O 1
ATOM 2790 N N . ASN A 1 356 ? -2.995 8.651 27.787 1.00 93.75 356 ASN A N 1
ATOM 2791 C CA . ASN A 1 356 ? -4.240 8.889 27.053 1.00 93.75 356 ASN A CA 1
ATOM 2792 C C . ASN A 1 356 ? -5.227 7.721 27.220 1.00 93.75 356 ASN A C 1
ATOM 2794 O O . ASN A 1 356 ? -6.427 7.928 27.413 1.00 93.75 356 ASN A O 1
ATOM 2798 N N . SER A 1 357 ? -4.720 6.485 27.216 1.00 94.19 357 SER A N 1
ATOM 2799 C CA . SER A 1 357 ? -5.528 5.290 27.476 1.00 94.19 357 SER A CA 1
ATOM 2800 C C . SER A 1 357 ? -6.038 5.240 28.923 1.00 94.19 357 SER A C 1
ATOM 2802 O O . SER A 1 357 ? -7.221 4.977 29.137 1.00 94.19 357 SER A O 1
ATOM 2804 N N . LEU A 1 358 ? -5.195 5.559 29.914 1.00 94.06 358 LEU A N 1
ATOM 2805 C CA . LEU A 1 358 ? -5.598 5.663 31.322 1.00 94.06 358 LEU A CA 1
ATOM 2806 C C . LEU A 1 358 ? -6.699 6.709 31.520 1.00 94.06 358 LEU A C 1
ATOM 2808 O O . LEU A 1 358 ? -7.710 6.414 32.154 1.00 94.06 358 LEU A O 1
ATOM 2812 N N . ALA A 1 359 ? -6.546 7.903 30.943 1.00 93.56 359 ALA A N 1
ATOM 2813 C CA . ALA A 1 359 ? -7.549 8.965 31.018 1.00 93.56 359 ALA A CA 1
ATOM 2814 C C . ALA A 1 359 ? -8.899 8.514 30.436 1.00 93.56 359 ALA A C 1
ATOM 2816 O O . ALA A 1 359 ? -9.948 8.727 31.048 1.00 93.56 359 ALA A O 1
ATOM 2817 N N . LYS A 1 360 ? -8.875 7.810 29.298 1.00 95.81 360 LYS A N 1
ATOM 2818 C CA . LYS A 1 360 ? -10.075 7.218 28.696 1.00 95.81 360 LYS A CA 1
ATOM 2819 C C . LYS A 1 360 ? -10.749 6.208 29.630 1.00 95.81 360 LYS A C 1
ATOM 2821 O O . LYS A 1 360 ? -11.969 6.245 29.779 1.00 95.81 360 LYS A O 1
ATOM 2826 N N . TYR A 1 361 ? -9.988 5.318 30.266 1.00 95.50 361 TYR A N 1
ATOM 2827 C CA . TYR A 1 361 ? -10.555 4.341 31.202 1.00 95.50 361 TYR A CA 1
ATOM 2828 C C . TYR A 1 361 ? -11.101 4.990 32.476 1.00 95.50 361 TYR A C 1
ATOM 2830 O O . TYR A 1 361 ? -12.164 4.579 32.940 1.00 95.50 361 TYR A O 1
ATOM 2838 N N . LYS A 1 362 ? -10.454 6.043 32.992 1.00 94.56 362 LYS A N 1
ATOM 2839 C CA . LYS A 1 362 ? -10.982 6.841 34.112 1.00 94.56 362 LYS A CA 1
ATOM 2840 C C . LYS A 1 362 ? -12.352 7.432 33.785 1.00 94.56 362 LYS A C 1
ATOM 2842 O O . LYS A 1 362 ? -13.260 7.344 34.608 1.00 94.56 362 LYS A O 1
ATOM 2847 N N . GLU A 1 363 ? -12.529 7.970 32.579 1.00 95.19 363 GLU A N 1
ATOM 2848 C CA . GLU A 1 363 ? -13.825 8.513 32.160 1.00 95.19 363 GLU A CA 1
ATOM 2849 C C . GLU A 1 363 ? -14.891 7.418 32.013 1.00 95.19 363 GLU A C 1
ATOM 2851 O O . GLU A 1 363 ? -16.011 7.579 32.496 1.00 95.19 363 GLU A O 1
ATOM 2856 N N . ILE A 1 364 ? -14.544 6.264 31.431 1.00 95.06 364 ILE A N 1
ATOM 2857 C CA . ILE A 1 364 ? -15.460 5.113 31.348 1.00 95.06 364 ILE A CA 1
ATOM 2858 C C . ILE A 1 364 ? -15.896 4.658 32.750 1.00 95.06 364 ILE A C 1
ATOM 2860 O O . ILE A 1 364 ? -17.081 4.412 32.975 1.00 95.06 364 ILE A O 1
ATOM 2864 N N . MET A 1 365 ? -14.967 4.584 33.708 1.00 93.31 365 MET A N 1
ATOM 2865 C CA . MET A 1 365 ? -15.275 4.233 35.098 1.00 93.31 365 MET A CA 1
ATOM 2866 C C . MET A 1 365 ? -16.166 5.269 35.789 1.00 93.31 365 MET A C 1
ATOM 2868 O O . MET A 1 365 ? -17.056 4.897 36.556 1.00 93.31 365 MET A O 1
ATOM 2872 N N . ARG A 1 366 ? -15.965 6.560 35.507 1.00 93.62 366 ARG A N 1
ATOM 2873 C CA . ARG A 1 366 ? -16.824 7.637 36.016 1.00 93.62 366 ARG A CA 1
ATOM 2874 C C . ARG A 1 366 ? -18.261 7.463 35.521 1.00 93.62 366 ARG A C 1
ATOM 2876 O O . ARG A 1 366 ? -19.186 7.452 36.328 1.00 93.62 366 ARG A O 1
ATOM 2883 N N . VAL A 1 367 ? -18.438 7.234 34.217 1.00 95.06 367 VAL A N 1
ATOM 2884 C CA . VAL A 1 367 ? -19.753 6.975 33.606 1.00 95.06 367 VAL A CA 1
ATOM 2885 C C . VAL A 1 367 ? -20.400 5.707 34.172 1.00 95.06 367 VAL A C 1
ATOM 2887 O O . VAL A 1 367 ? -21.601 5.702 34.440 1.00 95.06 367 VAL A O 1
ATOM 2890 N N . ALA A 1 368 ? -19.623 4.643 34.395 1.00 92.81 368 ALA A N 1
ATOM 2891 C CA . ALA A 1 368 ? -20.120 3.417 35.020 1.00 92.81 368 ALA A CA 1
ATOM 2892 C C . ALA A 1 368 ? -20.609 3.664 36.457 1.00 92.81 368 ALA A C 1
ATOM 2894 O O . ALA A 1 368 ? -21.690 3.214 36.819 1.00 92.81 368 ALA A O 1
ATOM 2895 N N . THR A 1 369 ? -19.875 4.460 37.239 1.00 93.44 369 THR A N 1
ATOM 2896 C CA . THR A 1 369 ? -20.261 4.824 38.614 1.00 93.44 369 THR A CA 1
ATOM 2897 C C . THR A 1 369 ? -21.588 5.598 38.647 1.00 93.44 369 THR A C 1
ATOM 2899 O O . THR A 1 369 ? -22.458 5.318 39.474 1.00 93.44 369 THR A O 1
ATOM 2902 N N . ASP A 1 370 ? -21.782 6.542 37.720 1.00 92.81 370 ASP A N 1
ATOM 2903 C CA . ASP A 1 370 ? -23.041 7.293 37.586 1.00 92.81 370 ASP A CA 1
ATOM 2904 C C . ASP A 1 370 ? -24.216 6.370 37.192 1.00 92.81 370 ASP A C 1
ATOM 2906 O O . ASP A 1 370 ? -25.344 6.510 37.690 1.00 92.81 370 ASP A O 1
ATOM 2910 N N . ALA A 1 371 ? -23.960 5.394 36.315 1.00 93.88 371 ALA A N 1
ATOM 2911 C CA . ALA A 1 371 ? -24.945 4.393 35.913 1.00 93.88 371 ALA A CA 1
ATOM 2912 C C . ALA A 1 371 ? -25.327 3.465 37.079 1.00 93.88 371 ALA A C 1
ATOM 2914 O O . ALA A 1 371 ? -26.520 3.238 37.303 1.00 93.88 371 ALA A O 1
ATOM 2915 N N . ASP A 1 372 ? -24.350 2.998 37.859 1.00 93.75 372 ASP A N 1
ATOM 2916 C CA . ASP A 1 372 ? -24.569 2.159 39.041 1.00 93.75 372 ASP A CA 1
ATOM 2917 C C . ASP A 1 372 ? -25.432 2.883 40.077 1.00 93.75 372 ASP A C 1
ATOM 2919 O O . ASP A 1 372 ? -26.414 2.321 40.573 1.00 93.75 372 ASP A O 1
ATOM 2923 N N . LYS A 1 373 ? -25.152 4.170 40.327 1.00 93.00 373 LYS A N 1
ATOM 2924 C CA . LYS A 1 373 ? -25.973 5.016 41.204 1.00 93.00 373 LYS A CA 1
ATOM 2925 C C . LYS A 1 373 ? -27.421 5.096 40.717 1.00 93.00 373 LYS A C 1
ATOM 2927 O O . LYS A 1 373 ? -28.352 4.897 41.496 1.00 93.00 373 LYS A O 1
ATOM 2932 N N . THR A 1 374 ? -27.621 5.308 39.416 1.00 94.50 374 THR A N 1
ATOM 2933 C CA . THR A 1 374 ? -28.961 5.362 38.808 1.00 94.50 374 THR A CA 1
ATOM 2934 C C . THR A 1 374 ? -29.717 4.037 38.972 1.00 94.50 374 THR A C 1
ATOM 2936 O O . THR A 1 374 ? -30.924 4.027 39.234 1.00 94.50 374 THR A O 1
ATOM 2939 N N . VAL A 1 375 ? -29.033 2.900 38.810 1.00 94.00 375 VAL A N 1
ATOM 2940 C CA . VAL A 1 375 ? -29.621 1.565 39.007 1.00 94.00 375 VAL A CA 1
ATOM 2941 C C . VAL A 1 375 ? -29.976 1.341 40.477 1.00 94.00 375 VAL A C 1
ATOM 2943 O O . VAL A 1 375 ? -31.071 0.853 40.768 1.00 94.00 375 VAL A O 1
ATOM 2946 N N . GLN A 1 376 ? -29.103 1.744 41.399 1.00 92.31 376 GLN A N 1
ATOM 2947 C CA . GLN A 1 376 ? -29.315 1.605 42.836 1.00 92.31 376 GLN A CA 1
ATOM 2948 C C . GLN A 1 376 ? -30.509 2.437 43.326 1.00 92.31 376 GLN A C 1
ATOM 2950 O O . GLN A 1 376 ? -31.364 1.914 44.043 1.00 92.31 376 GLN A O 1
ATOM 2955 N N . GLU A 1 377 ? -30.631 3.691 42.886 1.00 94.25 377 GLU A N 1
ATOM 2956 C CA . GLU A 1 377 ? -31.775 4.562 43.197 1.00 94.25 377 GLU A CA 1
ATOM 2957 C C . GLU A 1 377 ? -33.096 3.972 42.676 1.00 94.25 377 GLU A C 1
ATOM 2959 O O . GLU A 1 377 ? -34.098 3.913 43.398 1.00 94.25 377 GLU A O 1
ATOM 2964 N N . LYS A 1 378 ? -33.102 3.466 41.433 1.00 93.56 378 LYS A N 1
ATOM 2965 C CA . LYS A 1 378 ? -34.277 2.793 40.854 1.00 93.56 378 LYS A CA 1
ATOM 2966 C C . LYS A 1 378 ? -34.652 1.538 41.632 1.00 93.56 378 LYS A C 1
ATOM 2968 O O . LYS A 1 378 ? -35.837 1.303 41.870 1.00 93.56 378 LYS A O 1
ATOM 2973 N N . PHE A 1 379 ? -33.668 0.742 42.038 1.00 93.62 379 PHE A N 1
ATOM 2974 C CA . PHE A 1 379 ? -33.920 -0.447 42.838 1.00 93.62 379 PHE A CA 1
ATOM 2975 C C . PHE A 1 379 ? -34.547 -0.092 44.185 1.00 93.62 379 PHE A C 1
ATOM 2977 O O . PHE A 1 379 ? -35.592 -0.644 44.516 1.00 93.62 379 PHE A O 1
ATOM 2984 N N . GLN A 1 380 ? -33.984 0.872 44.916 1.00 92.31 380 GLN A N 1
ATOM 2985 C CA . GLN A 1 380 ? -34.514 1.310 46.212 1.00 92.31 380 GLN A CA 1
ATOM 2986 C C . GLN A 1 380 ? -35.966 1.791 46.104 1.00 92.31 380 GLN A C 1
ATOM 2988 O O . GLN A 1 380 ? -36.811 1.399 46.910 1.00 92.31 380 GLN A O 1
ATOM 2993 N N . LYS A 1 381 ? -36.289 2.569 45.062 1.00 94.12 381 LYS A N 1
ATOM 2994 C CA . LYS A 1 381 ? -37.654 3.063 44.818 1.00 94.12 381 LYS A CA 1
ATOM 2995 C C . LYS A 1 381 ? -38.669 1.937 44.591 1.00 94.12 381 LYS A C 1
ATOM 2997 O O . LYS A 1 381 ? -39.827 2.068 44.983 1.00 94.12 381 LYS A O 1
ATOM 3002 N N . HIS A 1 382 ? -38.256 0.844 43.948 1.00 92.62 382 HIS A N 1
ATOM 3003 C CA . HIS A 1 382 ? -39.151 -0.246 43.549 1.00 92.62 382 HIS A CA 1
ATOM 3004 C C . HIS A 1 382 ? -39.028 -1.516 44.406 1.00 92.62 382 HIS A C 1
ATOM 3006 O O . HIS A 1 382 ? -39.823 -2.442 44.236 1.00 92.62 382 HIS A O 1
ATOM 3012 N N . GLN A 1 383 ? -38.094 -1.550 45.358 1.00 90.44 383 GLN A N 1
ATOM 3013 C CA . GLN A 1 383 ? -37.749 -2.729 46.154 1.00 90.44 383 GLN A CA 1
ATOM 3014 C C . GLN A 1 383 ? -38.964 -3.356 46.840 1.00 90.44 383 GLN A C 1
ATOM 3016 O O . GLN A 1 383 ? -39.185 -4.556 46.705 1.00 90.44 383 GLN A O 1
ATOM 3021 N N . ARG A 1 384 ? -39.774 -2.546 47.534 1.00 87.88 384 ARG A N 1
ATOM 3022 C CA . ARG A 1 384 ? -40.941 -3.029 48.288 1.00 87.88 384 ARG A CA 1
ATOM 3023 C C . ARG A 1 384 ? -41.965 -3.723 47.384 1.00 87.88 384 ARG A C 1
ATOM 3025 O O . ARG A 1 384 ? -42.526 -4.743 47.763 1.00 87.88 384 ARG A O 1
ATOM 3032 N N . TYR A 1 385 ? -42.187 -3.200 46.179 1.00 88.25 385 TYR A N 1
ATOM 3033 C CA . TYR A 1 385 ? -43.133 -3.780 45.221 1.00 88.25 385 TYR A CA 1
ATOM 3034 C C . TYR A 1 385 ? -42.625 -5.102 44.643 1.00 88.25 385 TYR A C 1
ATOM 3036 O O . TYR A 1 385 ? -43.390 -6.053 44.512 1.00 88.25 385 TYR A O 1
ATOM 3044 N N . ILE A 1 386 ? -41.328 -5.184 44.340 1.00 87.50 386 ILE A N 1
ATOM 3045 C CA . ILE A 1 386 ? -40.703 -6.417 43.845 1.00 87.50 386 ILE A CA 1
ATOM 3046 C C . ILE A 1 386 ? -40.677 -7.486 44.945 1.00 87.50 386 ILE A C 1
ATOM 3048 O O . ILE A 1 386 ? -40.862 -8.664 44.654 1.00 87.50 386 ILE A O 1
ATOM 3052 N N . GLU A 1 387 ? -40.481 -7.091 46.203 1.00 88.06 387 GLU A N 1
ATOM 3053 C CA . GLU A 1 387 ? -40.537 -7.984 47.363 1.00 88.06 387 GLU A CA 1
ATOM 3054 C C . GLU A 1 387 ? -41.943 -8.560 47.565 1.00 88.06 387 GLU A C 1
ATOM 3056 O O . GLU A 1 387 ? -42.074 -9.773 47.704 1.00 88.06 387 GLU A O 1
ATOM 3061 N N . MET A 1 388 ? -42.991 -7.733 47.455 1.00 84.75 388 MET A N 1
ATOM 3062 C CA . MET A 1 388 ? -44.384 -8.206 47.468 1.00 84.75 388 MET A CA 1
ATOM 3063 C C . MET A 1 388 ? -44.674 -9.172 46.309 1.00 84.75 388 MET A C 1
ATOM 3065 O O . MET A 1 388 ? -45.274 -10.219 46.521 1.00 84.75 388 MET A O 1
ATOM 3069 N N . LEU A 1 389 ? -44.177 -8.878 45.103 1.00 83.81 389 LEU A N 1
ATOM 3070 C CA . LEU A 1 389 ? -44.336 -9.754 43.935 1.00 83.81 389 LEU A CA 1
ATOM 3071 C C . LEU A 1 389 ? -43.522 -11.061 44.041 1.00 83.81 389 LEU A C 1
ATOM 3073 O O . LEU A 1 389 ? -43.857 -12.059 43.409 1.00 83.81 389 LEU A O 1
ATOM 3077 N N . SER A 1 390 ? -42.446 -11.059 44.832 1.00 83.00 390 SER A N 1
ATOM 3078 C CA . SER A 1 390 ? -41.594 -12.231 45.072 1.00 83.00 390 SER A CA 1
ATOM 3079 C C . SER A 1 390 ? -42.102 -13.117 46.214 1.00 83.00 390 SER A C 1
ATOM 3081 O O . SER A 1 390 ? -41.621 -14.242 46.356 1.00 83.00 390 SER A O 1
ATOM 3083 N N . ALA A 1 391 ? -43.040 -12.630 47.032 1.00 79.06 391 ALA A N 1
ATOM 3084 C CA . ALA A 1 391 ? -43.622 -13.388 48.133 1.00 79.06 391 ALA A CA 1
ATOM 3085 C C . ALA A 1 391 ? -44.471 -14.566 47.615 1.00 79.06 391 ALA A C 1
ATOM 3087 O O . ALA A 1 391 ? -44.950 -14.571 46.477 1.00 79.06 391 ALA A O 1
ATOM 3088 N N . SER A 1 392 ? -44.632 -15.602 48.441 1.00 65.38 392 SER A N 1
ATOM 3089 C CA . SER A 1 392 ? -45.539 -16.715 48.145 1.00 65.38 392 SER A CA 1
ATOM 3090 C C . SER A 1 392 ? -46.972 -16.363 48.555 1.00 65.38 392 SER A C 1
ATOM 3092 O O . SER A 1 392 ? -47.172 -15.640 49.535 1.00 65.38 392 SER A O 1
ATOM 3094 N N . ASP A 1 393 ? -47.964 -16.932 47.864 1.00 58.69 393 ASP A N 1
ATOM 3095 C CA . ASP A 1 393 ? -49.401 -16.735 48.143 1.00 58.69 393 ASP A CA 1
ATOM 3096 C C . ASP A 1 393 ? -49.792 -17.115 49.592 1.00 58.69 393 ASP A C 1
ATOM 3098 O O . ASP A 1 393 ? -50.787 -16.640 50.128 1.00 58.69 393 ASP A O 1
ATOM 3102 N N . VAL A 1 394 ? -48.959 -17.912 50.272 1.00 47.56 394 VAL A N 1
ATOM 3103 C CA . VAL A 1 394 ? -49.126 -18.363 51.666 1.00 47.56 394 VAL A CA 1
ATOM 3104 C C . VAL A 1 394 ? -48.799 -17.259 52.693 1.00 47.56 394 VAL A C 1
ATOM 3106 O O . VAL A 1 394 ? -49.167 -17.360 53.859 1.00 47.56 394 VAL A O 1
ATOM 3109 N N . SER A 1 395 ? -48.127 -16.181 52.278 1.00 44.06 395 SER A N 1
ATOM 3110 C CA . SER A 1 395 ? -47.605 -15.135 53.178 1.00 44.06 395 SER A CA 1
ATOM 3111 C C . SER A 1 395 ? -48.637 -14.069 53.579 1.00 44.06 395 SER A C 1
ATOM 3113 O O . SER A 1 395 ? -48.303 -13.171 54.348 1.00 44.06 395 SER A O 1
ATOM 3115 N N . GLY A 1 396 ? -49.855 -14.099 53.022 1.00 46.84 396 GLY A N 1
ATOM 3116 C CA . GLY A 1 396 ? -50.909 -13.107 53.300 1.00 46.84 396 GLY A CA 1
ATOM 3117 C C . GLY A 1 396 ? -50.639 -11.684 52.779 1.00 46.84 396 GLY A C 1
ATOM 3118 O O . GLY A 1 396 ? -51.392 -10.771 53.088 1.00 46.84 396 GLY A O 1
ATOM 3119 N N . LEU A 1 397 ? -49.575 -11.481 51.993 1.00 46.81 397 LEU A N 1
ATOM 3120 C CA . LEU A 1 397 ? -49.158 -10.175 51.451 1.00 46.81 397 LEU A CA 1
ATOM 3121 C C . LEU A 1 397 ? -49.763 -9.841 50.074 1.00 46.81 397 LEU A C 1
ATOM 3123 O O . LEU A 1 397 ? -49.546 -8.742 49.573 1.00 46.81 397 LEU A O 1
ATOM 3127 N N . LEU A 1 398 ? -50.478 -10.790 49.460 1.00 44.66 398 LEU A N 1
ATOM 3128 C CA . LEU A 1 398 ? -51.088 -10.686 48.125 1.00 44.66 398 LEU A CA 1
ATOM 3129 C C . LEU A 1 398 ? -52.630 -10.657 48.164 1.00 44.66 398 LEU A C 1
ATOM 3131 O O . LEU A 1 398 ? -53.255 -10.880 47.128 1.00 44.66 398 LEU A O 1
ATOM 3135 N N . VAL A 1 399 ? -53.226 -10.421 49.341 1.00 38.72 399 VAL A N 1
ATOM 3136 C CA . VAL A 1 399 ? -54.685 -10.280 49.515 1.00 38.72 399 VAL A CA 1
ATOM 3137 C C . VAL A 1 399 ? -55.114 -8.843 49.274 1.00 38.72 399 VAL A C 1
ATOM 3139 O O . VAL A 1 399 ? -54.483 -7.943 49.877 1.00 38.72 399 VAL A O 1
#

Foldseek 3Di:
DDPPPDPDPLDVVSLLSLQLVLLQLVLVPQQDDQVVQQDKDKDFAPPFPADPPGGTHMDIDSGSLVVSLVSLLVSLVSLQSNLVVLLVDLLDLVSLVSSLVSLLASLQSLVVLLVSVVVRVDDDDPCSDNLNSNLSSLVSQLSSLVSVLSNCVSVVHDPLVSLQSVLQSVVSVVVSVVSCCPPVNVVPDDDDDDDDGDHHDRDGHRDHDDSGDHPPHDRPCPVRDGPVVVVVVVVVVVVVCCVVVVVVVVVVVVVVVVVVVCVVVVPPQVVQPPDVPDGGPVLLVVLVVCQVVVFLVVVVVVLVCLVVVLVVLVVVLVVLVVVLVVVQVVLVVCCVVVVVNSPDDRSCVVCVVVVVVSVVVVVVSVVSVVVSVVVVVVCVVCVVVSNLSNDDPVPPSRD

Radius of gyration: 39.83 Å; chains: 1; bounding box: 99×41×104 Å

InterPro domains:
  IPR004328 BRO1 domain [PF03097] (5-183)
  IPR004328 BRO1 domain [PS51180] (1-258)
  IPR004328 BRO1 domain [SM01041] (2-248)
  IPR025304 ALIX V-shaped domain [PF13949] (278-393)
  IPR038499 BRO1 domain superfamily [G3DSA:1.25.40.280] (1-193)